Protein AF-0000000085119027 (afdb_homodimer)

Organism: Aliarcobacter butzleri (strain RM4018) (NCBI:txid367737)

Structure (mmCIF, N/CA/C/O backbone):
data_AF-0000000085119027-model_v1
#
loop_
_entity.id
_entity.type
_entity.pdbx_description
1 polymer 'Baseplate assembly protein V, putative'
#
loop_
_atom_site.group_PDB
_atom_site.id
_atom_site.type_symbol
_atom_site.label_atom_id
_atom_site.label_alt_id
_atom_site.label_comp_id
_atom_site.label_asym_id
_atom_site.label_entity_id
_atom_site.label_seq_id
_atom_site.pdbx_PDB_ins_code
_atom_site.Cartn_x
_atom_site.Cartn_y
_atom_site.Cartn_z
_atom_site.occupancy
_atom_site.B_iso_or_equiv
_atom_site.auth_seq_id
_atom_site.auth_comp_id
_atom_site.auth_asym_id
_atom_site.auth_atom_id
_atom_site.pdbx_PDB_model_num
ATOM 1 N N . MET A 1 1 ? -15.641 56.906 30.844 1 54.69 1 MET A N 1
ATOM 2 C CA . MET A 1 1 ? -14.633 57.219 29.828 1 54.69 1 MET A CA 1
ATOM 3 C C . MET A 1 1 ? -13.375 56.375 30.031 1 54.69 1 MET A C 1
ATOM 5 O O . MET A 1 1 ? -12.82 56.375 31.141 1 54.69 1 MET A O 1
ATOM 9 N N . ILE A 1 2 ? -13.133 55.5 29.172 1 71.81 2 ILE A N 1
ATOM 10 C CA . ILE A 1 2 ? -11.969 54.656 29.344 1 71.81 2 ILE A CA 1
ATOM 11 C C . ILE A 1 2 ? -10.695 55.5 29.344 1 71.81 2 ILE A C 1
ATOM 13 O O . ILE A 1 2 ? -10.539 56.375 28.5 1 71.81 2 ILE A O 1
ATOM 17 N N . SER A 1 3 ? -10 55.562 30.484 1 78.81 3 SER A N 1
ATOM 18 C CA . SER A 1 3 ? -8.734 56.281 30.594 1 78.81 3 SER A CA 1
ATOM 19 C C . SER A 1 3 ? -7.73 55.781 29.562 1 78.81 3 SER A C 1
ATOM 21 O O . SER A 1 3 ? -7.871 54.688 29.031 1 78.81 3 SER A O 1
ATOM 23 N N . LEU A 1 4 ? -6.969 56.75 29.125 1 79.31 4 LEU A N 1
ATOM 24 C CA . LEU A 1 4 ? -5.918 56.406 28.172 1 79.31 4 LEU A CA 1
ATOM 25 C C . LEU A 1 4 ? -5.059 55.25 28.672 1 79.31 4 LEU A C 1
ATOM 27 O O . LEU A 1 4 ? -4.609 54.438 27.875 1 79.31 4 LEU A O 1
ATOM 31 N N . SER A 1 5 ? -4.879 55.25 30 1 77.88 5 SER A N 1
ATOM 32 C CA . SER A 1 5 ? -4.086 54.188 30.578 1 77.88 5 SER A CA 1
ATOM 33 C C . SER A 1 5 ? -4.781 52.844 30.406 1 77.88 5 SER A C 1
ATOM 35 O O . SER A 1 5 ? -4.129 51.812 30.125 1 77.88 5 SER A O 1
ATOM 37 N N . GLU A 1 6 ? -6.062 52.938 30.562 1 77.31 6 GLU A N 1
ATOM 38 C CA . GLU A 1 6 ? -6.832 51.688 30.406 1 77.31 6 GLU A CA 1
ATOM 39 C C . GLU A 1 6 ? -6.852 51.25 28.953 1 77.31 6 GLU A C 1
ATOM 41 O O . GLU A 1 6 ? -6.785 50.031 28.672 1 77.31 6 GLU A O 1
ATOM 46 N N . LEU A 1 7 ? -6.898 52.125 28.047 1 76.25 7 LEU A N 1
ATOM 47 C CA . LEU A 1 7 ? -6.879 51.812 26.625 1 76.25 7 LEU A CA 1
ATOM 48 C C . LEU A 1 7 ? -5.551 51.188 26.219 1 76.25 7 LEU A C 1
ATOM 50 O O . LEU A 1 7 ? -5.516 50.25 25.406 1 76.25 7 LEU A O 1
ATOM 54 N N . LYS A 1 8 ? -4.527 51.688 26.812 1 77.44 8 LYS A N 1
ATOM 55 C CA . LYS A 1 8 ? -3.203 51.125 26.531 1 77.44 8 LYS A CA 1
ATOM 56 C C . LYS A 1 8 ? -3.104 49.688 27.016 1 77.44 8 LYS A C 1
ATOM 58 O O . LYS A 1 8 ? -2.578 48.844 26.312 1 77.44 8 LYS A O 1
ATOM 63 N N . ARG A 1 9 ? -3.639 49.5 28.141 1 74.81 9 ARG A N 1
ATOM 64 C CA . ARG A 1 9 ? -3.592 48.156 28.719 1 74.81 9 ARG A CA 1
ATOM 65 C C . ARG A 1 9 ? -4.391 47.188 27.859 1 74.81 9 ARG A C 1
ATOM 67 O O . ARG A 1 9 ? -3.936 46.062 27.609 1 74.81 9 ARG A O 1
ATOM 74 N N . ARG A 1 10 ? -5.488 47.594 27.438 1 74.19 10 ARG A N 1
ATOM 75 C CA . ARG A 1 10 ? -6.344 46.719 26.625 1 74.19 10 ARG A CA 1
ATOM 76 C C . ARG A 1 10 ? -5.684 46.406 25.297 1 74.19 10 ARG A C 1
ATOM 78 O O . ARG A 1 10 ? -5.777 45.281 24.797 1 74.19 10 ARG A O 1
ATOM 85 N N . LEU A 1 11 ? -5.105 47.375 24.781 1 74.81 11 LEU A N 1
ATOM 86 C CA . LEU A 1 11 ? -4.445 47.188 23.5 1 74.81 11 LEU A CA 1
ATOM 87 C C . LEU A 1 11 ? -3.303 46.188 23.625 1 74.81 11 LEU A C 1
ATOM 89 O O . LEU A 1 11 ? -3.109 45.344 22.734 1 74.81 11 LEU A O 1
ATOM 93 N N . GLU A 1 12 ? -2.635 46.219 24.734 1 75.75 12 GLU A N 1
ATOM 94 C CA . GLU A 1 12 ? -1.489 45.344 24.938 1 75.75 12 GLU A CA 1
ATOM 95 C C . GLU A 1 12 ? -1.939 43.906 25.203 1 75.75 12 GLU A C 1
ATOM 97 O O . GLU A 1 12 ? -1.181 42.969 24.984 1 75.75 12 GLU A O 1
ATOM 102 N N . ASN A 1 13 ? -3.203 43.812 25.578 1 76.62 13 ASN A N 1
ATOM 103 C CA . ASN A 1 13 ? -3.693 42.5 25.953 1 76.62 13 ASN A CA 1
ATOM 104 C C . ASN A 1 13 ? -4.414 41.812 24.797 1 76.62 13 ASN A C 1
ATOM 106 O O . ASN A 1 13 ? -4.812 40.656 24.906 1 76.62 13 ASN A O 1
ATOM 110 N N . ILE A 1 14 ? -4.531 42.562 23.734 1 78.56 14 ILE A N 1
ATOM 111 C CA . ILE A 1 14 ? -5.273 41.969 22.609 1 78.56 14 ILE A CA 1
ATOM 112 C C . ILE A 1 14 ? -4.539 40.75 22.078 1 78.56 14 ILE A C 1
ATOM 114 O O . ILE A 1 14 ? -5.164 39.75 21.734 1 78.56 14 ILE A O 1
ATOM 118 N N . ILE A 1 15 ? -3.305 40.844 22.016 1 83.06 15 ILE A N 1
ATOM 119 C CA . ILE A 1 15 ? -2.496 39.719 21.516 1 83.06 15 ILE A CA 1
ATOM 120 C C . ILE A 1 15 ? -1.306 39.5 22.453 1 83.06 15 ILE A C 1
ATOM 122 O O . ILE A 1 15 ? -0.537 40.438 22.719 1 83.06 15 ILE A O 1
ATOM 126 N N . GLN A 1 16 ? -1.119 38.344 22.938 1 83.44 16 GLN A N 1
ATOM 127 C CA . GLN A 1 16 ? 0.003 38 23.812 1 83.44 16 GLN A CA 1
ATOM 128 C C . GLN A 1 16 ? 0.619 36.656 23.422 1 83.44 16 GLN A C 1
ATOM 130 O O . GLN A 1 16 ? -0.082 35.75 22.938 1 83.44 16 GLN A O 1
ATOM 135 N N . ILE A 1 17 ? 1.922 36.625 23.578 1 82.75 17 ILE A N 1
ATOM 136 C CA . ILE A 1 17 ? 2.631 35.375 23.391 1 82.75 17 ILE A CA 1
ATOM 137 C C . ILE A 1 17 ? 2.762 34.656 24.734 1 82.75 17 ILE A C 1
ATOM 139 O O . ILE A 1 17 ? 3.018 35.281 25.75 1 82.75 17 ILE A O 1
ATOM 143 N N . GLY A 1 18 ? 2.621 33.344 24.703 1 85.94 18 GLY A N 1
ATOM 144 C CA . GLY A 1 18 ? 2.744 32.594 25.938 1 85.94 18 GLY A CA 1
ATOM 145 C C . GLY A 1 18 ? 3.113 31.141 25.688 1 85.94 18 GLY A C 1
ATOM 146 O O . GLY A 1 18 ? 3.457 30.75 24.562 1 85.94 18 GLY A O 1
ATOM 147 N N . THR A 1 19 ? 3.184 30.422 26.812 1 87.69 19 THR A N 1
ATOM 148 C CA . THR A 1 19 ? 3.492 29 26.797 1 87.69 19 THR A CA 1
ATOM 149 C C . THR A 1 19 ? 2.422 28.203 27.547 1 87.69 19 THR A C 1
ATOM 151 O O . THR A 1 19 ? 1.966 28.625 28.609 1 87.69 19 THR A O 1
ATOM 154 N N . ILE A 1 20 ? 2.055 27.094 26.938 1 87.38 20 ILE A N 1
ATOM 155 C CA . ILE A 1 20 ? 1.041 26.266 27.578 1 87.38 20 ILE A CA 1
ATOM 156 C C . ILE A 1 20 ? 1.564 25.75 28.906 1 87.38 20 ILE A C 1
ATOM 158 O O . ILE A 1 20 ? 2.666 25.188 28.984 1 87.38 20 ILE A O 1
ATOM 162 N N . SER A 1 21 ? 0.789 25.859 29.953 1 90.44 21 SER A N 1
ATOM 163 C CA . SER A 1 21 ? 1.196 25.406 31.281 1 90.44 21 SER A CA 1
ATOM 164 C C . SER A 1 21 ? 0.405 24.188 31.719 1 90.44 21 SER A C 1
ATOM 166 O O . SER A 1 21 ? 0.88 23.391 32.531 1 90.44 21 SER A O 1
ATOM 168 N N . ALA A 1 22 ? -0.812 24.062 31.281 1 88.31 22 ALA A N 1
ATOM 169 C CA . ALA A 1 22 ? -1.646 22.922 31.641 1 88.31 22 ALA A CA 1
ATOM 170 C C . ALA A 1 22 ? -2.639 22.578 30.531 1 88.31 22 ALA A C 1
ATOM 172 O O . ALA A 1 22 ? -3.09 23.469 29.812 1 88.31 22 ALA A O 1
ATOM 173 N N . THR A 1 23 ? -2.867 21.297 30.359 1 86.25 23 THR A N 1
ATOM 174 C CA . THR A 1 23 ? -3.865 20.828 29.406 1 86.25 23 THR A CA 1
ATOM 175 C C . THR A 1 23 ? -4.988 20.078 30.109 1 86.25 23 THR A C 1
ATOM 177 O O . THR A 1 23 ? -4.777 19.5 31.188 1 86.25 23 THR A O 1
ATOM 180 N N . LYS A 1 24 ? -6.168 20.219 29.641 1 75.25 24 LYS A N 1
ATOM 181 C CA . LYS A 1 24 ? -7.285 19.531 30.281 1 75.25 24 LYS A CA 1
ATOM 182 C C . LYS A 1 24 ? -7.457 18.125 29.719 1 75.25 24 LYS A C 1
ATOM 184 O O . LYS A 1 24 ? -7.598 17.953 28.5 1 75.25 24 LYS A O 1
ATOM 189 N N . ASN A 1 25 ? -6.879 17.016 30.328 1 61.78 25 ASN A N 1
ATOM 190 C CA . ASN A 1 25 ? -6.855 15.641 29.859 1 61.78 25 ASN A CA 1
ATOM 191 C C . ASN A 1 25 ? -8.25 15.023 29.859 1 61.78 25 ASN A C 1
ATOM 193 O O . ASN A 1 25 ? -8.539 14.133 29.047 1 61.78 25 ASN A O 1
ATOM 197 N N . GLN A 1 26 ? -8.977 15.25 30.875 1 56.78 26 GLN A N 1
ATOM 198 C CA . GLN A 1 26 ? -10.25 14.539 30.953 1 56.78 26 GLN A CA 1
ATOM 199 C C . GLN A 1 26 ? -11.32 15.219 30.125 1 56.78 26 GLN A C 1
ATOM 201 O O . GLN A 1 26 ? -11.281 15.172 28.891 1 56.78 26 GLN A O 1
ATOM 206 N N . GLU A 1 27 ? -12.18 16.078 30.703 1 54.97 27 GLU A N 1
ATOM 207 C CA . GLU A 1 27 ? -13.336 16.766 30.141 1 54.97 27 GLU A CA 1
ATOM 208 C C . GLU A 1 27 ? -12.914 18.047 29.422 1 54.97 27 GLU A C 1
ATOM 210 O O . GLU A 1 27 ? -12.195 18.875 29.984 1 54.97 27 GLU A O 1
ATOM 215 N N . GLY A 1 28 ? -12.906 18.094 28.016 1 63.12 28 GLY A N 1
ATOM 216 C CA . GLY A 1 28 ? -12.656 19.281 27.234 1 63.12 28 GLY A CA 1
ATOM 217 C C . GLY A 1 28 ? -11.25 19.344 26.672 1 63.12 28 GLY A C 1
ATOM 218 O O . GLY A 1 28 ? -10.508 20.297 26.938 1 63.12 28 GLY A O 1
ATOM 219 N N . LYS A 1 29 ? -10.844 18.344 25.891 1 65.56 29 LYS A N 1
ATOM 220 C CA . LYS A 1 29 ? -9.484 18.094 25.422 1 65.56 29 LYS A CA 1
ATOM 221 C C . LYS A 1 29 ? -8.977 19.234 24.547 1 65.56 29 LYS A C 1
ATOM 223 O O . LYS A 1 29 ? -7.777 19.328 24.297 1 65.56 29 LYS A O 1
ATOM 228 N N . ALA A 1 30 ? -9.859 20.156 24.328 1 75.12 30 ALA A N 1
ATOM 229 C CA . ALA A 1 30 ? -9.406 21.25 23.469 1 75.12 30 ALA A CA 1
ATOM 230 C C . ALA A 1 30 ? -9.25 22.547 24.266 1 75.12 30 ALA A C 1
ATOM 232 O O . ALA A 1 30 ? -9.375 23.641 23.703 1 75.12 30 ALA A O 1
ATOM 233 N N . LEU A 1 31 ? -9.023 22.422 25.625 1 81 31 LEU A N 1
ATOM 234 C CA . LEU A 1 31 ? -8.789 23.594 26.453 1 81 31 LEU A CA 1
ATOM 235 C C . LEU A 1 31 ? -7.402 23.547 27.078 1 81 31 LEU A C 1
ATOM 237 O O . LEU A 1 31 ? -6.895 22.469 27.406 1 81 31 LEU A O 1
ATOM 241 N N . ALA A 1 32 ? -6.789 24.656 27.234 1 86.81 32 ALA A N 1
ATOM 242 C CA . ALA A 1 32 ? -5.465 24.734 27.844 1 86.81 32 ALA A CA 1
ATOM 243 C C . ALA A 1 32 ? -5.293 26.062 28.609 1 86.81 32 ALA A C 1
ATOM 245 O O . ALA A 1 32 ? -6.023 27.016 28.359 1 86.81 32 ALA A O 1
ATOM 246 N N . ARG A 1 33 ? -4.414 26.047 29.547 1 89.25 33 ARG A N 1
ATOM 247 C CA . ARG A 1 33 ? -3.982 27.25 30.234 1 89.25 33 ARG A CA 1
ATOM 248 C C . ARG A 1 33 ? -2.652 27.75 29.688 1 89.25 33 ARG A C 1
ATOM 250 O O . ARG A 1 33 ? -1.775 26.953 29.359 1 89.25 33 ARG A O 1
ATOM 257 N N . VAL A 1 34 ? -2.561 29.078 29.625 1 88.75 34 VAL A N 1
ATOM 258 C CA . VAL A 1 34 ? -1.363 29.672 29.031 1 88.75 34 VAL A CA 1
ATOM 259 C C . VAL A 1 34 ? -0.724 30.641 30.031 1 88.75 34 VAL A C 1
ATOM 261 O O . VAL A 1 34 ? -1.421 31.422 30.688 1 88.75 34 VAL A O 1
ATOM 264 N N . VAL A 1 35 ? 0.612 30.531 30.203 1 90.5 35 VAL A N 1
ATOM 265 C CA . VAL A 1 35 ? 1.395 31.531 30.922 1 90.5 35 VAL A CA 1
ATOM 266 C C . VAL A 1 35 ? 1.816 32.656 29.969 1 90.5 35 VAL A C 1
ATOM 268 O O . VAL A 1 35 ? 2.549 32.406 29.016 1 90.5 35 VAL A O 1
ATOM 271 N N . VAL A 1 36 ? 1.253 33.812 30.141 1 85.81 36 VAL A N 1
ATOM 272 C CA . VAL A 1 36 ? 1.562 34.938 29.266 1 85.81 36 VAL A CA 1
ATOM 273 C C . VAL A 1 36 ? 2.541 35.875 29.969 1 85.81 36 VAL A C 1
ATOM 275 O O . VAL A 1 36 ? 2.514 36.031 31.188 1 85.81 36 VAL A O 1
ATOM 278 N N . HIS A 1 37 ? 3.604 36.281 29.156 1 69.88 37 HIS A N 1
ATOM 279 C CA . HIS A 1 37 ? 4.547 37.281 29.672 1 69.88 37 HIS A CA 1
ATOM 280 C C . HIS A 1 37 ? 3.977 38.688 29.594 1 69.88 37 HIS A C 1
ATOM 282 O O . HIS A 1 37 ? 3.594 39.156 28.516 1 69.88 37 HIS A O 1
ATOM 288 N N . ASP A 1 38 ? 3.33 39.188 30.562 1 56.91 38 ASP A N 1
ATOM 289 C CA . ASP A 1 38 ? 2.822 40.562 30.641 1 56.91 38 ASP A CA 1
ATOM 290 C C . ASP A 1 38 ? 3.961 41.562 30.547 1 56.91 38 ASP A C 1
ATOM 292 O O . ASP A 1 38 ? 5.125 41.219 30.781 1 56.91 38 ASP A O 1
ATOM 296 N N . VAL A 1 39 ? 3.877 42.75 29.688 1 53.94 39 VAL A N 1
ATOM 297 C CA . VAL A 1 39 ? 4.836 43.844 29.594 1 53.94 39 VAL A CA 1
ATOM 298 C C . VAL A 1 39 ? 5.574 44.031 30.922 1 53.94 39 VAL A C 1
ATOM 300 O O . VAL A 1 39 ? 6.641 44.656 30.969 1 53.94 39 VAL A O 1
ATOM 303 N N . GLY A 1 40 ? 5.039 43.531 32.062 1 50.06 40 GLY A N 1
ATOM 304 C CA . GLY A 1 40 ? 5.789 43.562 33.312 1 50.06 40 GLY A CA 1
ATOM 305 C C . GLY A 1 40 ? 6.266 42.219 33.781 1 50.06 40 GLY A C 1
ATOM 306 O O . GLY A 1 40 ? 6.191 41.219 33.031 1 50.06 40 GLY A O 1
ATOM 307 N N . GLU A 1 41 ? 7.156 42.219 34.906 1 53.53 41 GLU A N 1
ATOM 308 C CA . GLU A 1 41 ? 7.867 41.125 35.562 1 53.53 41 GLU A CA 1
ATOM 309 C C . GLU A 1 41 ? 6.906 40.031 36 1 53.53 41 GLU A C 1
ATOM 311 O O . GLU A 1 41 ? 7.336 38.969 36.438 1 53.53 41 GLU A O 1
ATOM 316 N N . ASP A 1 42 ? 5.551 40.312 35.688 1 57.84 42 ASP A N 1
ATOM 317 C CA . ASP A 1 42 ? 4.672 39.344 36.344 1 57.84 42 ASP A CA 1
ATOM 318 C C . ASP A 1 42 ? 4.109 38.312 35.375 1 57.84 42 ASP A C 1
ATOM 320 O O . ASP A 1 42 ? 3.65 38.688 34.281 1 57.84 42 ASP A O 1
ATOM 324 N N . LYS A 1 43 ? 4.414 37.094 35.469 1 73.19 43 LYS A N 1
ATOM 325 C CA . LYS A 1 43 ? 3.846 35.969 34.75 1 73.19 43 LYS A CA 1
ATOM 326 C C . LYS A 1 43 ? 2.406 35.688 35.188 1 73.19 43 LYS A C 1
ATOM 328 O O . LYS A 1 43 ? 2.127 35.594 36.375 1 73.19 43 LYS A O 1
ATOM 333 N N . ARG A 1 44 ? 1.41 35.969 34.281 1 84.94 44 ARG A N 1
ATOM 334 C CA . ARG A 1 44 ? 0.01 35.656 34.562 1 84.94 44 ARG A CA 1
ATOM 335 C C . ARG A 1 44 ? -0.427 34.375 33.844 1 84.94 44 ARG A C 1
ATOM 337 O O . ARG A 1 44 ? -0.064 34.188 32.688 1 84.94 44 ARG A O 1
ATOM 344 N N . VAL A 1 45 ? -1.009 33.5 34.656 1 88.25 45 VAL A N 1
ATOM 345 C CA . VAL A 1 45 ? -1.575 32.281 34.062 1 88.25 45 VAL A CA 1
ATOM 346 C C . VAL A 1 45 ? -3.045 32.5 33.719 1 88.25 45 VAL A C 1
ATOM 348 O O . VAL A 1 45 ? -3.809 33.031 34.562 1 88.25 45 VAL A O 1
ATOM 351 N N . THR A 1 46 ? -3.482 32.219 32.594 1 86.94 46 THR A N 1
ATOM 352 C CA . THR A 1 46 ? -4.863 32.406 32.156 1 86.94 46 THR A CA 1
ATOM 353 C C . THR A 1 46 ? -5.75 31.281 32.688 1 86.94 46 THR A C 1
ATOM 355 O O . THR A 1 46 ? -5.25 30.312 33.25 1 86.94 46 THR A O 1
ATOM 358 N N . ASP A 1 47 ? -7.105 31.469 32.531 1 86.12 47 ASP A N 1
ATOM 359 C CA . ASP A 1 47 ? -8.031 30.344 32.656 1 86.12 47 ASP A CA 1
ATOM 360 C C . ASP A 1 47 ? -7.895 29.375 31.484 1 86.12 47 ASP A C 1
ATOM 362 O O . ASP A 1 47 ? -7.117 29.609 30.562 1 86.12 47 ASP A O 1
ATOM 366 N N . PHE A 1 48 ? -8.648 28.234 31.656 1 86.81 48 PHE A N 1
ATOM 367 C CA . PHE A 1 48 ? -8.695 27.328 30.516 1 86.81 48 PHE A CA 1
ATOM 368 C C . PHE A 1 48 ? -9.352 28.016 29.328 1 86.81 48 PHE A C 1
ATOM 370 O O . PHE A 1 48 ? -10.5 28.453 29.406 1 86.81 48 PHE A O 1
ATOM 377 N N . LEU A 1 49 ? -8.617 28.188 28.312 1 86.69 49 LEU A N 1
ATOM 378 C CA . LEU A 1 49 ? -9.062 28.844 27.094 1 86.69 49 LEU A CA 1
ATOM 379 C C . LEU A 1 49 ? -9.25 27.828 25.953 1 86.69 49 LEU A C 1
ATOM 381 O O . LEU A 1 49 ? -8.531 26.828 25.891 1 86.69 49 LEU A O 1
ATOM 385 N N . PRO A 1 50 ? -10.242 28.047 25.109 1 84.38 50 PRO A N 1
ATOM 386 C CA . PRO A 1 50 ? -10.414 27.172 23.953 1 84.38 50 PRO A CA 1
ATOM 387 C C . PRO A 1 50 ? -9.273 27.297 22.938 1 84.38 50 PRO A C 1
ATOM 389 O O . PRO A 1 50 ? -8.766 28.391 22.703 1 84.38 50 PRO A O 1
ATOM 392 N N . VAL A 1 51 ? -8.922 26.188 22.406 1 82.31 51 VAL A N 1
ATOM 393 C CA . VAL A 1 51 ? -7.855 26.141 21.406 1 82.31 51 VAL A CA 1
ATOM 394 C C . VAL A 1 51 ? -8.469 26.094 20 1 82.31 51 VAL A C 1
ATOM 396 O O . VAL A 1 51 ? -9.391 25.328 19.75 1 82.31 51 VAL A O 1
ATOM 399 N N . LEU A 1 52 ? -7.922 26.969 19.203 1 76.62 52 LEU A N 1
ATOM 400 C CA . LEU A 1 52 ? -8.398 26.984 17.812 1 76.62 52 LEU A CA 1
ATOM 401 C C . LEU A 1 52 ? -8.102 25.656 17.125 1 76.62 52 LEU A C 1
ATOM 403 O O . LEU A 1 52 ? -6.984 25.141 17.203 1 76.62 52 LEU A O 1
ATOM 407 N N . SER A 1 53 ? -9.172 25.047 16.562 1 72.25 53 SER A N 1
ATOM 408 C CA . SER A 1 53 ? -9.07 23.781 15.852 1 72.25 53 SER A CA 1
ATOM 409 C C . SER A 1 53 ? -9.898 23.797 14.57 1 72.25 53 SER A C 1
ATOM 411 O O . SER A 1 53 ? -10.734 24.688 14.375 1 72.25 53 SER A O 1
ATOM 413 N N . LEU A 1 54 ? -9.477 23.016 13.656 1 69.69 54 LEU A N 1
ATOM 414 C CA . LEU A 1 54 ? -10.305 22.781 12.477 1 69.69 54 LEU A CA 1
ATOM 415 C C . LEU A 1 54 ? -11.414 21.781 12.773 1 69.69 54 LEU A C 1
ATOM 417 O O . LEU A 1 54 ? -11.164 20.578 12.867 1 69.69 54 LEU A O 1
ATOM 421 N N . ALA A 1 55 ? -12.633 22.297 13.125 1 71.81 55 ALA A N 1
ATOM 422 C CA . ALA A 1 55 ? -13.711 21.406 13.547 1 71.81 55 ALA A CA 1
ATOM 423 C C . ALA A 1 55 ? -15.062 21.922 13.062 1 71.81 55 ALA A C 1
ATOM 425 O O . ALA A 1 55 ? -15.461 23.047 13.383 1 71.81 55 ALA A O 1
ATOM 426 N N . ASN A 1 56 ? -15.703 21.219 12.125 1 76.06 56 ASN A N 1
ATOM 427 C CA . ASN A 1 56 ? -17.094 21.422 11.734 1 76.06 56 ASN A CA 1
ATOM 428 C C . ASN A 1 56 ? -17.797 20.109 11.422 1 76.06 56 ASN A C 1
ATOM 430 O O . ASN A 1 56 ? -17.281 19.031 11.734 1 76.06 56 ASN A O 1
ATOM 434 N N . SER A 1 57 ? -19 20.109 10.992 1 81.88 57 SER A N 1
ATOM 435 C CA . SER A 1 57 ? -19.781 18.906 10.734 1 81.88 57 SER A CA 1
ATOM 436 C C . SER A 1 57 ? -19.188 18.094 9.594 1 81.88 57 SER A C 1
ATOM 438 O O . SER A 1 57 ? -19.359 16.875 9.531 1 81.88 57 SER A O 1
ATOM 440 N N . PHE A 1 58 ? -18.469 18.656 8.648 1 74.56 58 PHE A N 1
ATOM 441 C CA . PHE A 1 58 ? -17.859 18 7.5 1 74.56 58 PHE A CA 1
ATOM 442 C C . PHE A 1 58 ? -16.531 17.359 7.887 1 74.56 58 PHE A C 1
ATOM 444 O O . PHE A 1 58 ? -16.25 16.219 7.516 1 74.56 58 PHE A O 1
ATOM 451 N N . PHE A 1 59 ? -15.773 18.062 8.703 1 78.94 59 PHE A N 1
ATOM 452 C CA . PHE A 1 59 ? -14.406 17.641 8.961 1 78.94 59 PHE A CA 1
ATOM 453 C C . PHE A 1 59 ? -13.945 18.125 10.336 1 78.94 59 PHE A C 1
ATOM 455 O O . PHE A 1 59 ? -14.164 19.281 10.695 1 78.94 59 PHE A O 1
ATOM 462 N N . ARG A 1 60 ? -13.352 17.203 11.211 1 78.31 60 ARG A N 1
ATOM 463 C CA . ARG A 1 60 ? -12.789 17.531 12.523 1 78.31 60 ARG A CA 1
ATOM 464 C C . ARG A 1 60 ? -11.383 16.969 12.664 1 78.31 60 ARG A C 1
ATOM 466 O O . ARG A 1 60 ? -11.125 15.82 12.297 1 78.31 60 ARG A O 1
ATOM 473 N N . VAL A 1 61 ? -10.477 17.844 13.07 1 76.44 61 VAL A N 1
ATOM 474 C CA . VAL A 1 61 ? -9.102 17.453 13.336 1 76.44 61 VAL A CA 1
ATOM 475 C C . VAL A 1 61 ? -8.75 17.75 14.789 1 76.44 61 VAL A C 1
ATOM 477 O O . VAL A 1 61 ? -8.953 18.875 15.266 1 76.44 61 VAL A O 1
ATOM 480 N N . PHE A 1 62 ? -8.367 16.75 15.469 1 79.81 62 PHE A N 1
ATOM 481 C CA . PHE A 1 62 ? -7.91 16.938 16.844 1 79.81 62 PHE A CA 1
ATOM 482 C C . PHE A 1 62 ? -6.434 16.578 16.969 1 79.81 62 PHE A C 1
ATOM 484 O O . PHE A 1 62 ? -6.016 15.492 16.578 1 79.81 62 PHE A O 1
ATOM 491 N N . VAL A 1 63 ? -5.652 17.547 17.469 1 79 63 VAL A N 1
ATOM 492 C CA . VAL A 1 63 ? -4.246 17.359 17.797 1 79 63 VAL A CA 1
ATOM 493 C C . VAL A 1 63 ? -4 17.672 19.266 1 79 63 VAL A C 1
ATOM 495 O O . VAL A 1 63 ? -4.305 18.781 19.719 1 79 63 VAL A O 1
ATOM 498 N N . PRO A 1 64 ? -3.551 16.641 19.922 1 82.94 64 PRO A N 1
ATOM 499 C CA . PRO A 1 64 ? -3.334 16.906 21.344 1 82.94 64 PRO A CA 1
ATOM 500 C C . PRO A 1 64 ? -2.406 18.094 21.594 1 82.94 64 PRO A C 1
ATOM 502 O O . PRO A 1 64 ? -1.441 18.297 20.859 1 82.94 64 PRO A O 1
ATOM 505 N N . ILE A 1 65 ? -2.74 18.859 22.656 1 82.81 65 ILE A N 1
ATOM 506 C CA . ILE A 1 65 ? -1.919 19.984 23.094 1 82.81 65 ILE A CA 1
ATOM 507 C C . ILE A 1 65 ? -0.915 19.5 24.141 1 82.81 65 ILE A C 1
ATOM 509 O O . ILE A 1 65 ? -1.197 18.578 24.906 1 82.81 65 ILE A O 1
ATOM 513 N N . ARG A 1 66 ? 0.231 20.109 24.078 1 84.06 66 ARG A N 1
ATOM 514 C CA . ARG A 1 66 ? 1.271 19.688 25.016 1 84.06 66 ARG A CA 1
ATOM 515 C C . ARG A 1 66 ? 1.754 20.859 25.859 1 84.06 66 ARG A C 1
ATOM 517 O O . ARG A 1 66 ? 1.866 21.984 25.359 1 84.06 66 ARG A O 1
ATOM 524 N N . VAL A 1 67 ? 2.027 20.484 27.031 1 86.12 67 VAL A N 1
ATOM 525 C CA . VAL A 1 67 ? 2.633 21.469 27.922 1 86.12 67 VAL A CA 1
ATOM 526 C C . VAL A 1 67 ? 3.99 21.906 27.375 1 86.12 67 VAL A C 1
ATOM 528 O O . VAL A 1 67 ? 4.77 21.062 26.906 1 86.12 67 VAL A O 1
ATOM 531 N N . GLY A 1 68 ? 4.258 23.234 27.391 1 84 68 GLY A N 1
ATOM 532 C CA . GLY A 1 68 ? 5.516 23.766 26.891 1 84 68 GLY A CA 1
ATOM 533 C C . GLY A 1 68 ? 5.418 24.312 25.484 1 84 68 GLY A C 1
ATOM 534 O O . GLY A 1 68 ? 6.359 24.922 24.984 1 84 68 GLY A O 1
ATOM 535 N N . GLU A 1 69 ? 4.34 24.062 24.953 1 84.44 69 GLU A N 1
ATOM 536 C CA . GLU A 1 69 ? 4.121 24.562 23.609 1 84.44 69 GLU A CA 1
ATOM 537 C C . GLU A 1 69 ? 3.971 26.094 23.609 1 84.44 69 GLU A C 1
ATOM 539 O O . GLU A 1 69 ? 3.246 26.641 24.438 1 84.44 69 GLU A O 1
ATOM 544 N N . GLN A 1 70 ? 4.703 26.828 22.703 1 83.5 70 GLN A N 1
ATOM 545 C CA . GLN A 1 70 ? 4.547 28.266 22.531 1 83.5 70 GLN A CA 1
ATOM 546 C C . GLN A 1 70 ? 3.33 28.594 21.672 1 83.5 70 GLN A C 1
ATOM 548 O O . GLN A 1 70 ? 3.141 28.016 20.609 1 83.5 70 GLN A O 1
ATOM 553 N N . VAL A 1 71 ? 2.496 29.516 22.203 1 85.12 71 VAL A N 1
ATOM 554 C CA . VAL A 1 71 ? 1.241 29.812 21.516 1 85.12 71 VAL A CA 1
ATOM 555 C C . VAL A 1 71 ? 0.967 31.312 21.547 1 85.12 71 VAL A C 1
ATOM 557 O O . VAL A 1 71 ? 1.678 32.062 22.219 1 85.12 71 VAL A O 1
ATOM 560 N N . LEU A 1 72 ? -0.012 31.734 20.688 1 84.5 72 LEU A N 1
ATOM 561 C CA . LEU A 1 72 ? -0.54 33.094 20.703 1 84.5 72 LEU A CA 1
ATOM 562 C C . LEU A 1 72 ? -1.931 33.125 21.328 1 84.5 72 LEU A C 1
ATOM 564 O O . LEU A 1 72 ? -2.777 32.281 21.016 1 84.5 72 LEU A O 1
ATOM 568 N N . VAL A 1 73 ? -2.051 34.062 22.234 1 85.25 73 VAL A N 1
ATOM 569 C CA . VAL A 1 73 ? -3.361 34.281 22.844 1 85.25 73 VAL A CA 1
ATOM 570 C C . VAL A 1 73 ? -3.965 35.594 22.328 1 85.25 73 VAL A C 1
ATOM 572 O O . VAL A 1 73 ? -3.355 36.656 22.453 1 85.25 73 VAL A O 1
ATOM 575 N N . ILE A 1 74 ? -5.07 35.438 21.688 1 83.44 74 ILE A N 1
ATOM 576 C CA . ILE A 1 74 ? -5.793 36.594 21.188 1 83.44 74 ILE A CA 1
ATOM 577 C C . ILE A 1 74 ? -7.02 36.875 22.062 1 83.44 74 ILE A C 1
ATOM 579 O O . ILE A 1 74 ? -7.879 36 22.203 1 83.44 74 ILE A O 1
ATOM 583 N N . SER A 1 75 ? -7.016 38.125 22.562 1 84.75 75 SER A N 1
ATOM 584 C CA . SER A 1 75 ? -8.109 38.531 23.438 1 84.75 75 SER A CA 1
ATOM 585 C C . SER A 1 75 ? -8.883 39.719 22.859 1 84.75 75 SER A C 1
ATOM 587 O O . SER A 1 75 ? -8.445 40.844 22.953 1 84.75 75 SER A O 1
ATOM 589 N N . PRO A 1 76 ? -10.094 39.531 22.203 1 73 76 PRO A N 1
ATOM 590 C CA . PRO A 1 76 ? -10.82 40.594 21.5 1 73 76 PRO A CA 1
ATOM 591 C C . PRO A 1 76 ? -11.07 41.812 22.391 1 73 76 PRO A C 1
ATOM 593 O O . PRO A 1 76 ? -10.977 42.938 21.922 1 73 76 PRO A O 1
ATOM 596 N N . PHE A 1 77 ? -11.32 41.719 23.672 1 70.62 77 PHE A N 1
ATOM 597 C CA . PHE A 1 77 ? -11.656 42.844 24.516 1 70.62 77 PHE A CA 1
ATOM 598 C C . PHE A 1 77 ? -10.57 43.094 25.547 1 70.62 77 PHE A C 1
ATOM 600 O O . PHE A 1 77 ? -10.773 43.844 26.516 1 70.62 77 PHE A O 1
ATOM 607 N N . GLY A 1 78 ? -9.414 42.562 25.266 1 74.31 78 GLY A N 1
ATOM 608 C CA . GLY A 1 78 ? -8.281 42.781 26.156 1 74.31 78 GLY A CA 1
ATOM 609 C C . GLY A 1 78 ? -8.336 41.906 27.406 1 74.31 78 GLY A C 1
ATOM 610 O O . GLY A 1 78 ? -7.484 42.062 28.281 1 74.31 78 GLY A O 1
ATOM 611 N N . ASP A 1 79 ? -9.461 41.188 27.516 1 73.25 79 ASP A N 1
ATOM 612 C CA . ASP A 1 79 ? -9.516 40.25 28.641 1 73.25 79 ASP A CA 1
ATOM 613 C C . ASP A 1 79 ? -8.883 38.906 28.266 1 73.25 79 ASP A C 1
ATOM 615 O O . ASP A 1 79 ? -9.477 38.125 27.516 1 73.25 79 ASP A O 1
ATOM 619 N N . THR A 1 80 ? -7.734 38.688 28.922 1 76.38 80 THR A N 1
ATOM 620 C CA . THR A 1 80 ? -6.945 37.5 28.562 1 76.38 80 THR A CA 1
ATOM 621 C C . THR A 1 80 ? -7.637 36.219 29.016 1 76.38 80 THR A C 1
ATOM 623 O O . THR A 1 80 ? -7.332 35.125 28.516 1 76.38 80 THR A O 1
ATOM 626 N N . ASN A 1 81 ? -8.539 36.312 29.969 1 77.44 81 ASN A N 1
ATOM 627 C CA . ASN A 1 81 ? -9.227 35.125 30.453 1 77.44 81 ASN A CA 1
ATOM 628 C C . ASN A 1 81 ? -10.367 34.688 29.531 1 77.44 81 ASN A C 1
ATOM 630 O O . ASN A 1 81 ? -11 33.656 29.75 1 77.44 81 ASN A O 1
ATOM 634 N N . LYS A 1 82 ? -10.656 35.5 28.578 1 77.69 82 LYS A N 1
ATOM 635 C CA . LYS A 1 82 ? -11.688 35.156 27.609 1 77.69 82 LYS A CA 1
ATOM 636 C C . LYS A 1 82 ? -11.109 35.094 26.188 1 77.69 82 LYS A C 1
ATOM 638 O O . LYS A 1 82 ? -11.797 35.406 25.219 1 77.69 82 LYS A O 1
ATOM 643 N N . GLY A 1 83 ? -9.898 34.75 26.156 1 82.5 83 GLY A N 1
ATOM 644 C CA . GLY A 1 83 ? -9.234 34.719 24.859 1 82.5 83 GLY A CA 1
ATOM 645 C C . GLY A 1 83 ? -9.258 33.375 24.203 1 82.5 83 GLY A C 1
ATOM 646 O O . GLY A 1 83 ? -9.93 32.438 24.672 1 82.5 83 GLY A O 1
ATOM 647 N N . PHE A 1 84 ? -8.719 33.281 23 1 84.88 84 PHE A N 1
ATOM 648 C CA . PHE A 1 84 ? -8.547 32.094 22.203 1 84.88 84 PHE A CA 1
ATOM 649 C C . PHE A 1 84 ? -7.066 31.812 21.953 1 84.88 84 PHE A C 1
ATOM 651 O O . PHE A 1 84 ? -6.277 32.75 21.781 1 84.88 84 PHE A O 1
ATOM 658 N N . ILE A 1 85 ? -6.773 30.531 21.969 1 84.44 85 ILE A N 1
ATOM 659 C CA . ILE A 1 85 ? -5.383 30.141 21.766 1 84.44 85 ILE A CA 1
ATOM 660 C C . ILE A 1 85 ? -5.16 29.781 20.297 1 84.44 85 ILE A C 1
ATOM 662 O O . ILE A 1 85 ? -5.879 28.938 19.75 1 84.44 85 ILE A O 1
ATOM 666 N N . PHE A 1 86 ? -4.258 30.5 19.641 1 79.25 86 PHE A N 1
ATOM 667 C CA . PHE A 1 86 ? -3.76 30.125 18.312 1 79.25 86 PHE A CA 1
ATOM 668 C C . PHE A 1 86 ? -2.479 29.312 18.438 1 79.25 86 PHE A C 1
ATOM 670 O O . PHE A 1 86 ? -1.478 29.781 18.969 1 79.25 86 PHE A O 1
ATOM 677 N N . ARG A 1 87 ? -2.662 28.078 17.891 1 75.62 87 ARG A N 1
ATOM 678 C CA . ARG A 1 87 ? -1.597 27.125 18.156 1 75.62 87 ARG A CA 1
ATOM 679 C C . ARG A 1 87 ? -0.416 27.344 17.203 1 75.62 87 ARG A C 1
ATOM 681 O O . ARG A 1 87 ? -0.594 27.812 16.078 1 75.62 87 ARG A O 1
ATOM 688 N N . SER A 1 88 ? 0.725 26.938 17.781 1 64.56 88 SER A N 1
ATOM 689 C CA . SER A 1 88 ? 2.01 26.297 17.531 1 64.56 88 SER A CA 1
ATOM 690 C C . SER A 1 88 ? 2.898 27.156 16.641 1 64.56 88 SER A C 1
ATOM 692 O O . SER A 1 88 ? 2.441 27.688 15.625 1 64.56 88 SER A O 1
ATOM 694 N N . ILE A 1 89 ? 3.887 27.672 16.969 1 68.44 89 ILE A N 1
ATOM 695 C CA . ILE A 1 89 ? 5.012 28.359 16.344 1 68.44 89 ILE A CA 1
ATOM 696 C C . ILE A 1 89 ? 6.273 27.516 16.484 1 68.44 89 ILE A C 1
ATOM 698 O O . ILE A 1 89 ? 6.535 26.938 17.531 1 68.44 89 ILE A O 1
ATOM 702 N N . PHE A 1 90 ? 6.793 27.312 15.25 1 65.5 90 PHE A N 1
ATOM 703 C CA . PHE A 1 90 ? 8.102 26.688 15.383 1 65.5 90 PHE A CA 1
ATOM 704 C C . PHE A 1 90 ? 9.039 27.578 16.203 1 65.5 90 PHE A C 1
ATOM 706 O O . PHE A 1 90 ? 9.07 28.797 16.016 1 65.5 90 PHE A O 1
ATOM 713 N N . ASN A 1 91 ? 9.602 26.969 17.203 1 66 91 ASN A N 1
ATOM 714 C CA . ASN A 1 91 ? 10.531 27.688 18.047 1 66 91 ASN A CA 1
ATOM 715 C C . ASN A 1 91 ? 11.781 26.859 18.344 1 66 91 ASN A C 1
ATOM 717 O O . ASN A 1 91 ? 11.977 25.797 17.75 1 66 91 ASN A O 1
ATOM 721 N N . LYS A 1 92 ? 12.734 27.5 19.094 1 65.38 92 LYS A N 1
ATOM 722 C CA . LYS A 1 92 ? 13.992 26.828 19.422 1 65.38 92 LYS A CA 1
ATOM 723 C C . LYS A 1 92 ? 13.742 25.484 20.094 1 65.38 92 LYS A C 1
ATOM 725 O O . LYS A 1 92 ? 14.492 24.531 19.891 1 65.38 92 LYS A O 1
ATOM 730 N N . GLY A 1 93 ? 12.664 25.391 20.859 1 66.81 93 GLY A N 1
ATOM 731 C CA . GLY A 1 93 ? 12.352 24.156 21.547 1 66.81 93 GLY A CA 1
ATOM 732 C C . GLY A 1 93 ? 11.641 23.141 20.672 1 66.81 93 GLY A C 1
ATOM 733 O O . GLY A 1 93 ? 11.594 21.953 20.984 1 66.81 93 GLY A O 1
ATOM 734 N N . CYS A 1 94 ? 11.023 23.516 19.719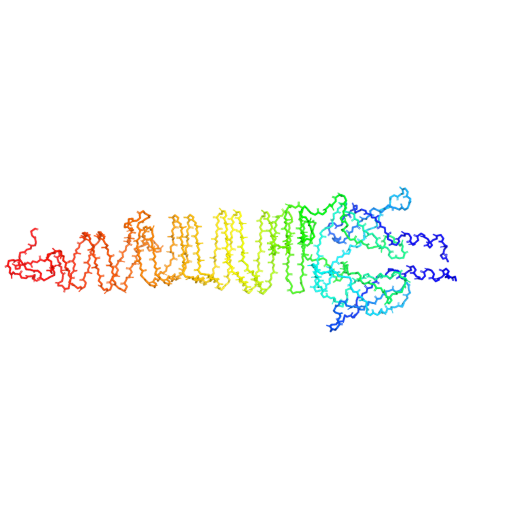 1 73.06 94 CYS A N 1
ATOM 735 C CA . CYS A 1 94 ? 10.312 22.672 18.766 1 73.06 94 CYS A CA 1
ATOM 736 C C . CYS A 1 94 ? 10.609 23.109 17.328 1 73.06 94 CYS A C 1
ATOM 738 O O . CYS A 1 94 ? 9.852 23.891 16.75 1 73.06 94 CYS A O 1
ATOM 740 N N . LYS A 1 95 ? 11.688 22.562 16.844 1 76.94 95 LYS A N 1
ATOM 741 C CA . LYS A 1 95 ? 12.188 22.953 15.516 1 76.94 95 LYS A CA 1
ATOM 742 C C . LYS A 1 95 ? 11.484 22.172 14.414 1 76.94 95 LYS A C 1
ATOM 744 O O . LYS A 1 95 ? 10.789 21.188 14.688 1 76.94 95 LYS A O 1
ATOM 749 N N . GLU A 1 96 ? 11.617 22.703 13.258 1 79.19 96 GLU A N 1
ATOM 750 C CA . GLU A 1 96 ? 11.094 22 12.094 1 79.19 96 GLU A CA 1
ATOM 751 C C . GLU A 1 96 ? 11.641 20.578 12.031 1 79.19 96 GLU A C 1
ATOM 753 O O . GLU A 1 96 ? 12.742 20.312 12.508 1 79.19 96 GLU A O 1
ATOM 758 N N . PRO A 1 97 ? 10.82 19.656 11.547 1 81.81 97 PRO A N 1
ATOM 759 C CA . PRO A 1 97 ? 11.305 18.281 11.422 1 81.81 97 PRO A CA 1
ATOM 760 C C . PRO A 1 97 ? 12.586 18.172 10.594 1 81.81 97 PRO A C 1
ATOM 762 O O . PRO A 1 97 ? 12.844 19.031 9.75 1 81.81 97 PRO A O 1
ATOM 765 N N . SER A 1 98 ? 13.281 17.078 10.922 1 82.44 98 SER A N 1
ATOM 766 C CA . SER A 1 98 ? 14.508 16.844 10.164 1 82.44 98 SER A CA 1
ATOM 767 C C . SER A 1 98 ? 14.211 16.578 8.695 1 82.44 98 SER A C 1
ATOM 769 O O . SER A 1 98 ? 13.258 15.859 8.367 1 82.44 98 SER A O 1
ATOM 771 N N . GLY A 1 99 ? 14.93 17.266 7.742 1 81.62 99 GLY A N 1
ATOM 772 C CA . GLY A 1 99 ? 14.758 17.062 6.312 1 81.62 99 GLY A CA 1
ATOM 773 C C . GLY A 1 99 ? 13.844 18.078 5.664 1 81.62 99 GLY A C 1
ATOM 774 O O . GLY A 1 99 ? 13.688 18.094 4.441 1 81.62 99 GLY A O 1
ATOM 775 N N . ALA A 1 100 ? 13.195 18.844 6.52 1 82.19 100 ALA A N 1
ATOM 776 C CA . ALA A 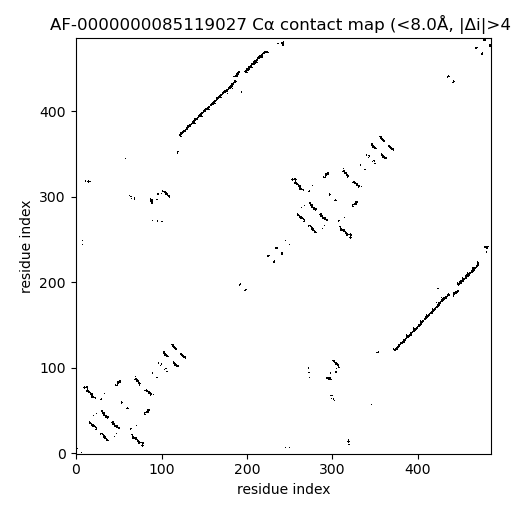1 100 ? 12.328 19.891 5.98 1 82.19 100 ALA A CA 1
ATOM 777 C C . ALA A 1 100 ? 13.109 20.828 5.07 1 82.19 100 ALA A C 1
ATOM 779 O O . ALA A 1 100 ? 14.242 21.203 5.383 1 82.19 100 ALA A O 1
ATOM 780 N N . ASN A 1 101 ? 12.578 21.078 3.918 1 84 101 ASN A N 1
ATOM 781 C CA . ASN A 1 101 ? 13.156 22 2.955 1 84 101 ASN A CA 1
ATOM 782 C C . ASN A 1 101 ? 12.086 22.688 2.113 1 84 101 ASN A C 1
ATOM 784 O O . ASN A 1 101 ? 10.891 22.562 2.402 1 84 101 ASN A O 1
ATOM 788 N N . GLU A 1 102 ? 12.508 23.516 1.144 1 85.56 102 GLU A N 1
ATOM 789 C CA . GLU A 1 102 ? 11.594 24.359 0.383 1 85.56 102 GLU A CA 1
ATOM 790 C C . GLU A 1 102 ? 10.688 23.516 -0.512 1 85.56 102 GLU A C 1
ATOM 792 O O . GLU A 1 102 ? 9.68 24.016 -1.021 1 85.56 102 GLU A O 1
ATOM 797 N N . ASN A 1 103 ? 10.93 22.234 -0.756 1 86.88 103 ASN A N 1
ATOM 798 C CA . ASN A 1 103 ? 10.156 21.406 -1.679 1 86.88 103 ASN A CA 1
ATOM 799 C C . ASN A 1 103 ? 9.5 20.234 -0.964 1 86.88 103 ASN A C 1
ATOM 801 O O . ASN A 1 103 ? 8.938 19.344 -1.608 1 86.88 103 ASN A O 1
ATOM 805 N N . LYS A 1 104 ? 9.641 20.188 0.259 1 89 104 LYS A N 1
ATOM 806 C CA . LYS A 1 104 ? 9.172 19 0.97 1 89 104 LYS A CA 1
ATOM 807 C C . LYS A 1 104 ? 8.266 19.391 2.137 1 89 104 LYS A C 1
ATOM 809 O O . LYS A 1 104 ? 8.633 20.234 2.961 1 89 104 LYS A O 1
ATOM 814 N N . THR A 1 105 ? 7.062 18.812 2.182 1 89.56 105 THR A N 1
ATOM 815 C CA . THR A 1 105 ? 6.176 18.891 3.34 1 89.56 105 THR A CA 1
ATOM 816 C C . THR A 1 105 ? 6.34 17.641 4.219 1 89.56 105 THR A C 1
ATOM 818 O O . THR A 1 105 ? 6.414 16.531 3.711 1 89.56 105 THR A O 1
ATOM 821 N N . ILE A 1 106 ? 6.441 17.875 5.508 1 90.62 106 ILE A N 1
ATOM 822 C CA . ILE A 1 106 ? 6.688 16.766 6.43 1 90.62 106 ILE A CA 1
ATOM 823 C C . ILE A 1 106 ? 5.723 16.859 7.609 1 90.62 106 ILE A C 1
ATOM 825 O O . ILE A 1 106 ? 5.547 17.938 8.195 1 90.62 106 ILE A O 1
ATOM 829 N N . ILE A 1 107 ? 5.086 15.805 7.914 1 90.69 107 ILE A N 1
ATOM 830 C CA . ILE A 1 107 ? 4.328 15.578 9.141 1 90.69 107 ILE A CA 1
ATOM 831 C C . ILE A 1 107 ? 5.039 14.539 10 1 90.69 107 ILE A C 1
ATOM 833 O O . ILE A 1 107 ? 5.258 13.406 9.562 1 90.69 107 ILE A O 1
ATOM 837 N N . GLU A 1 108 ? 5.395 14.891 11.172 1 91.69 108 GLU A N 1
ATOM 838 C CA . GLU A 1 108 ? 6.141 14 12.062 1 91.69 108 GLU A CA 1
ATOM 839 C C . GLU A 1 108 ? 5.434 13.844 13.406 1 91.69 108 GLU A C 1
ATOM 841 O O . GLU A 1 108 ? 4.945 14.82 13.977 1 91.69 108 GLU A O 1
ATOM 846 N N . PHE A 1 109 ? 5.398 12.602 13.922 1 90.88 109 PHE A N 1
ATOM 847 C CA . PHE A 1 109 ? 4.797 12.297 15.219 1 90.88 109 PHE A CA 1
ATOM 848 C C . PHE A 1 109 ? 5.875 12.008 16.25 1 90.88 109 PHE A C 1
ATOM 850 O O . PHE A 1 109 ? 7.039 11.789 15.914 1 90.88 109 PHE A O 1
ATOM 857 N N . GLU A 1 110 ? 5.426 12.023 17.531 1 90.25 110 GLU A N 1
ATOM 858 C CA . GLU A 1 110 ? 6.367 11.914 18.641 1 90.25 110 GLU A CA 1
ATOM 859 C C . GLU A 1 110 ? 7.051 10.547 18.656 1 90.25 110 GLU A C 1
ATOM 861 O O . GLU A 1 110 ? 8.164 10.406 19.172 1 90.25 110 GLU A O 1
ATOM 866 N N . ASP A 1 111 ? 6.438 9.516 18.094 1 92.12 111 ASP A N 1
ATOM 867 C CA . ASP A 1 111 ? 6.992 8.164 18.109 1 92.12 111 ASP A CA 1
ATOM 868 C C . ASP A 1 111 ? 7.883 7.918 16.891 1 92.12 111 ASP A C 1
ATOM 870 O O . ASP A 1 111 ? 8.383 6.809 16.703 1 92.12 111 ASP A O 1
ATOM 874 N N . GLY A 1 112 ? 7.961 8.906 16 1 90.5 112 GLY A N 1
ATOM 875 C CA . GLY A 1 112 ? 8.867 8.797 14.875 1 90.5 112 GLY A CA 1
ATOM 876 C C . GLY A 1 112 ? 8.156 8.547 13.562 1 90.5 112 GLY A C 1
ATOM 877 O O . GLY A 1 112 ? 8.789 8.484 12.508 1 90.5 112 GLY A O 1
ATOM 878 N N . ALA A 1 113 ? 6.93 8.281 13.625 1 92.56 113 ALA A N 1
ATOM 879 C CA . ALA A 1 113 ? 6.168 8.141 12.383 1 92.56 113 ALA A CA 1
ATOM 880 C C . ALA A 1 113 ? 6.262 9.398 11.531 1 92.56 113 ALA A C 1
ATOM 882 O O . ALA A 1 113 ? 6.215 10.516 12.062 1 92.56 113 ALA A O 1
ATOM 883 N N . ILE A 1 114 ? 6.355 9.242 10.195 1 93.94 114 ILE A N 1
ATOM 884 C CA . ILE A 1 114 ? 6.527 10.375 9.289 1 93.94 114 ILE A CA 1
ATOM 885 C C . ILE A 1 114 ? 5.652 10.18 8.055 1 93.94 114 ILE A C 1
ATOM 887 O O . ILE A 1 114 ? 5.582 9.078 7.504 1 93.94 114 ILE A O 1
ATOM 891 N N . ILE A 1 115 ? 4.906 11.117 7.629 1 93.19 115 ILE A N 1
ATOM 892 C CA . ILE A 1 115 ? 4.293 11.258 6.312 1 93.19 115 ILE A CA 1
ATOM 893 C C . ILE A 1 115 ? 4.879 12.477 5.598 1 93.19 115 ILE A C 1
ATOM 895 O O . ILE A 1 115 ? 4.805 13.602 6.102 1 93.19 115 ILE A O 1
ATOM 899 N N . SER A 1 116 ? 5.445 12.289 4.473 1 94.88 116 SER A N 1
ATOM 900 C CA . SER A 1 116 ? 6.09 13.398 3.785 1 94.88 116 SER A CA 1
ATOM 901 C C . SER A 1 116 ? 5.867 13.32 2.279 1 94.88 116 SER A C 1
ATOM 903 O O . SER A 1 116 ? 5.652 12.242 1.733 1 94.88 116 SER A O 1
ATOM 905 N N . TYR A 1 117 ? 5.855 14.445 1.604 1 93.62 117 TYR A N 1
ATOM 906 C CA . TYR A 1 117 ? 5.754 14.562 0.153 1 93.62 117 TYR A CA 1
ATOM 907 C C . TYR A 1 117 ? 6.797 15.523 -0.393 1 93.62 117 TYR A C 1
ATOM 909 O O . TYR A 1 117 ? 6.875 16.672 0.042 1 93.62 117 TYR A O 1
ATOM 917 N N . ASP A 1 118 ? 7.59 15.023 -1.283 1 94.06 118 ASP A N 1
ATOM 918 C CA . ASP A 1 118 ? 8.625 15.797 -1.956 1 94.06 118 ASP A CA 1
ATOM 919 C C . ASP A 1 118 ? 8.227 16.109 -3.396 1 94.06 118 ASP A C 1
ATOM 921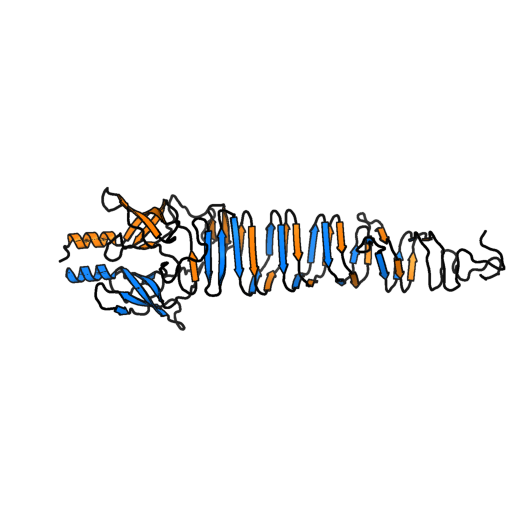 O O . ASP A 1 118 ? 8.156 15.219 -4.238 1 94.06 118 ASP A O 1
ATOM 925 N N . THR A 1 119 ? 8.047 17.391 -3.639 1 92.38 119 THR A N 1
ATOM 926 C CA . THR A 1 119 ? 7.551 17.797 -4.953 1 92.38 119 THR A CA 1
ATOM 927 C C . THR A 1 119 ? 8.664 17.719 -5.996 1 92.38 119 THR A C 1
ATOM 929 O O . THR A 1 119 ? 8.391 17.703 -7.199 1 92.38 119 THR A O 1
ATOM 932 N N . LYS A 1 120 ? 9.922 17.734 -5.605 1 91.75 120 LYS A N 1
ATOM 933 C CA . LYS A 1 120 ? 11.023 17.609 -6.551 1 91.75 120 LYS A CA 1
ATOM 934 C C . LYS A 1 120 ? 11.094 16.219 -7.145 1 91.75 120 LYS A C 1
ATOM 936 O O . LYS A 1 120 ? 11.258 16.047 -8.359 1 91.75 120 LYS A O 1
ATOM 941 N N . SER A 1 121 ? 10.992 15.156 -6.344 1 92.81 121 SER A N 1
ATOM 942 C CA . SER A 1 121 ? 11.031 13.773 -6.801 1 92.81 121 SER A CA 1
ATOM 943 C C . SER A 1 121 ? 9.625 13.211 -6.992 1 92.81 121 SER A C 1
ATOM 945 O O . SER A 1 121 ? 9.461 12.094 -7.48 1 92.81 121 SER A O 1
ATOM 947 N N . SER A 1 122 ? 8.547 14.031 -6.652 1 94.56 122 SER A N 1
ATOM 948 C CA . SER A 1 122 ? 7.16 13.586 -6.66 1 94.56 122 SER A CA 1
ATOM 949 C C . SER A 1 122 ? 6.996 12.258 -5.922 1 94.56 122 SER A C 1
ATOM 951 O O . SER A 1 122 ? 6.449 11.297 -6.465 1 94.56 122 SER A O 1
ATOM 953 N N . THR A 1 123 ? 7.543 12.25 -4.688 1 95 123 THR A N 1
ATOM 954 C CA . THR A 1 123 ? 7.57 11.031 -3.891 1 95 123 THR A CA 1
ATOM 955 C C . THR A 1 123 ? 6.773 11.211 -2.6 1 95 123 THR A C 1
ATOM 957 O O . THR A 1 123 ? 7.035 12.133 -1.825 1 95 123 THR A O 1
ATOM 960 N N . LEU A 1 124 ? 5.785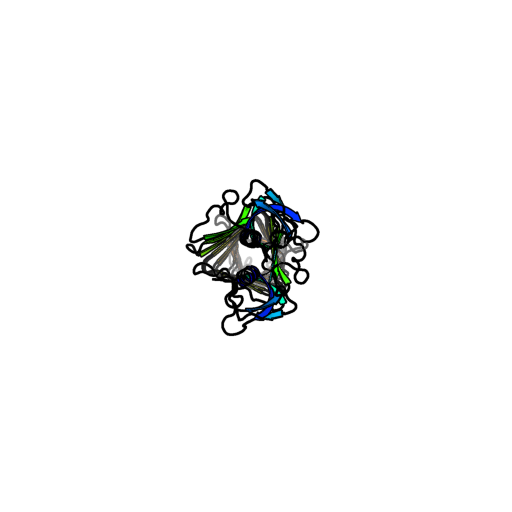 10.375 -2.434 1 95.31 124 LEU A N 1
ATOM 961 C CA . LEU A 1 124 ? 5.062 10.273 -1.169 1 95.31 124 LEU A CA 1
ATOM 962 C C . LEU A 1 124 ? 5.676 9.195 -0.279 1 95.31 124 LEU A C 1
ATOM 964 O O . LEU A 1 124 ? 5.852 8.055 -0.71 1 95.31 124 LEU A O 1
ATOM 968 N N . GLU A 1 125 ? 6.02 9.539 0.925 1 94.75 125 GLU A N 1
ATOM 969 C CA . GLU A 1 125 ? 6.625 8.594 1.862 1 94.75 125 GLU A CA 1
ATOM 970 C C . GLU A 1 125 ? 5.789 8.469 3.135 1 94.75 125 GLU A C 1
ATOM 972 O O . GLU A 1 125 ? 5.422 9.477 3.742 1 94.75 125 GLU A O 1
ATOM 977 N N . VAL A 1 126 ? 5.473 7.277 3.525 1 95.56 126 VAL A N 1
ATOM 978 C CA . VAL A 1 126 ? 4.777 6.961 4.77 1 95.56 126 VAL A CA 1
ATOM 979 C C . VAL A 1 126 ? 5.617 5.996 5.602 1 95.56 126 VAL A C 1
ATOM 981 O O . VAL A 1 126 ? 5.84 4.852 5.203 1 95.56 126 VAL A O 1
ATOM 984 N N . LEU A 1 127 ? 6.121 6.383 6.691 1 95.31 127 LEU A N 1
ATOM 985 C CA . LEU A 1 127 ? 6.887 5.574 7.629 1 95.31 127 LEU A CA 1
ATOM 986 C C . LEU A 1 127 ? 6.105 5.348 8.922 1 95.31 127 LEU A C 1
ATOM 988 O O . LEU A 1 127 ? 5.805 6.301 9.641 1 95.31 127 LEU A O 1
ATOM 992 N N . ASN A 1 128 ? 5.762 4.176 9.156 1 95.44 128 ASN A N 1
ATOM 993 C CA . ASN A 1 128 ? 5.023 3.777 10.352 1 95.44 128 ASN A CA 1
ATOM 994 C C . ASN A 1 128 ? 5.754 2.68 11.117 1 95.44 128 ASN A C 1
ATOM 996 O O . ASN A 1 128 ? 6.039 1.614 10.57 1 95.44 128 ASN A O 1
ATOM 1000 N N . PRO A 1 129 ? 5.965 2.883 12.336 1 91.62 129 PRO A N 1
ATOM 1001 C CA . PRO A 1 129 ? 6.809 1.947 13.086 1 91.62 129 PRO A CA 1
ATOM 1002 C C . PRO A 1 129 ? 6.109 0.62 13.367 1 91.62 129 PRO A C 1
ATOM 1004 O O . PRO A 1 129 ? 6.773 -0.388 13.625 1 91.62 129 PRO A O 1
ATOM 1007 N N . ASN A 1 130 ? 4.742 0.524 13.312 1 95.44 130 ASN A N 1
ATOM 1008 C CA . ASN A 1 130 ? 4.133 -0.712 13.789 1 95.44 130 ASN A CA 1
ATOM 1009 C C . ASN A 1 130 ? 3.068 -1.221 12.82 1 95.44 130 ASN A C 1
ATOM 1011 O O . ASN A 1 130 ? 3.357 -2.045 11.953 1 95.44 130 ASN A O 1
ATOM 1015 N N . ILE A 1 131 ? 1.76 -0.745 12.984 1 95.5 131 ILE A N 1
ATOM 1016 C CA . ILE A 1 131 ? 0.666 -1.379 12.258 1 95.5 131 ILE A CA 1
ATOM 1017 C C . ILE A 1 131 ? -0.09 -0.329 11.445 1 95.5 131 ILE A C 1
ATOM 1019 O O . ILE A 1 131 ? -0.348 0.774 11.93 1 95.5 131 ILE A O 1
ATOM 1023 N N . ILE A 1 132 ? -0.383 -0.582 10.203 1 94.94 132 ILE A N 1
ATOM 1024 C CA . ILE A 1 132 ? -1.326 0.184 9.398 1 94.94 132 ILE A CA 1
ATOM 1025 C C . ILE A 1 132 ? -2.58 -0.649 9.141 1 94.94 132 ILE A C 1
ATOM 1027 O O . ILE A 1 132 ? -2.494 -1.772 8.633 1 94.94 132 ILE A O 1
ATOM 1031 N N . ASN A 1 133 ? -3.725 -0.201 9.492 1 94.81 133 ASN A N 1
ATOM 1032 C CA . ASN A 1 133 ? -5.012 -0.824 9.203 1 94.81 133 ASN A CA 1
ATOM 1033 C C . ASN A 1 133 ? -5.805 -0.018 8.18 1 94.81 133 ASN A C 1
ATOM 1035 O O . ASN A 1 133 ? -5.996 1.188 8.344 1 94.81 133 ASN A O 1
ATOM 1039 N N . VAL A 1 134 ? -6.203 -0.631 7.137 1 94.5 134 VAL A N 1
ATOM 1040 C CA . VAL A 1 134 ? -7.047 -0.021 6.113 1 94.5 134 VAL A CA 1
ATOM 1041 C C . VAL A 1 134 ? -8.328 -0.833 5.945 1 94.5 134 VAL A C 1
ATOM 1043 O O . VAL A 1 134 ? -8.281 -2.018 5.605 1 94.5 134 VAL A O 1
ATOM 1046 N N . LYS A 1 135 ? -9.461 -0.307 6.168 1 94.81 135 LYS A N 1
ATOM 1047 C CA . LYS A 1 135 ? -10.766 -0.922 5.961 1 94.81 135 LYS A CA 1
ATOM 1048 C C . LYS A 1 135 ? -11.594 -0.13 4.953 1 94.81 135 LYS A C 1
ATOM 1050 O O . LYS A 1 135 ? -11.828 1.066 5.141 1 94.81 135 LYS A O 1
ATOM 1055 N N . VAL A 1 136 ? -11.867 -0.788 3.941 1 95.31 136 VAL A N 1
ATOM 1056 C CA . VAL A 1 136 ? -12.602 -0.154 2.852 1 95.31 136 VAL A CA 1
ATOM 1057 C C . VAL A 1 136 ? -13.922 -0.885 2.623 1 95.31 136 VAL A C 1
ATOM 1059 O O . VAL A 1 136 ? -13.953 -2.117 2.559 1 95.31 136 VAL A O 1
ATOM 1062 N N . GLY A 1 137 ? -14.938 -0.197 2.467 1 94.25 137 GLY A N 1
ATOM 1063 C CA . GLY A 1 137 ? -16.266 -0.778 2.348 1 94.25 137 GLY A CA 1
ATOM 1064 C C . GLY A 1 137 ? -16.5 -1.479 1.022 1 94.25 137 GLY A C 1
ATOM 1065 O O . GLY A 1 137 ? -17.156 -2.52 0.97 1 94.25 137 GLY A O 1
ATOM 1066 N N . GLU A 1 138 ? -15.938 -0.912 -0.052 1 95.56 138 GLU A N 1
ATOM 1067 C CA . GLU A 1 138 ? -16.312 -1.441 -1.358 1 95.56 138 GLU A CA 1
ATOM 1068 C C . GLU A 1 138 ? -15.094 -1.896 -2.145 1 95.56 138 GLU A C 1
ATOM 1070 O O . GLU A 1 138 ? -14.75 -3.08 -2.139 1 95.56 138 GLU A O 1
ATOM 1075 N N . SER A 1 139 ? -14.289 -0.866 -2.725 1 96.56 139 SER A N 1
ATOM 1076 C CA . SER A 1 139 ? -13.234 -1.31 -3.631 1 96.56 139 SER A CA 1
ATOM 1077 C C . SER A 1 139 ? -11.969 -0.474 -3.461 1 96.56 139 SER A C 1
ATOM 1079 O O . SER A 1 139 ? -12.031 0.676 -3.023 1 96.56 139 SER A O 1
ATOM 1081 N N . VAL A 1 140 ? -10.867 -1.056 -3.701 1 95.5 140 VAL A N 1
ATOM 1082 C CA . VAL A 1 140 ? -9.57 -0.391 -3.818 1 95.5 140 VAL A CA 1
ATOM 1083 C C . VAL A 1 140 ? -9.031 -0.555 -5.238 1 95.5 140 VAL A C 1
ATOM 1085 O O . VAL A 1 140 ? -8.828 -1.678 -5.703 1 95.5 140 VAL A O 1
ATOM 1088 N N . ASN A 1 141 ? -8.875 0.479 -5.953 1 95.81 141 ASN A N 1
ATOM 1089 C CA . ASN A 1 141 ? -8.312 0.49 -7.301 1 95.81 141 ASN A CA 1
ATOM 1090 C C . ASN A 1 141 ? -6.93 1.134 -7.324 1 95.81 141 ASN A C 1
ATOM 1092 O O . ASN A 1 141 ? -6.773 2.287 -6.922 1 95.81 141 ASN A O 1
ATOM 1096 N N . VAL A 1 142 ? -6.012 0.408 -7.676 1 95.44 142 VAL A N 1
ATOM 1097 C CA . VAL A 1 142 ? -4.637 0.893 -7.738 1 95.44 142 VAL A CA 1
ATOM 1098 C C . VAL A 1 142 ? -4.141 0.857 -9.18 1 95.44 142 VAL A C 1
ATOM 1100 O O . VAL A 1 142 ? -4.152 -0.196 -9.82 1 95.44 142 VAL A O 1
ATOM 1103 N N . GLU A 1 143 ? -3.783 1.895 -9.758 1 96.19 143 GLU A N 1
ATOM 1104 C CA . GLU A 1 143 ? -3.135 2.012 -11.055 1 96.19 143 GLU A CA 1
ATOM 1105 C C . GLU A 1 143 ? -1.706 2.529 -10.914 1 96.19 143 GLU A C 1
ATOM 1107 O O . GLU A 1 143 ? -1.485 3.627 -10.398 1 96.19 143 GLU A O 1
ATOM 1112 N N . VAL A 1 144 ? -0.79 1.733 -11.289 1 95.12 144 VAL A N 1
ATOM 1113 C CA . VAL A 1 144 ? 0.62 2.088 -11.164 1 95.12 144 VAL A CA 1
ATOM 1114 C C . VAL A 1 144 ? 1.292 2.035 -12.531 1 95.12 144 VAL A C 1
ATOM 1116 O O . VAL A 1 144 ? 1.169 1.042 -13.258 1 95.12 144 VAL A O 1
ATOM 1119 N N . GLY A 1 145 ? 2.021 2.986 -12.836 1 94 145 GLY A N 1
ATOM 1120 C CA . GLY A 1 145 ? 2.627 3.092 -14.156 1 94 145 GLY A CA 1
ATOM 1121 C C . GLY A 1 145 ? 3.719 2.066 -14.398 1 94 145 GLY A C 1
ATOM 1122 O O . GLY A 1 145 ? 3.824 1.51 -15.492 1 94 145 GLY A O 1
ATOM 1123 N N . GLN A 1 146 ? 4.527 1.761 -13.391 1 95.25 146 GLN A N 1
ATOM 1124 C CA . GLN A 1 146 ? 5.695 0.939 -13.68 1 95.25 146 GLN A CA 1
ATOM 1125 C C . GLN A 1 146 ? 5.727 -0.307 -12.805 1 95.25 146 GLN A C 1
ATOM 1127 O O . GLN A 1 146 ? 5.422 -1.408 -13.266 1 95.25 146 GLN A O 1
ATOM 1132 N N . THR A 1 147 ? 6.074 -0.093 -11.445 1 96.12 147 THR A N 1
ATOM 1133 C CA . THR A 1 147 ? 6.309 -1.296 -10.656 1 96.12 147 THR A CA 1
ATOM 1134 C C . THR A 1 147 ? 5.613 -1.197 -9.305 1 96.12 147 THR A C 1
ATOM 1136 O O . THR A 1 147 ? 5.441 -0.101 -8.766 1 96.12 147 THR A O 1
ATOM 1139 N N . ILE A 1 148 ? 5.137 -2.305 -8.758 1 95.81 148 ILE A N 1
ATOM 1140 C CA . ILE A 1 148 ? 4.777 -2.492 -7.359 1 95.81 148 ILE A CA 1
ATOM 1141 C C . ILE A 1 148 ? 5.684 -3.551 -6.73 1 95.81 148 ILE A C 1
ATOM 1143 O O . ILE A 1 148 ? 5.805 -4.66 -7.254 1 95.81 148 ILE A O 1
ATOM 1147 N N . VAL A 1 149 ? 6.398 -3.203 -5.734 1 96.12 149 VAL A N 1
ATOM 1148 C CA . VAL A 1 149 ? 7.25 -4.129 -4.996 1 96.12 149 VAL A CA 1
ATOM 1149 C C . VAL A 1 149 ? 6.812 -4.176 -3.533 1 96.12 149 VAL A C 1
ATOM 1151 O O . VAL A 1 149 ? 6.762 -3.143 -2.859 1 96.12 149 VAL A O 1
ATOM 1154 N N . VAL A 1 150 ? 6.422 -5.309 -3.076 1 95.44 150 VAL A N 1
ATOM 1155 C CA . VAL A 1 150 ? 6.035 -5.531 -1.687 1 95.44 150 VAL A CA 1
ATOM 1156 C C . VAL A 1 150 ? 7.027 -6.484 -1.021 1 95.44 150 VAL A C 1
ATOM 1158 O O . VAL A 1 150 ? 7.098 -7.664 -1.371 1 95.44 150 VAL A O 1
ATOM 1161 N N . ASN A 1 151 ? 7.832 -6.035 -0.147 1 96.69 151 ASN A N 1
ATOM 1162 C CA . ASN A 1 151 ? 8.742 -6.828 0.675 1 96.69 151 ASN A CA 1
ATOM 1163 C C . ASN A 1 151 ? 8.203 -7.008 2.09 1 96.69 151 ASN A C 1
ATOM 1165 O O . ASN A 1 151 ? 7.988 -6.031 2.809 1 96.69 151 ASN A O 1
ATOM 1169 N N . VAL A 1 152 ? 7.996 -8.203 2.443 1 95.81 152 VAL A N 1
ATOM 1170 C CA . VAL A 1 152 ? 7.422 -8.5 3.75 1 95.81 152 VAL A CA 1
ATOM 1171 C C . VAL A 1 152 ? 8.383 -9.375 4.551 1 95.81 152 VAL A C 1
ATOM 1173 O O . VAL A 1 152 ? 8.953 -10.328 4.016 1 95.81 152 VAL A O 1
ATOM 1176 N N . GLY A 1 153 ? 8.484 -9.078 5.758 1 94.06 153 GLY A N 1
ATOM 1177 C CA . GLY A 1 153 ? 9.461 -9.758 6.594 1 94.06 153 GLY A CA 1
ATOM 1178 C C . GLY A 1 153 ? 9.023 -11.156 6.996 1 94.06 153 GLY A C 1
ATOM 1179 O O . GLY A 1 153 ? 9.867 -12.008 7.281 1 94.06 153 GLY A O 1
ATOM 1180 N N . GLN A 1 154 ? 7.703 -11.406 7.031 1 95.25 154 GLN A N 1
ATOM 1181 C CA . GLN A 1 154 ? 7.254 -12.703 7.539 1 95.25 154 GLN A CA 1
ATOM 1182 C C . GLN A 1 154 ? 6.273 -13.359 6.574 1 95.25 154 GLN A C 1
ATOM 1184 O O . GLN A 1 154 ? 6.605 -14.359 5.934 1 95.25 154 GLN A O 1
ATOM 1189 N N . SER A 1 155 ? 5.055 -12.75 6.418 1 96.88 155 SER A N 1
ATOM 1190 C CA . SER A 1 155 ? 4.059 -13.422 5.598 1 96.88 155 SER A CA 1
ATOM 1191 C C . SER A 1 155 ? 3.191 -12.422 4.844 1 96.88 155 SER A C 1
ATOM 1193 O O . SER A 1 155 ? 2.906 -11.336 5.348 1 96.88 155 SER A O 1
ATOM 1195 N N . ALA A 1 156 ? 2.811 -12.766 3.623 1 96.31 156 ALA A N 1
ATOM 1196 C CA . ALA A 1 156 ? 1.813 -12.062 2.82 1 96.31 156 ALA A CA 1
ATOM 1197 C C . ALA A 1 156 ? 0.613 -12.961 2.527 1 96.31 156 ALA A C 1
ATOM 1199 O O . ALA A 1 156 ? 0.765 -14.047 1.964 1 96.31 156 ALA A O 1
ATOM 1200 N N . LYS A 1 157 ? -0.575 -12.586 2.953 1 96.06 157 LYS A N 1
ATOM 1201 C CA . LYS A 1 157 ? -1.784 -13.383 2.771 1 96.06 157 LYS A CA 1
ATOM 1202 C C . LYS A 1 157 ? -2.846 -12.602 2.002 1 96.06 157 LYS A C 1
ATOM 1204 O O . LYS A 1 157 ? -3.117 -11.438 2.311 1 96.06 157 LYS A O 1
ATOM 1209 N N . ILE A 1 158 ? -3.365 -13.203 0.98 1 96.19 158 ILE A N 1
ATOM 1210 C CA . ILE A 1 158 ? -4.5 -12.68 0.234 1 96.19 158 ILE A CA 1
ATOM 1211 C C . ILE A 1 158 ? -5.684 -13.633 0.35 1 96.19 158 ILE A C 1
ATOM 1213 O O . ILE A 1 158 ? -5.574 -14.812 0.006 1 96.19 158 ILE A O 1
ATOM 1217 N N . VAL A 1 159 ? -6.789 -13.203 0.882 1 96.81 159 VAL A N 1
ATOM 1218 C CA . VAL A 1 159 ? -8.008 -13.992 1.01 1 96.81 159 VAL A CA 1
ATOM 1219 C C . VAL A 1 159 ? -9.156 -13.297 0.277 1 96.81 159 VAL A C 1
ATOM 1221 O O . VAL A 1 159 ? -9.508 -12.164 0.596 1 96.81 159 VAL A O 1
ATOM 1224 N N . ALA A 1 160 ? -9.695 -13.891 -0.721 1 96.5 160 ALA A N 1
ATOM 1225 C CA . ALA A 1 160 ? -10.836 -13.414 -1.491 1 96.5 160 ALA A CA 1
ATOM 1226 C C . ALA A 1 160 ? -11.547 -14.562 -2.197 1 96.5 160 ALA A C 1
ATOM 1228 O O . ALA A 1 160 ? -10.93 -15.578 -2.516 1 96.5 160 ALA A O 1
ATOM 1229 N N . PRO A 1 161 ? -12.812 -14.453 -2.469 1 96.19 161 PRO A N 1
ATOM 1230 C CA . PRO A 1 161 ? -13.484 -15.523 -3.205 1 96.19 161 PRO A CA 1
ATOM 1231 C C . PRO A 1 161 ? -12.852 -15.797 -4.566 1 96.19 161 PRO A C 1
ATOM 1233 O O . PRO A 1 161 ? -12.695 -16.953 -4.961 1 96.19 161 PRO A O 1
ATOM 1236 N N . THR A 1 162 ? -12.539 -14.719 -5.297 1 97.06 162 THR A N 1
ATOM 1237 C CA . THR A 1 162 ? -11.906 -14.852 -6.602 1 97.06 162 THR A CA 1
ATOM 1238 C C . THR A 1 162 ? -10.594 -14.078 -6.648 1 97.06 162 THR A C 1
ATOM 1240 O O . THR A 1 162 ? -10.531 -12.922 -6.223 1 97.06 162 THR A O 1
ATOM 1243 N N . VAL A 1 163 ? -9.484 -14.695 -7.102 1 96.38 163 VAL A N 1
ATOM 1244 C CA . VAL A 1 163 ? -8.195 -14.047 -7.32 1 96.38 163 VAL A CA 1
ATOM 1245 C C . VAL A 1 163 ? -7.738 -14.273 -8.758 1 96.38 163 VAL A C 1
ATOM 1247 O O . VAL A 1 163 ? -7.523 -15.414 -9.18 1 96.38 163 VAL A O 1
ATOM 1250 N N . ASP A 1 164 ? -7.637 -13.203 -9.531 1 96.25 164 ASP A N 1
ATOM 1251 C CA . ASP A 1 164 ? -7.207 -13.258 -10.922 1 96.25 164 ASP A CA 1
ATOM 1252 C C . ASP A 1 164 ? -5.859 -12.562 -11.109 1 96.25 164 ASP A C 1
ATOM 1254 O O . ASP A 1 164 ? -5.707 -11.391 -10.766 1 96.25 164 ASP A O 1
ATOM 1258 N N . ILE A 1 165 ? -4.922 -13.305 -11.555 1 96.25 165 ILE A N 1
ATOM 1259 C CA . ILE A 1 165 ? -3.613 -12.758 -11.898 1 96.25 165 ILE A CA 1
ATOM 1260 C C . ILE A 1 165 ? -3.416 -12.82 -13.414 1 96.25 165 ILE A C 1
ATOM 1262 O O . ILE A 1 165 ? -3.361 -13.898 -14 1 96.25 165 ILE A O 1
ATOM 1266 N N . GLU A 1 166 ? -3.352 -11.672 -14.062 1 96.44 166 GLU A N 1
ATOM 1267 C CA . GLU A 1 166 ? -3.123 -11.57 -15.5 1 96.44 166 GLU A CA 1
ATOM 1268 C C . GLU A 1 166 ? -1.782 -10.906 -15.797 1 96.44 166 GLU A C 1
ATOM 1270 O O . GLU A 1 166 ? -1.498 -9.82 -15.297 1 96.44 166 GLU A O 1
ATOM 1275 N N . SER A 1 167 ? -1.002 -11.609 -16.547 1 96.56 167 SER A N 1
ATOM 1276 C CA . SER A 1 167 ? 0.329 -11.102 -16.859 1 96.56 167 SER A CA 1
ATOM 1277 C C . SER A 1 167 ? 0.871 -11.75 -18.141 1 96.56 167 SER A C 1
ATOM 1279 O O . SER A 1 167 ? 0.232 -12.633 -18.719 1 96.56 167 SER A O 1
ATOM 1281 N N . THR A 1 168 ? 1.956 -11.156 -18.656 1 95.5 168 THR A N 1
ATOM 1282 C CA . THR A 1 168 ? 2.686 -11.852 -19.719 1 95.5 168 THR A CA 1
ATOM 1283 C C . THR A 1 168 ? 3.51 -13 -19.141 1 95.5 168 THR A C 1
ATOM 1285 O O . THR A 1 168 ? 3.482 -14.109 -19.672 1 95.5 168 THR A O 1
ATOM 1288 N N . THR A 1 169 ? 4.188 -12.766 -18.062 1 96 169 THR A N 1
ATOM 1289 C CA . THR A 1 169 ? 4.973 -13.805 -17.391 1 96 169 THR A CA 1
ATOM 1290 C C . THR A 1 169 ? 4.703 -13.805 -15.891 1 96 169 THR A C 1
ATOM 1292 O O . THR A 1 169 ? 4.75 -12.758 -15.242 1 96 169 THR A O 1
ATOM 1295 N N . THR A 1 170 ? 4.324 -14.953 -15.32 1 96.06 170 THR A N 1
ATOM 1296 C CA . THR A 1 170 ? 4.195 -15.141 -13.875 1 96.06 170 THR A CA 1
ATOM 1297 C C . THR A 1 170 ? 5.234 -16.125 -13.367 1 96.06 170 THR A C 1
ATOM 1299 O O . THR A 1 170 ? 5.297 -17.266 -13.836 1 96.06 170 THR A O 1
ATOM 1302 N N . THR A 1 171 ? 6.102 -15.664 -12.461 1 95.44 171 THR A N 1
ATOM 1303 C CA . THR A 1 171 ? 7.078 -16.547 -11.836 1 95.44 171 THR A CA 1
ATOM 1304 C C . THR A 1 171 ? 6.801 -16.688 -10.344 1 95.44 171 THR A C 1
ATOM 1306 O O . THR A 1 171 ? 6.699 -15.695 -9.625 1 95.44 171 THR A O 1
ATOM 1309 N N . ILE A 1 172 ? 6.512 -17.891 -9.922 1 95.75 172 ILE A N 1
ATOM 1310 C CA . ILE A 1 172 ? 6.434 -18.219 -8.508 1 95.75 172 ILE A CA 1
ATOM 1311 C C . ILE A 1 172 ? 7.699 -18.969 -8.078 1 95.75 172 ILE A C 1
ATOM 1313 O O . ILE A 1 172 ? 7.914 -20.109 -8.469 1 95.75 172 ILE A O 1
ATOM 1317 N N . LYS A 1 173 ? 8.547 -18.312 -7.363 1 94.69 173 LYS A N 1
ATOM 1318 C CA . LYS A 1 173 ? 9.781 -18.891 -6.836 1 94.69 173 LYS A CA 1
ATOM 1319 C C . LYS A 1 173 ? 9.703 -19.078 -5.324 1 94.69 173 LYS A C 1
ATOM 1321 O O . LYS A 1 173 ? 9.68 -18.094 -4.574 1 94.69 173 LYS A O 1
ATOM 1326 N N . SER A 1 174 ? 9.602 -20.25 -4.887 1 94.56 174 SER A N 1
ATOM 1327 C CA . SER A 1 174 ? 9.5 -20.656 -3.488 1 94.56 174 SER A CA 1
ATOM 1328 C C . SER A 1 174 ? 10.133 -22.031 -3.266 1 94.56 174 SER A C 1
ATOM 1330 O O . SER A 1 174 ? 10.102 -22.875 -4.152 1 94.56 174 SER A O 1
ATOM 1332 N N . THR A 1 175 ? 10.695 -22.172 -2.066 1 92.56 175 THR A N 1
ATOM 1333 C CA . THR A 1 175 ? 11.203 -23.5 -1.754 1 92.56 175 THR A CA 1
ATOM 1334 C C . THR A 1 175 ? 10.102 -24.547 -1.863 1 92.56 175 THR A C 1
ATOM 1336 O O . THR A 1 175 ? 10.312 -25.625 -2.418 1 92.56 175 THR A O 1
ATOM 1339 N N . SER A 1 176 ? 8.891 -24.219 -1.398 1 94.12 176 SER A N 1
ATOM 1340 C CA . SER A 1 176 ? 7.73 -25.094 -1.461 1 94.12 176 SER A CA 1
ATOM 1341 C C . SER A 1 176 ? 6.516 -24.375 -2.033 1 94.12 176 SER A C 1
ATOM 1343 O O . SER A 1 176 ? 6.148 -23.297 -1.567 1 94.12 176 SER A O 1
ATOM 1345 N N . ILE A 1 177 ? 5.898 -24.922 -3.115 1 94.69 177 ILE A N 1
ATOM 1346 C CA . ILE A 1 177 ? 4.668 -24.438 -3.727 1 94.69 177 ILE A CA 1
ATOM 1347 C C . ILE A 1 177 ? 3.543 -25.438 -3.514 1 94.69 177 ILE A C 1
ATOM 1349 O O . ILE A 1 177 ? 3.613 -26.578 -4 1 94.69 177 ILE A O 1
ATOM 1353 N N . ASN A 1 178 ? 2.523 -25.078 -2.768 1 95.06 178 ASN A N 1
ATOM 1354 C CA . ASN A 1 178 ? 1.399 -25.953 -2.475 1 95.06 178 ASN A CA 1
ATOM 1355 C C . ASN A 1 178 ? 0.125 -25.484 -3.176 1 95.06 178 ASN A C 1
ATOM 1357 O O . ASN A 1 178 ? -0.436 -24.453 -2.828 1 95.06 178 ASN A O 1
ATOM 1361 N N . LEU A 1 179 ? -0.284 -26.203 -4.188 1 94.69 179 LEU A N 1
ATOM 1362 C CA . LEU A 1 179 ? -1.567 -25.953 -4.84 1 94.69 179 LEU A CA 1
ATOM 1363 C C . LEU A 1 179 ? -2.658 -26.828 -4.227 1 94.69 179 LEU A C 1
ATOM 1365 O O . LEU A 1 179 ? -2.779 -28.016 -4.562 1 94.69 179 LEU A O 1
ATOM 1369 N N . ILE A 1 180 ? -3.387 -26.219 -3.324 1 94 180 ILE A N 1
ATOM 1370 C CA . ILE A 1 180 ? -4.418 -26.938 -2.576 1 94 180 ILE A CA 1
ATOM 1371 C C . ILE A 1 180 ? -5.781 -26.688 -3.221 1 94 180 ILE A C 1
ATOM 1373 O O . ILE A 1 180 ? -6.422 -25.672 -2.971 1 94 180 ILE A O 1
ATOM 1377 N N . GLY A 1 181 ? -6.266 -27.578 -4.066 1 90.75 181 GLY A N 1
ATOM 1378 C CA . GLY A 1 181 ? -7.5 -27.531 -4.836 1 90.75 181 GLY A CA 1
ATOM 1379 C C . GLY A 1 181 ? -7.383 -28.203 -6.195 1 90.75 181 GLY A C 1
ATOM 1380 O O . GLY A 1 181 ? -6.297 -28.625 -6.59 1 90.75 181 GLY A O 1
ATOM 1381 N N . ASN A 1 182 ? -8.477 -28.375 -6.949 1 91.12 182 ASN A N 1
ATOM 1382 C CA . ASN A 1 182 ? -8.438 -28.875 -8.32 1 91.12 182 ASN A CA 1
ATOM 1383 C C . ASN A 1 182 ? -7.766 -27.891 -9.266 1 91.12 182 ASN A C 1
ATOM 1385 O O . ASN A 1 182 ? -8.062 -26.688 -9.227 1 91.12 182 ASN A O 1
ATOM 1389 N N . THR A 1 183 ? -6.777 -28.438 -10.078 1 91 183 THR A N 1
ATOM 1390 C CA . THR A 1 183 ? -5.98 -27.562 -10.93 1 91 183 THR A CA 1
ATOM 1391 C C . THR A 1 183 ? -6.27 -27.844 -12.406 1 91 183 THR A C 1
ATOM 1393 O O . THR A 1 183 ? -6.129 -28.969 -12.867 1 91 183 THR A O 1
ATOM 1396 N N . LEU A 1 184 ? -6.766 -26.812 -13.062 1 88.38 184 LEU A N 1
ATOM 1397 C CA . LEU A 1 184 ? -6.934 -26.844 -14.516 1 88.38 184 LEU A CA 1
ATOM 1398 C C . LEU A 1 184 ? -5.797 -26.109 -15.211 1 88.38 184 LEU A C 1
ATOM 1400 O O . LEU A 1 184 ? -5.566 -24.922 -14.945 1 88.38 184 LEU A O 1
ATOM 1404 N N . ILE A 1 185 ? -5.051 -26.812 -16.016 1 89.38 185 ILE A N 1
ATOM 1405 C CA . ILE A 1 185 ? -3.967 -26.203 -16.781 1 89.38 185 ILE A CA 1
ATOM 1406 C C . ILE A 1 185 ? -4.336 -26.156 -18.266 1 89.38 185 ILE A C 1
ATOM 1408 O O . ILE A 1 185 ? -4.465 -27.219 -18.906 1 89.38 185 ILE A O 1
ATOM 1412 N N . GLN A 1 186 ? -4.559 -24.938 -18.828 1 85.69 186 GLN A N 1
ATOM 1413 C CA . GLN A 1 186 ? -4.957 -24.75 -20.219 1 85.69 186 GLN A CA 1
ATOM 1414 C C . GLN A 1 186 ? -3.76 -24.375 -21.078 1 85.69 186 GLN A C 1
ATOM 1416 O O . GLN A 1 186 ? -3.822 -23.422 -21.859 1 85.69 186 GLN A O 1
ATOM 1421 N N . GLY A 1 187 ? -2.631 -24.984 -20.922 1 80.12 187 GLY A N 1
ATOM 1422 C CA . GLY A 1 187 ? -1.396 -24.875 -21.672 1 80.12 187 GLY A CA 1
ATOM 1423 C C . GLY A 1 187 ? -0.489 -26.078 -21.531 1 80.12 187 GLY A C 1
ATOM 1424 O O . GLY A 1 187 ? -0.868 -27.078 -20.906 1 80.12 187 GLY A O 1
ATOM 1425 N N . GLY A 1 188 ? 0.612 -26.094 -22.141 1 78.69 188 GLY A N 1
ATOM 1426 C CA . GLY A 1 188 ? 1.562 -27.188 -22.016 1 78.69 188 GLY A CA 1
ATOM 1427 C C . GLY A 1 188 ? 2.301 -27.188 -20.688 1 78.69 188 GLY A C 1
ATOM 1428 O O . GLY A 1 188 ? 2.537 -26.125 -20.109 1 78.69 188 GLY A O 1
ATOM 1429 N N . ILE A 1 189 ? 2.484 -28.328 -20.125 1 84.81 189 ILE A N 1
ATOM 1430 C CA . ILE A 1 189 ? 3.303 -28.5 -18.922 1 84.81 189 ILE A CA 1
ATOM 1431 C C . ILE A 1 189 ? 4.684 -29.031 -19.312 1 84.81 189 ILE A C 1
ATOM 1433 O O . ILE A 1 189 ? 4.789 -30.031 -20.031 1 84.81 189 ILE A O 1
ATOM 1437 N N . THR A 1 190 ? 5.707 -28.25 -19 1 80.94 190 THR A N 1
ATOM 1438 C CA . THR A 1 190 ? 7.078 -28.719 -19.156 1 80.94 190 THR A CA 1
ATOM 1439 C C . THR A 1 190 ? 7.797 -28.766 -17.812 1 80.94 190 THR A C 1
ATOM 1441 O O . THR A 1 190 ? 7.676 -27.844 -17.016 1 80.94 190 THR A O 1
ATOM 1444 N N . THR A 1 191 ? 8.344 -29.875 -17.453 1 83.38 191 THR A N 1
ATOM 1445 C CA . THR A 1 191 ? 9.102 -29.984 -16.219 1 83.38 191 THR A CA 1
ATOM 1446 C C . THR A 1 191 ? 10.602 -29.984 -16.484 1 83.38 191 THR A C 1
ATOM 1448 O O . THR A 1 191 ? 11.055 -30.547 -17.5 1 83.38 191 THR A O 1
ATOM 1451 N N . LYS A 1 192 ? 11.336 -29.047 -15.812 1 77.25 192 LYS A N 1
ATOM 1452 C CA . LYS A 1 192 ? 12.797 -29 -15.82 1 77.25 192 LYS A CA 1
ATOM 1453 C C . LYS A 1 192 ? 13.359 -28.984 -14.406 1 77.25 192 LYS A C 1
ATOM 1455 O O . LYS A 1 192 ? 12.766 -28.359 -13.508 1 77.25 192 LYS A O 1
ATOM 1460 N N . GLY A 1 193 ? 14.344 -29.859 -14.164 1 68.25 193 GLY A N 1
ATOM 1461 C CA . GLY A 1 193 ? 14.977 -29.766 -12.859 1 68.25 193 GLY A CA 1
ATOM 1462 C C . GLY A 1 193 ? 15.641 -28.406 -12.625 1 68.25 193 GLY A C 1
ATOM 1463 O O . GLY A 1 193 ? 15.883 -27.656 -13.57 1 68.25 193 GLY A O 1
ATOM 1464 N N . LEU A 1 194 ? 15.719 -27.844 -11.461 1 62.31 194 LEU A N 1
ATOM 1465 C CA . LEU A 1 194 ? 16.266 -26.547 -11.055 1 62.31 194 LEU A CA 1
ATOM 1466 C C . LEU A 1 194 ? 17.578 -26.266 -11.781 1 62.31 194 LEU A C 1
ATOM 1468 O O . LEU A 1 194 ? 17.812 -25.141 -12.227 1 62.31 194 LEU A O 1
ATOM 1472 N N . SER A 1 195 ? 18.438 -27.109 -11.938 1 59.56 195 SER A N 1
ATOM 1473 C CA . SER A 1 195 ? 19.734 -26.891 -12.578 1 59.56 195 SER A CA 1
ATOM 1474 C C . SER A 1 195 ? 19.75 -27.469 -14 1 59.56 195 SER A C 1
ATOM 1476 O O . SER A 1 195 ? 20.812 -27.766 -14.539 1 59.56 195 SER A O 1
ATOM 1478 N N . GLY A 1 196 ? 18.516 -27.391 -14.672 1 62.38 196 GLY A N 1
ATOM 1479 C CA . GLY A 1 196 ? 18.469 -27.906 -16.031 1 62.38 196 GLY A CA 1
ATOM 1480 C C . GLY A 1 196 ? 18.406 -29.422 -16.094 1 62.38 196 GLY A C 1
ATOM 1481 O O . GLY A 1 196 ? 18.375 -30.016 -17.172 1 62.38 196 GLY A O 1
ATOM 1482 N N . GLY A 1 197 ? 18.375 -30.031 -14.852 1 60.81 197 GLY A N 1
ATOM 1483 C CA . GLY A 1 197 ? 18.344 -31.484 -14.836 1 60.81 197 GLY A CA 1
ATOM 1484 C C . GLY A 1 197 ? 16.984 -32.062 -15.164 1 60.81 197 GLY A C 1
ATOM 1485 O O . GLY A 1 197 ? 16.062 -31.312 -15.492 1 60.81 197 GLY A O 1
ATOM 1486 N N . ALA A 1 198 ? 16.906 -33.344 -15.102 1 65.56 198 ALA A N 1
ATOM 1487 C CA . ALA A 1 198 ? 15.68 -34.094 -15.344 1 65.56 198 ALA A CA 1
ATOM 1488 C C . ALA A 1 198 ? 14.617 -33.75 -14.297 1 65.56 198 ALA A C 1
ATOM 1490 O O . ALA A 1 198 ? 14.922 -33.625 -13.109 1 65.56 198 ALA A O 1
ATOM 1491 N N . GLY A 1 199 ? 13.461 -33.219 -14.68 1 70.31 199 GLY A N 1
ATOM 1492 C CA . GLY A 1 199 ? 12.344 -33 -13.773 1 70.31 199 GLY A CA 1
ATOM 1493 C C . GLY A 1 199 ? 11.656 -34.281 -13.344 1 70.31 199 GLY A C 1
ATOM 1494 O O . GLY A 1 199 ? 11.781 -35.312 -14.016 1 70.31 199 GLY A O 1
ATOM 1495 N N . THR A 1 200 ? 11.266 -34.375 -12.07 1 75.25 200 THR A N 1
ATOM 1496 C CA . THR A 1 200 ? 10.469 -35.5 -11.602 1 75.25 200 THR A CA 1
ATOM 1497 C C . THR A 1 200 ? 9.008 -35.094 -11.43 1 75.25 200 THR A C 1
ATOM 1499 O O . THR A 1 200 ? 8.719 -34 -10.945 1 75.25 200 THR A O 1
ATOM 1502 N N . PHE A 1 201 ? 8.164 -35.969 -11.953 1 81.19 201 PHE A N 1
ATOM 1503 C CA . PHE A 1 201 ? 6.73 -35.844 -11.703 1 81.19 201 PHE A CA 1
ATOM 1504 C C . PHE A 1 201 ? 6.168 -37.125 -11.102 1 81.19 201 PHE A C 1
ATOM 1506 O O . PHE A 1 201 ? 6.219 -38.188 -11.727 1 81.19 201 PHE A O 1
ATOM 1513 N N . SER A 1 202 ? 5.777 -37.031 -9.867 1 81.75 202 SER A N 1
ATOM 1514 C CA . SER A 1 202 ? 5.258 -38.188 -9.156 1 81.75 202 SER A CA 1
ATOM 1515 C C . SER A 1 202 ? 3.768 -38.062 -8.867 1 81.75 202 SER A C 1
ATOM 1517 O O . SER A 1 202 ? 3.324 -37 -8.383 1 81.75 202 SER A O 1
ATOM 1519 N N . ILE A 1 203 ? 3.061 -39 -9.242 1 82.88 203 ILE A N 1
ATOM 1520 C CA . ILE A 1 203 ? 1.627 -39.031 -8.977 1 82.88 203 ILE A CA 1
ATOM 1521 C C . ILE A 1 203 ? 1.311 -40.219 -8.055 1 82.88 203 ILE A C 1
ATOM 1523 O O . ILE A 1 203 ? 1.534 -41.375 -8.422 1 82.88 203 ILE A O 1
ATOM 1527 N N . ASP A 1 204 ? 0.842 -39.844 -6.836 1 80.19 204 ASP A N 1
ATOM 1528 C CA . ASP A 1 204 ? 0.277 -40.906 -5.977 1 80.19 204 ASP A CA 1
ATOM 1529 C C . ASP A 1 204 ? -1.194 -41.125 -6.305 1 80.19 204 ASP A C 1
ATOM 1531 O O . ASP A 1 204 ? -2.08 -40.656 -5.59 1 80.19 204 ASP A O 1
ATOM 1535 N N . GLY A 1 205 ? -1.417 -41.844 -7.406 1 81.56 205 GLY A N 1
ATOM 1536 C CA . GLY A 1 205 ? -2.752 -42.094 -7.93 1 81.56 205 GLY A CA 1
ATOM 1537 C C . GLY A 1 205 ? -2.75 -42.594 -9.359 1 81.56 205 GLY A C 1
ATOM 1538 O O . GLY A 1 205 ? -1.914 -43.406 -9.734 1 81.56 205 GLY A O 1
ATOM 1539 N N . THR A 1 206 ? -3.814 -42.156 -10.133 1 82.25 206 THR A N 1
ATOM 1540 C CA . THR A 1 206 ? -4.031 -42.625 -11.5 1 82.25 206 THR A CA 1
ATOM 1541 C C . THR A 1 206 ? -3.73 -41.5 -12.5 1 82.25 206 THR A C 1
ATOM 1543 O O . THR A 1 206 ? -4.047 -40.344 -12.258 1 82.25 206 THR A O 1
ATOM 1546 N N . LEU A 1 207 ? -2.965 -41.844 -13.477 1 84.44 207 LEU A N 1
ATOM 1547 C CA . LEU A 1 207 ? -2.758 -40.938 -14.609 1 84.44 207 LEU A CA 1
ATOM 1548 C C . LEU A 1 207 ? -3.553 -41.406 -15.82 1 84.44 207 LEU A C 1
ATOM 1550 O O . LEU A 1 207 ? -3.352 -42.531 -16.312 1 84.44 207 LEU A O 1
ATOM 1554 N N . ASP A 1 208 ? -4.508 -40.562 -16.219 1 82.62 208 ASP A N 1
ATOM 1555 C CA . ASP A 1 208 ? -5.34 -40.844 -17.391 1 82.62 208 ASP A CA 1
ATOM 1556 C C . ASP A 1 208 ? -4.953 -39.969 -18.562 1 82.62 208 ASP A C 1
ATOM 1558 O O . ASP A 1 208 ? -5.156 -38.75 -18.531 1 82.62 208 ASP A O 1
ATOM 1562 N N . ILE A 1 209 ? -4.34 -40.531 -19.516 1 83.69 209 ILE A N 1
ATOM 1563 C CA . ILE A 1 209 ? -3.99 -39.844 -20.75 1 83.69 209 ILE A CA 1
ATOM 1564 C C . ILE A 1 209 ? -4.996 -40.188 -21.844 1 83.69 209 ILE A C 1
ATOM 1566 O O . ILE A 1 209 ? -5.039 -41.312 -22.312 1 83.69 209 ILE A O 1
ATOM 1570 N N . THR A 1 210 ? -5.797 -39.219 -22.234 1 80.81 210 THR A N 1
ATOM 1571 C CA . THR A 1 210 ? -6.902 -39.5 -23.141 1 80.81 210 THR A CA 1
ATOM 1572 C C . THR A 1 210 ? -6.395 -39.688 -24.562 1 80.81 210 THR A C 1
ATOM 1574 O O . THR A 1 210 ? -7.062 -40.312 -25.391 1 80.81 210 THR A O 1
ATOM 1577 N N . GLN A 1 211 ? -5.168 -39.25 -24.828 1 81.94 211 GLN A N 1
ATOM 1578 C CA . GLN A 1 211 ? -4.621 -39.406 -26.172 1 81.94 211 GLN A CA 1
ATOM 1579 C C . GLN A 1 211 ? -3.389 -40.281 -26.172 1 81.94 211 GLN A C 1
ATOM 1581 O O . GLN A 1 211 ? -3.457 -41.438 -25.75 1 81.94 211 GLN A O 1
ATOM 1586 N N . LYS A 1 212 ? -2.172 -39.844 -26.609 1 83.19 212 LYS A N 1
ATOM 1587 C CA . LYS A 1 212 ? -1.001 -40.688 -26.828 1 83.19 212 LYS A CA 1
ATOM 1588 C C . LYS A 1 212 ? 0.001 -40.531 -25.688 1 83.19 212 LYS A C 1
ATOM 1590 O O . LYS A 1 212 ? 0.179 -39.438 -25.156 1 83.19 212 LYS A O 1
ATOM 1595 N N . LEU A 1 213 ? 0.492 -41.656 -25.266 1 86.56 213 LEU A N 1
ATOM 1596 C CA . LEU A 1 213 ? 1.655 -41.688 -24.375 1 86.56 213 LEU A CA 1
ATOM 1597 C C . LEU A 1 213 ? 2.926 -41.969 -25.172 1 86.56 213 LEU A C 1
ATOM 1599 O O . LEU A 1 213 ? 2.949 -42.875 -26 1 86.56 213 LEU A O 1
ATOM 1603 N N . SER A 1 214 ? 3.922 -41.062 -25.078 1 85.25 214 SER A N 1
ATOM 1604 C CA . SER A 1 214 ? 5.219 -41.312 -25.703 1 85.25 214 SER A CA 1
ATOM 1605 C C . SER A 1 214 ? 6.355 -41.125 -24.703 1 85.25 214 SER A C 1
ATOM 1607 O O . SER A 1 214 ? 6.379 -40.125 -23.953 1 85.25 214 SER A O 1
ATOM 1609 N N . THR A 1 215 ? 7.234 -42.156 -24.578 1 86.56 215 THR A N 1
ATOM 1610 C CA . THR A 1 215 ? 8.406 -42 -23.719 1 86.56 215 THR A CA 1
ATOM 1611 C C . THR A 1 215 ? 9.695 -42.125 -24.531 1 86.56 215 THR A C 1
ATOM 1613 O O . THR A 1 215 ? 9.727 -42.812 -25.547 1 86.56 215 THR A O 1
ATOM 1616 N N . GLY A 1 216 ? 10.648 -41.312 -24.078 1 80.56 216 GLY A N 1
ATOM 1617 C CA . GLY A 1 216 ? 11.945 -41.438 -24.734 1 80.56 216 GLY A CA 1
ATOM 1618 C C . GLY A 1 216 ? 12.773 -42.594 -24.219 1 80.56 216 GLY A C 1
ATOM 1619 O O . GLY A 1 216 ? 13.641 -43.094 -24.922 1 80.56 216 GLY A O 1
ATOM 1620 N N . GLY A 1 217 ? 12.469 -43.031 -22.953 1 87.31 217 GLY A N 1
ATOM 1621 C CA . GLY A 1 217 ? 13.219 -44.094 -22.328 1 87.31 217 GLY A CA 1
ATOM 1622 C C . GLY A 1 217 ? 12.367 -45.312 -22.016 1 87.31 217 GLY A C 1
ATOM 1623 O O . GLY A 1 217 ? 11.391 -45.594 -22.719 1 87.31 217 GLY A O 1
ATOM 1624 N N . ASP A 1 218 ? 12.773 -46.156 -21.047 1 88.06 218 ASP A N 1
ATOM 1625 C CA . ASP A 1 218 ? 12.125 -47.406 -20.672 1 88.06 218 ASP A CA 1
ATOM 1626 C C . ASP A 1 218 ? 10.852 -47.156 -19.859 1 88.06 218 ASP A C 1
ATOM 1628 O O . ASP A 1 218 ? 10.711 -46.094 -19.25 1 88.06 218 ASP A O 1
ATOM 1632 N N . ALA A 1 219 ? 9.914 -47.969 -19.984 1 90.81 219 ALA A N 1
ATOM 1633 C CA . ALA A 1 219 ? 8.734 -48 -19.125 1 90.81 219 ALA A CA 1
ATOM 1634 C C . ALA A 1 219 ? 8.734 -49.25 -18.234 1 90.81 219 ALA A C 1
ATOM 1636 O O . ALA A 1 219 ? 8.789 -50.375 -18.719 1 90.81 219 ALA A O 1
ATOM 1637 N N . SER A 1 220 ? 8.812 -48.969 -16.984 1 90.88 220 SER A N 1
ATOM 1638 C CA . SER A 1 220 ? 8.727 -50.062 -16.016 1 90.88 220 SER A CA 1
ATOM 1639 C C . SER A 1 220 ? 7.359 -50.094 -15.336 1 90.88 220 SER A C 1
ATOM 1641 O O . SER A 1 220 ? 7.027 -49.188 -14.562 1 90.88 220 SER A O 1
ATOM 1643 N N . ILE A 1 221 ? 6.562 -51.062 -15.648 1 90.56 221 ILE A N 1
ATOM 1644 C CA . ILE A 1 221 ? 5.227 -51.25 -15.086 1 90.56 221 ILE A CA 1
ATOM 1645 C C . ILE A 1 221 ? 5.242 -52.344 -14.039 1 90.56 221 ILE A C 1
ATOM 1647 O O . ILE A 1 221 ? 5.531 -53.5 -14.359 1 90.56 221 ILE A O 1
ATOM 1651 N N . GLY A 1 222 ? 4.98 -51.969 -12.805 1 87 222 GLY A N 1
ATOM 1652 C CA . GLY A 1 222 ? 5.055 -52.938 -11.703 1 87 222 GLY A CA 1
ATOM 1653 C C . GLY A 1 222 ? 3.959 -53.969 -11.75 1 87 222 GLY A C 1
ATOM 1654 O O . GLY A 1 222 ? 4.09 -55.062 -11.148 1 87 222 GLY A O 1
ATOM 1655 N N . GLY A 1 223 ? 2.896 -53.75 -12.531 1 89.12 223 GLY A N 1
ATOM 1656 C CA . GLY A 1 223 ? 1.753 -54.656 -12.602 1 89.12 223 GLY A CA 1
ATOM 1657 C C . GLY A 1 223 ? 1.559 -55.25 -13.984 1 89.12 223 GLY A C 1
ATOM 1658 O O . GLY A 1 223 ? 2.529 -55.594 -14.656 1 89.12 223 GLY A O 1
ATOM 1659 N N . LYS A 1 224 ? 0.3 -55.469 -14.422 1 90 224 LYS A N 1
ATOM 1660 C CA . LYS A 1 224 ? -0.064 -56.062 -15.711 1 90 224 LYS A CA 1
ATOM 1661 C C . LYS A 1 224 ? -0.239 -54.969 -16.766 1 90 224 LYS A C 1
ATOM 1663 O O . LYS A 1 224 ? -0.653 -53.844 -16.453 1 90 224 LYS A O 1
ATOM 1668 N N . ILE A 1 225 ? 0.167 -55.281 -17.953 1 91.38 225 ILE A N 1
ATOM 1669 C CA . ILE A 1 225 ? -0.122 -54.469 -19.125 1 91.38 225 ILE A CA 1
ATOM 1670 C C . ILE A 1 225 ? -1.264 -55.094 -19.922 1 91.38 225 ILE A C 1
ATOM 1672 O O . ILE A 1 225 ? -1.245 -56.281 -20.219 1 91.38 225 ILE A O 1
ATOM 1676 N N . THR A 1 226 ? -2.314 -54.312 -20.094 1 90.81 226 THR A N 1
ATOM 1677 C CA . THR A 1 226 ? -3.412 -54.75 -20.953 1 90.81 226 THR A CA 1
ATOM 1678 C C . THR A 1 226 ? -3.539 -53.844 -22.172 1 90.81 226 THR A C 1
ATOM 1680 O O . THR A 1 226 ? -3.209 -52.656 -22.094 1 90.81 226 THR A O 1
ATOM 1683 N N . ASP A 1 227 ? -3.9 -54.312 -23.359 1 88.5 227 ASP A N 1
ATOM 1684 C CA . ASP A 1 227 ? -4.156 -53.531 -24.562 1 88.5 227 ASP A CA 1
ATOM 1685 C C . ASP A 1 227 ? -5.508 -53.875 -25.172 1 88.5 227 ASP A C 1
ATOM 1687 O O . ASP A 1 227 ? -6.367 -54.469 -24.5 1 88.5 227 ASP A O 1
ATOM 1691 N N . SER A 1 228 ? -5.727 -53.406 -26.375 1 87 228 SER A N 1
ATOM 1692 C CA . SER A 1 228 ? -7.02 -53.594 -27.016 1 87 228 SER A CA 1
ATOM 1693 C C . SER A 1 228 ? -7.332 -55.062 -27.219 1 87 228 SER A C 1
ATOM 1695 O O . SER A 1 228 ? -8.484 -55.438 -27.422 1 87 228 SER A O 1
ATOM 1697 N N . LYS A 1 229 ? -6.25 -56.094 -27.094 1 87.31 229 LYS A N 1
ATOM 1698 C CA . LYS A 1 229 ? -6.434 -57.531 -27.297 1 87.31 229 LYS A CA 1
ATOM 1699 C C . LYS A 1 229 ? -6.465 -58.281 -25.969 1 87.31 229 LYS A C 1
ATOM 1701 O O . LYS A 1 229 ? -6.598 -59.5 -25.938 1 87.31 229 LYS A O 1
ATOM 1706 N N . GLY A 1 230 ? -6.383 -57.5 -24.812 1 88.81 230 GLY A N 1
ATOM 1707 C CA . GLY A 1 230 ? -6.461 -58.125 -23.5 1 88.81 230 GLY A CA 1
ATOM 1708 C C . GLY A 1 230 ? -5.148 -58.062 -22.734 1 88.81 230 GLY A C 1
ATOM 1709 O O . GLY A 1 230 ? -4.445 -57.062 -22.781 1 88.81 230 GLY A O 1
ATOM 1710 N N . ASP A 1 231 ? -4.891 -59.219 -22.016 1 91 231 ASP A N 1
ATOM 1711 C CA . ASP A 1 231 ? -3.744 -59.312 -21.109 1 91 231 ASP A CA 1
ATOM 1712 C C . ASP A 1 231 ? -2.459 -59.594 -21.891 1 91 231 ASP A C 1
ATOM 1714 O O . ASP A 1 231 ? -2.264 -60.688 -22.391 1 91 231 ASP A O 1
ATOM 1718 N N . LEU A 1 232 ? -1.574 -58.469 -21.984 1 88.44 232 LEU A N 1
ATOM 1719 C CA . LEU A 1 232 ? -0.31 -58.625 -22.703 1 88.44 232 LEU A CA 1
ATOM 1720 C C . LEU A 1 232 ? 0.731 -59.312 -21.844 1 88.44 232 LEU A C 1
ATOM 1722 O O . LEU A 1 232 ? 1.581 -60.062 -22.359 1 88.44 232 LEU A O 1
ATOM 1726 N N . THR A 1 233 ? 0.657 -59.156 -20.562 1 87.5 233 THR A N 1
ATOM 1727 C CA . THR A 1 233 ? 1.605 -59.75 -19.609 1 87.5 233 THR A CA 1
ATOM 1728 C C . THR A 1 233 ? 1.503 -61.25 -19.609 1 87.5 233 THR A C 1
ATOM 1730 O O . THR A 1 233 ? 2.52 -61.969 -19.609 1 87.5 233 THR A O 1
ATOM 1733 N N . ASN A 1 234 ? 0.205 -61.75 -19.641 1 85.94 234 ASN A N 1
ATOM 1734 C CA . ASN A 1 234 ? -0.012 -63.188 -19.562 1 85.94 234 ASN A CA 1
ATOM 1735 C C . ASN A 1 234 ? -0.493 -63.781 -20.891 1 85.94 234 ASN A C 1
ATOM 1737 O O . ASN A 1 234 ? -1.221 -64.75 -20.906 1 85.94 234 ASN A O 1
ATOM 1741 N N . HIS A 1 235 ? -0.098 -63.094 -21.969 1 86.69 235 HIS A N 1
ATOM 1742 C CA . HIS A 1 235 ? -0.536 -63.594 -23.281 1 86.69 235 HIS A CA 1
ATOM 1743 C C . HIS A 1 235 ? 0.197 -64.875 -23.656 1 86.69 235 HIS A C 1
ATOM 1745 O O . HIS A 1 235 ? 1.217 -65.188 -23.062 1 86.69 235 HIS A O 1
ATOM 1751 N N . SER A 1 236 ? -0.484 -65.688 -24.547 1 85 236 SER A N 1
ATOM 1752 C CA . SER A 1 236 ? 0.125 -66.875 -25.078 1 85 236 SER A CA 1
ATOM 1753 C C . SER A 1 236 ? 0.219 -66.875 -26.594 1 85 236 SER A C 1
ATOM 1755 O O . SER A 1 236 ? -0.53 -66.125 -27.25 1 85 236 SER A O 1
ATOM 1757 N N . ASN A 1 237 ? 1.327 -67.375 -27.188 1 82.88 237 ASN A N 1
ATOM 1758 C CA . ASN A 1 237 ? 1.426 -67.625 -28.625 1 82.88 237 ASN A CA 1
ATOM 1759 C C . ASN A 1 237 ? 1.322 -69.125 -28.922 1 82.88 237 ASN A C 1
ATOM 1761 O O . ASN A 1 237 ? 2.176 -69.938 -28.516 1 82.88 237 ASN A O 1
ATOM 1765 N N . HIS A 1 238 ? 0.245 -69.438 -29.516 1 83.06 238 HIS A N 1
ATOM 1766 C CA . HIS A 1 238 ? -0.024 -70.812 -29.844 1 83.06 238 HIS A CA 1
ATOM 1767 C C . HIS A 1 238 ? -0.105 -71.688 -28.594 1 83.06 238 HIS A C 1
ATOM 1769 O O . HIS A 1 238 ? 0.475 -72.75 -28.531 1 83.06 238 HIS A O 1
ATOM 1775 N N . GLY A 1 239 ? -0.723 -71.188 -27.578 1 81.25 239 GLY A N 1
ATOM 1776 C CA . GLY A 1 239 ? -0.951 -71.938 -26.359 1 81.25 239 GLY A CA 1
ATOM 1777 C C . GLY A 1 239 ? 0.233 -71.938 -25.406 1 81.25 239 GLY A C 1
ATOM 1778 O O . GLY A 1 239 ? 0.14 -72.375 -24.266 1 81.25 239 GLY A O 1
ATOM 1779 N N . TYR A 1 240 ? 1.443 -71.312 -25.797 1 82.5 240 TYR A N 1
ATOM 1780 C CA . TYR A 1 240 ? 2.619 -71.25 -24.938 1 82.5 240 TYR A CA 1
ATOM 1781 C C . TYR A 1 240 ? 2.711 -69.875 -24.281 1 82.5 240 TYR A C 1
ATOM 1783 O O . TYR A 1 240 ? 2.699 -68.875 -24.953 1 82.5 240 TYR A O 1
ATOM 1791 N N . GLY A 1 241 ? 2.695 -69.875 -22.984 1 82.56 241 GLY A N 1
ATOM 1792 C CA . GLY A 1 241 ? 2.859 -68.625 -22.219 1 82.56 241 GLY A CA 1
ATOM 1793 C C . GLY A 1 241 ? 4.266 -68.062 -22.312 1 82.56 241 GLY A C 1
ATOM 1794 O O . GLY A 1 241 ? 5.184 -68.75 -22.797 1 82.56 241 GLY A O 1
ATOM 1795 N N . ARG A 1 242 ? 4.516 -66.75 -21.797 1 84.5 242 ARG A N 1
ATOM 1796 C CA . ARG A 1 242 ? 5.824 -66.125 -21.75 1 84.5 242 ARG A CA 1
ATOM 1797 C C . ARG A 1 242 ? 6.781 -66.875 -20.828 1 84.5 242 ARG A C 1
ATOM 1799 O O . ARG A 1 242 ? 6.383 -67.375 -19.766 1 84.5 242 ARG A O 1
ATOM 1806 N N . ASP A 1 243 ? 8.023 -67.188 -21.359 1 74 243 ASP A N 1
ATOM 1807 C CA . ASP A 1 243 ? 9.047 -67.812 -20.547 1 74 243 ASP A CA 1
ATOM 1808 C C . ASP A 1 243 ? 9.43 -67 -19.344 1 74 243 ASP A C 1
ATOM 1810 O O . ASP A 1 243 ? 9.344 -65.75 -19.375 1 74 243 ASP A O 1
ATOM 1814 N N . MET B 1 1 ? 4.199 58.719 28.266 1 55.97 1 MET B N 1
ATOM 1815 C CA . MET B 1 1 ? 2.746 58.719 28.109 1 55.97 1 MET B CA 1
ATOM 1816 C C . MET B 1 1 ? 2.35 58.531 26.656 1 55.97 1 MET B C 1
ATOM 1818 O O . MET B 1 1 ? 2.854 59.219 25.766 1 55.97 1 MET B O 1
ATOM 1822 N N . ILE B 1 2 ? 1.746 57.438 26.438 1 69.88 2 ILE B N 1
ATOM 1823 C CA . ILE B 1 2 ? 1.443 57.156 25.031 1 69.88 2 ILE B CA 1
ATOM 1824 C C . ILE B 1 2 ? 0.351 58.094 24.547 1 69.88 2 ILE B C 1
ATOM 1826 O O . ILE B 1 2 ? -0.616 58.375 25.266 1 69.88 2 ILE B O 1
ATOM 1830 N N . SER B 1 3 ? 0.59 58.875 23.516 1 79.25 3 SER B N 1
ATOM 1831 C CA . SER B 1 3 ? -0.364 59.812 22.891 1 79.25 3 SER B CA 1
ATOM 1832 C C . SER B 1 3 ? -1.48 59.031 22.188 1 79.25 3 SER B C 1
ATOM 1834 O O . SER B 1 3 ? -1.347 57.844 21.922 1 79.25 3 SER B O 1
ATOM 1836 N N . LEU B 1 4 ? -2.623 59.719 22.188 1 79.56 4 LEU B N 1
ATOM 1837 C CA . LEU B 1 4 ? -3.768 59.156 21.469 1 79.56 4 LEU B CA 1
ATOM 1838 C C . LEU B 1 4 ? -3.385 58.75 20.047 1 79.56 4 LEU B C 1
ATOM 1840 O O . LEU B 1 4 ? -3.875 57.75 19.516 1 79.56 4 LEU B O 1
ATOM 1844 N N . SER B 1 5 ? -2.535 59.656 19.5 1 77.94 5 SER B N 1
ATOM 1845 C CA . SER B 1 5 ? -2.09 59.375 18.141 1 77.94 5 SER B CA 1
ATOM 1846 C C . SER B 1 5 ? -1.294 58.062 18.078 1 77.94 5 SER B C 1
ATOM 1848 O O . SER B 1 5 ? -1.454 57.281 17.141 1 77.94 5 SER B O 1
ATOM 1850 N N . GLU B 1 6 ? -0.523 57.938 19.094 1 78.69 6 GLU B N 1
ATOM 1851 C CA . GLU B 1 6 ? 0.277 56.719 19.141 1 78.69 6 GLU B CA 1
ATOM 1852 C C . GLU B 1 6 ? -0.598 55.469 19.406 1 78.69 6 GLU B C 1
ATOM 1854 O O . GLU B 1 6 ? -0.359 54.406 18.844 1 78.69 6 GLU B O 1
ATOM 1859 N N . LEU B 1 7 ? -1.573 55.594 20.188 1 78.19 7 LEU B N 1
ATOM 1860 C CA . LEU B 1 7 ? -2.51 54.531 20.469 1 78.19 7 LEU B CA 1
ATOM 1861 C C . LEU B 1 7 ? -3.275 54.125 19.219 1 78.19 7 LEU B C 1
ATOM 1863 O O . LEU B 1 7 ? -3.508 52.938 18.969 1 78.19 7 LEU B O 1
ATOM 1867 N N . LYS B 1 8 ? -3.686 55.062 18.469 1 76.31 8 LYS B N 1
ATOM 1868 C CA . LYS B 1 8 ? -4.383 54.812 17.219 1 76.31 8 LYS B CA 1
ATOM 1869 C C . LYS B 1 8 ? -3.49 54.031 16.25 1 76.31 8 LYS B C 1
ATOM 1871 O O . LYS B 1 8 ? -3.943 53.094 15.594 1 76.31 8 LYS B O 1
ATOM 1876 N N . ARG B 1 9 ? -2.287 54.469 16.203 1 75.31 9 ARG B N 1
ATOM 1877 C CA . ARG B 1 9 ? -1.349 53.812 15.312 1 75.31 9 ARG B CA 1
ATOM 1878 C C . ARG B 1 9 ? -1.149 52.344 15.703 1 75.31 9 ARG B C 1
ATOM 1880 O O . ARG B 1 9 ? -1.156 51.469 14.852 1 75.31 9 ARG B O 1
ATOM 1887 N N . ARG B 1 10 ? -0.938 52.156 16.984 1 75.06 10 ARG B N 1
ATOM 1888 C CA . ARG B 1 10 ? -0.728 50.812 17.484 1 75.06 10 ARG B CA 1
ATOM 1889 C C . ARG B 1 10 ? -1.949 49.938 17.219 1 75.06 10 ARG B C 1
ATOM 1891 O O . ARG B 1 10 ? -1.813 48.75 16.891 1 75.06 10 ARG B O 1
ATOM 1898 N N . LEU B 1 11 ? -3.041 50.469 17.344 1 74.56 11 LEU B N 1
ATOM 1899 C CA . LEU B 1 11 ? -4.277 49.75 17.094 1 74.56 11 LEU B CA 1
ATOM 1900 C C . LEU B 1 11 ? -4.387 49.344 15.633 1 74.56 11 LEU B C 1
ATOM 1902 O O . LEU B 1 11 ? -4.816 48.219 15.336 1 74.56 11 LEU B O 1
ATOM 1906 N N . GLU B 1 12 ? -3.902 50.125 14.766 1 73.75 12 GLU B N 1
ATOM 1907 C CA . GLU B 1 12 ? -4.008 49.875 13.336 1 73.75 12 GLU B CA 1
ATOM 1908 C C . GLU B 1 12 ? -2.988 48.812 12.898 1 73.75 12 GLU B C 1
ATOM 1910 O O . GLU B 1 12 ? -3.17 48.156 11.867 1 73.75 12 GLU B O 1
ATOM 1915 N N . ASN B 1 13 ? -1.986 48.688 13.766 1 75.31 13 ASN B N 1
ATOM 1916 C CA . ASN B 1 13 ? -0.903 47.781 13.359 1 75.31 13 ASN B CA 1
ATOM 1917 C C . ASN B 1 13 ? -1.036 46.406 14.016 1 75.31 13 ASN B C 1
ATOM 1919 O O . ASN B 1 13 ? -0.187 45.562 13.812 1 75.31 13 ASN B O 1
ATOM 1923 N N . ILE B 1 14 ? -2.119 46.281 14.688 1 77.5 14 ILE B N 1
ATOM 1924 C CA . ILE B 1 14 ? -2.287 45 15.391 1 77.5 14 ILE B CA 1
ATOM 1925 C C . ILE B 1 14 ? -2.443 43.875 14.383 1 77.5 14 ILE B C 1
ATOM 1927 O O . ILE B 1 14 ? -1.869 42.812 14.555 1 77.5 14 ILE B O 1
ATOM 1931 N N . ILE B 1 15 ? -3.199 44.156 13.359 1 79.25 15 ILE B N 1
ATOM 1932 C CA . ILE B 1 15 ? -3.398 43.156 12.305 1 79.25 15 ILE B CA 1
ATOM 1933 C C . ILE B 1 15 ? -3.203 43.812 10.938 1 79.25 15 ILE B C 1
ATOM 1935 O O . ILE B 1 15 ? -3.807 44.844 10.648 1 79.25 15 ILE B O 1
ATOM 1939 N N . GLN B 1 16 ? -2.359 43.25 10.109 1 82.62 16 GLN B N 1
ATOM 1940 C CA . GLN B 1 16 ? -2.119 43.781 8.758 1 82.62 16 GLN B CA 1
ATOM 1941 C C . GLN B 1 16 ? -2.098 42.625 7.742 1 82.62 16 GLN B C 1
ATOM 1943 O O . GLN B 1 16 ? -1.71 41.5 8.062 1 82.62 16 GLN B O 1
ATOM 1948 N N . ILE B 1 17 ? -2.621 43 6.57 1 81.06 17 ILE B N 1
ATOM 1949 C CA . ILE B 1 17 ? -2.514 42.062 5.453 1 81.06 17 ILE B CA 1
ATOM 1950 C C . ILE B 1 17 ? -1.246 42.375 4.652 1 81.06 17 ILE B C 1
ATOM 1952 O O . ILE B 1 17 ? -0.902 43.531 4.434 1 81.06 17 ILE B O 1
ATOM 1956 N N . GLY B 1 18 ? -0.535 41.312 4.242 1 85.81 18 GLY B N 1
ATOM 1957 C CA . GLY B 1 18 ? 0.673 41.5 3.449 1 85.81 18 GLY B CA 1
ATOM 1958 C C . GLY B 1 18 ? 0.974 40.312 2.553 1 85.81 18 GLY B C 1
ATOM 1959 O O . GLY B 1 18 ? 0.138 39.406 2.393 1 85.81 18 GLY B O 1
ATOM 1960 N N . THR B 1 19 ? 2.127 40.469 1.862 1 86.5 19 THR B N 1
ATOM 1961 C CA . THR B 1 19 ? 2.617 39.438 0.968 1 86.5 19 THR B CA 1
ATOM 1962 C C . THR B 1 19 ? 4.051 39.031 1.322 1 86.5 19 THR B C 1
ATOM 1964 O O . THR B 1 19 ? 4.883 39.906 1.597 1 86.5 19 THR B O 1
ATOM 1967 N N . ILE B 1 20 ? 4.258 37.75 1.343 1 87 20 ILE B N 1
ATOM 1968 C CA . ILE B 1 20 ? 5.598 37.281 1.66 1 87 20 ILE B CA 1
ATOM 1969 C C . ILE B 1 20 ? 6.586 37.781 0.605 1 87 20 ILE B C 1
ATOM 1971 O O . ILE B 1 20 ? 6.355 37.625 -0.595 1 87 20 ILE B O 1
ATOM 1975 N N . SER B 1 21 ? 7.695 38.312 1.012 1 89.69 21 SER B N 1
ATOM 1976 C CA . SER B 1 21 ? 8.695 38.844 0.09 1 89.69 21 SER B CA 1
ATOM 1977 C C . SER B 1 21 ? 9.961 38 0.101 1 89.69 21 SER B C 1
ATOM 1979 O O . SER B 1 21 ? 10.703 37.969 -0.882 1 89.69 21 SER B O 1
ATOM 1981 N N . ALA B 1 22 ? 10.273 37.406 1.193 1 87.88 22 ALA B N 1
ATOM 1982 C CA . ALA B 1 22 ? 11.469 36.562 1.291 1 87.88 22 ALA B CA 1
ATOM 1983 C C . ALA B 1 22 ? 11.258 35.438 2.297 1 87.88 22 ALA B C 1
ATOM 1985 O O . ALA B 1 22 ? 10.531 35.594 3.277 1 87.88 22 ALA B O 1
ATOM 1986 N N . THR B 1 23 ? 11.797 34.312 1.962 1 84.75 23 THR B N 1
ATOM 1987 C CA . THR B 1 23 ? 11.781 33.156 2.863 1 84.75 23 THR B CA 1
ATOM 1988 C C . THR B 1 23 ? 13.195 32.781 3.27 1 84.75 23 THR B C 1
ATOM 1990 O O . THR B 1 23 ? 14.156 33.062 2.547 1 84.75 23 THR B O 1
ATOM 1993 N N . LYS B 1 24 ? 13.359 32.344 4.5 1 73.94 24 LYS B N 1
ATOM 1994 C CA . LYS B 1 24 ? 14.68 31.938 4.965 1 73.94 24 LYS B CA 1
ATOM 1995 C C . LYS B 1 24 ? 14.922 30.453 4.707 1 73.94 24 LYS B C 1
ATOM 1997 O O . LYS B 1 24 ? 14.125 29.594 5.121 1 73.94 24 LYS B O 1
ATOM 2002 N N . ASN B 1 25 ? 15.547 30.016 3.529 1 60.47 25 ASN B N 1
ATOM 2003 C CA . ASN B 1 25 ? 15.734 28.641 3.061 1 60.47 25 ASN B CA 1
ATOM 2004 C C . ASN B 1 25 ? 16.688 27.859 3.961 1 60.47 25 ASN B C 1
ATOM 2006 O O . ASN B 1 25 ? 16.594 26.641 4.07 1 60.47 25 ASN B O 1
ATOM 2010 N N . GLN B 1 26 ? 17.719 28.531 4.336 1 55.09 26 GLN B N 1
ATOM 2011 C CA . GLN B 1 26 ? 18.734 27.75 5.02 1 55.09 26 GLN B CA 1
ATOM 2012 C C . GLN B 1 26 ? 18.406 27.578 6.5 1 55.09 26 GLN B C 1
ATOM 2014 O O . GLN B 1 26 ? 17.656 26.656 6.871 1 55.09 26 GLN B O 1
ATOM 2019 N N . GLU B 1 27 ? 18.812 28.562 7.418 1 53.44 27 GLU B N 1
ATOM 2020 C CA . GLU B 1 27 ? 18.688 28.562 8.875 1 53.44 27 GLU B CA 1
ATOM 2021 C C . GLU B 1 27 ? 17.391 29.219 9.32 1 53.44 27 GLU B C 1
ATOM 2023 O O . GLU B 1 27 ? 17.109 30.359 8.938 1 53.44 27 GLU B O 1
ATOM 2028 N N . GLY B 1 28 ? 16.281 28.422 9.734 1 59.62 28 GLY B N 1
ATOM 2029 C CA . GLY B 1 28 ? 15.031 28.953 10.234 1 59.62 28 GLY B CA 1
ATOM 2030 C C . GLY B 1 28 ? 13.914 28.906 9.211 1 59.62 28 GLY B C 1
ATOM 2031 O O . GLY B 1 28 ? 13.352 29.938 8.844 1 59.62 28 GLY B O 1
ATOM 2032 N N . LYS B 1 29 ? 13.578 27.766 8.711 1 64.19 29 LYS B N 1
ATOM 2033 C CA . LYS B 1 29 ? 12.719 27.516 7.555 1 64.19 29 LYS B CA 1
ATOM 2034 C C . LYS B 1 29 ? 11.297 27.984 7.824 1 64.19 29 LYS B C 1
ATOM 2036 O O . LYS B 1 29 ? 10.531 28.25 6.891 1 64.19 29 LYS B O 1
ATOM 2041 N N . ALA B 1 30 ? 11.102 28.375 9.055 1 74.69 30 ALA B N 1
ATOM 2042 C CA . ALA B 1 30 ? 9.727 28.781 9.359 1 74.69 30 ALA B CA 1
ATOM 2043 C C . ALA B 1 30 ? 9.648 30.297 9.578 1 74.69 30 ALA B C 1
ATOM 2045 O O . ALA B 1 30 ? 8.789 30.766 10.328 1 74.69 30 ALA B O 1
ATOM 2046 N N . LEU B 1 31 ? 10.648 31.062 8.977 1 79.19 31 LEU B N 1
ATOM 2047 C CA . LEU B 1 31 ? 10.633 32.531 9.055 1 79.19 31 LEU B CA 1
ATOM 2048 C C . LEU B 1 31 ? 10.453 33.125 7.676 1 79.19 31 LEU B C 1
ATOM 2050 O O . LEU B 1 31 ? 10.953 32.594 6.68 1 79.19 31 LEU B O 1
ATOM 2054 N N . ALA B 1 32 ? 9.758 34.188 7.613 1 85.19 32 ALA B N 1
ATOM 2055 C CA . ALA B 1 32 ? 9.539 34.906 6.352 1 85.19 32 ALA B CA 1
ATOM 2056 C C . ALA B 1 32 ? 9.438 36.406 6.57 1 85.19 32 ALA B C 1
ATOM 2058 O O . ALA B 1 32 ? 9.156 36.875 7.68 1 85.19 32 ALA B O 1
ATOM 2059 N N . ARG B 1 33 ? 9.75 37.125 5.562 1 88.69 33 ARG B N 1
ATOM 2060 C CA . ARG B 1 33 ? 9.523 38.562 5.539 1 88.69 33 ARG B CA 1
ATOM 2061 C C . ARG B 1 33 ? 8.25 38.906 4.777 1 88.69 33 ARG B C 1
ATOM 2063 O O . ARG B 1 33 ? 7.938 38.281 3.766 1 88.69 33 ARG B O 1
ATOM 2070 N N . VAL B 1 34 ? 7.531 39.906 5.277 1 87.88 34 VAL B N 1
ATOM 2071 C CA . VAL B 1 34 ? 6.25 40.25 4.68 1 87.88 34 VAL B CA 1
ATOM 2072 C C . VAL B 1 34 ? 6.25 41.75 4.301 1 87.88 34 VAL B C 1
ATOM 2074 O O . VAL B 1 34 ? 6.715 42.594 5.07 1 87.88 34 VAL B O 1
ATOM 2077 N N . VAL B 1 35 ? 5.82 42.031 3.094 1 89.38 35 VAL B N 1
ATOM 2078 C CA . VAL B 1 35 ? 5.543 43.406 2.674 1 89.38 35 VAL B CA 1
ATOM 2079 C C . VAL B 1 35 ? 4.121 43.781 3.064 1 89.38 35 VAL B C 1
ATOM 2081 O O . VAL B 1 35 ? 3.156 43.156 2.607 1 89.38 35 VAL B O 1
ATOM 2084 N N . VAL B 1 36 ? 3.998 44.656 4.02 1 85.69 36 VAL B N 1
ATOM 2085 C CA . VAL B 1 36 ? 2.684 45.094 4.492 1 85.69 36 VAL B CA 1
ATOM 2086 C C . VAL B 1 36 ? 2.33 46.438 3.895 1 85.69 36 VAL B C 1
ATOM 2088 O O . VAL B 1 36 ? 3.213 47.281 3.656 1 85.69 36 VAL B O 1
ATOM 2091 N N . HIS B 1 37 ? 1.008 46.531 3.414 1 70.5 37 HIS B N 1
ATOM 2092 C CA . HIS B 1 37 ? 0.535 47.812 2.906 1 70.5 37 HIS B CA 1
ATOM 2093 C C . HIS B 1 37 ? 0.083 48.719 4.043 1 70.5 37 HIS B C 1
ATOM 2095 O O . HIS B 1 37 ? -0.772 48.344 4.844 1 70.5 37 HIS B O 1
ATOM 2101 N N . ASP B 1 38 ? 0.879 49.531 4.633 1 57.69 38 ASP B N 1
ATOM 2102 C CA . ASP B 1 38 ? 0.532 50.5 5.664 1 57.69 38 ASP B CA 1
ATOM 2103 C C . ASP B 1 38 ? -0.523 51.5 5.164 1 57.69 38 ASP B C 1
ATOM 2105 O O . ASP B 1 38 ? -0.735 51.625 3.957 1 57.69 38 ASP B O 1
ATOM 2109 N N . VAL B 1 39 ? -1.585 51.906 6.043 1 53.84 39 VAL B N 1
ATOM 2110 C CA . VAL B 1 39 ? -2.621 52.875 5.742 1 53.84 39 VAL B CA 1
ATOM 2111 C C . VAL B 1 39 ? -2.062 53.938 4.816 1 53.84 39 VAL B C 1
ATOM 2113 O O . VAL B 1 39 ? -2.82 54.688 4.184 1 53.84 39 VAL B O 1
ATOM 2116 N N . GLY B 1 40 ? -0.744 54.125 4.742 1 50.41 40 GLY B N 1
ATOM 2117 C CA . GLY B 1 40 ? -0.233 55.062 3.746 1 50.41 40 GLY B CA 1
ATOM 2118 C C . GLY B 1 40 ? 0.482 54.375 2.598 1 50.41 40 GLY B C 1
ATOM 2119 O O . GLY B 1 40 ? 0.41 53.156 2.459 1 50.41 40 GLY B O 1
ATOM 2120 N N . GLU B 1 41 ? 0.891 55.25 1.513 1 53.25 41 GLU B N 1
ATOM 2121 C CA . GLU B 1 41 ? 1.496 54.938 0.22 1 53.25 41 GLU B CA 1
ATOM 2122 C C . GLU B 1 41 ? 2.791 54.156 0.391 1 53.25 41 GLU B C 1
ATOM 2124 O O . GLU B 1 41 ? 3.365 53.656 -0.588 1 53.25 41 GLU B O 1
ATOM 2129 N N . ASP B 1 42 ? 3.152 53.906 1.768 1 57.91 42 ASP B N 1
ATOM 2130 C CA . ASP B 1 42 ? 4.516 53.406 1.864 1 57.91 42 ASP B CA 1
ATOM 2131 C C . ASP B 1 42 ? 4.516 51.906 2.18 1 57.91 42 ASP B C 1
ATOM 2133 O O . ASP B 1 42 ? 3.766 51.438 3.047 1 57.91 42 ASP B O 1
ATOM 2137 N N . LYS B 1 43 ? 4.973 51.125 1.363 1 73 43 LYS B N 1
ATOM 2138 C CA . LYS B 1 43 ? 5.227 49.688 1.538 1 73 43 LYS B CA 1
ATOM 2139 C C . LYS B 1 43 ? 6.363 49.438 2.527 1 73 43 LYS B C 1
ATOM 2141 O O . LYS B 1 43 ? 7.43 50.031 2.412 1 73 43 LYS B O 1
ATOM 2146 N N . ARG B 1 44 ? 6.043 48.844 3.699 1 84.88 44 ARG B N 1
ATOM 2147 C CA . ARG B 1 44 ? 7.059 48.5 4.684 1 84.88 44 ARG B CA 1
ATOM 2148 C C . ARG B 1 44 ? 7.297 47 4.703 1 84.88 44 ARG B C 1
ATOM 2150 O O . ARG B 1 44 ? 6.352 46.219 4.625 1 84.88 44 ARG B O 1
ATOM 2157 N N . VAL B 1 45 ? 8.625 46.656 4.605 1 87.94 45 VAL B N 1
ATOM 2158 C CA . VAL B 1 45 ? 9.023 45.25 4.699 1 87.94 45 VAL B CA 1
ATOM 2159 C C . VAL B 1 45 ? 9.375 44.906 6.148 1 87.94 45 VAL B C 1
ATOM 2161 O O . VAL B 1 45 ? 10.125 45.625 6.801 1 87.94 45 VAL B O 1
ATOM 2164 N N . THR B 1 46 ? 8.805 43.938 6.688 1 87 46 THR B N 1
ATOM 2165 C CA . THR B 1 46 ? 9.055 43.5 8.062 1 87 46 THR B CA 1
ATOM 2166 C C . THR B 1 46 ? 10.398 42.781 8.172 1 87 46 THR B C 1
ATOM 2168 O O . THR B 1 46 ? 11.031 42.5 7.156 1 87 46 THR B O 1
ATOM 2171 N N . ASP B 1 47 ? 10.828 42.531 9.422 1 87.5 47 ASP B N 1
ATOM 2172 C CA . ASP B 1 47 ? 11.898 41.562 9.664 1 87.5 47 ASP B CA 1
ATOM 2173 C C . ASP B 1 47 ? 11.406 40.156 9.453 1 87.5 47 ASP B C 1
ATOM 2175 O O . ASP B 1 47 ? 10.227 39.938 9.164 1 87.5 47 ASP B O 1
ATOM 2179 N N . PHE B 1 48 ? 12.32 39.219 9.531 1 86.69 48 PHE B N 1
ATOM 2180 C CA . PHE B 1 48 ? 11.906 37.844 9.484 1 86.69 48 PHE B CA 1
ATOM 2181 C C . PHE B 1 48 ? 11.016 37.5 10.68 1 86.69 48 PHE B C 1
ATOM 2183 O O . PHE B 1 48 ? 11.438 37.625 11.828 1 86.69 48 PHE B O 1
ATOM 2190 N N . LEU B 1 49 ? 9.836 37.188 10.359 1 85.25 49 LEU B N 1
ATOM 2191 C CA . LEU B 1 49 ? 8.844 36.875 11.375 1 85.25 49 LEU B CA 1
ATOM 2192 C C . LEU B 1 49 ? 8.547 35.375 11.406 1 85.25 49 LEU B C 1
ATOM 2194 O O . LEU B 1 49 ? 8.586 34.719 10.367 1 85.25 49 LEU B O 1
ATOM 2198 N N . PRO B 1 50 ? 8.273 34.906 12.625 1 82.94 50 PRO B N 1
ATOM 2199 C CA . PRO B 1 50 ? 7.883 33.5 12.695 1 82.94 50 PRO B CA 1
ATOM 2200 C C . PRO B 1 50 ? 6.516 33.219 12.078 1 82.94 50 PRO B C 1
ATOM 2202 O O . PRO B 1 50 ? 5.605 34.031 12.203 1 82.94 50 PRO B O 1
ATOM 2205 N N . VAL B 1 51 ? 6.461 32.125 11.414 1 81.25 51 VAL B N 1
ATOM 2206 C CA . VAL B 1 51 ? 5.223 31.703 10.766 1 81.25 51 VAL B CA 1
ATOM 2207 C C . VAL B 1 51 ? 4.488 30.703 11.641 1 81.25 51 VAL B C 1
ATOM 2209 O O . VAL B 1 51 ? 5.094 29.75 12.141 1 81.25 51 VAL B O 1
ATOM 2212 N N . LEU B 1 52 ? 3.193 31 11.828 1 77.5 52 LEU B N 1
ATOM 2213 C CA . LEU B 1 52 ? 2.377 30.078 12.602 1 77.5 52 LEU B CA 1
ATOM 2214 C C . LEU B 1 52 ? 2.285 28.719 11.914 1 77.5 52 LEU B C 1
ATOM 2216 O O . LEU B 1 52 ? 2.057 28.656 10.703 1 77.5 52 LEU B O 1
ATOM 2220 N N . SER B 1 53 ? 2.617 27.703 12.656 1 75.31 53 SER B N 1
ATOM 2221 C CA . SER B 1 53 ? 2.574 26.312 12.211 1 75.31 53 SER B CA 1
ATOM 2222 C C . SER B 1 53 ? 1.998 25.406 13.281 1 75.31 53 SER B C 1
ATOM 2224 O O . SER B 1 53 ? 1.629 25.875 14.367 1 75.31 53 SER B O 1
ATOM 2226 N N . LEU B 1 54 ? 1.639 24.266 12.922 1 72.38 54 LEU B N 1
ATOM 2227 C CA . LEU B 1 54 ? 1.304 23.266 13.938 1 72.38 54 LEU B CA 1
ATOM 2228 C C . LEU B 1 54 ? 2.555 22.547 14.414 1 72.38 54 LEU B C 1
ATOM 2230 O O . LEU B 1 54 ? 3.115 21.719 13.695 1 72.38 54 LEU B O 1
ATOM 2234 N N . 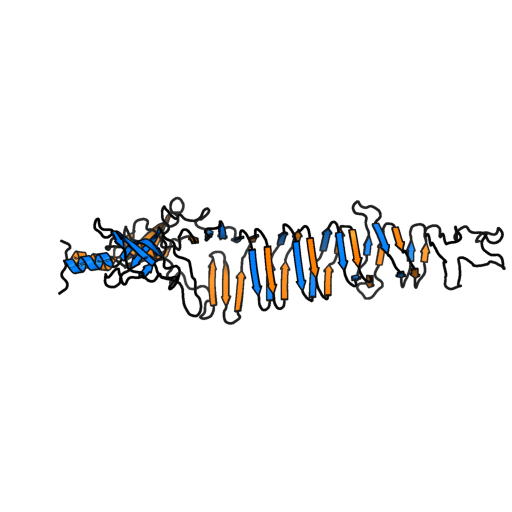ALA B 1 55 ? 3.057 22.969 15.602 1 73.44 55 ALA B N 1
ATOM 2235 C CA . ALA B 1 55 ? 4.32 22.422 16.078 1 73.44 55 ALA B CA 1
ATOM 2236 C C . ALA B 1 55 ? 4.293 22.203 17.594 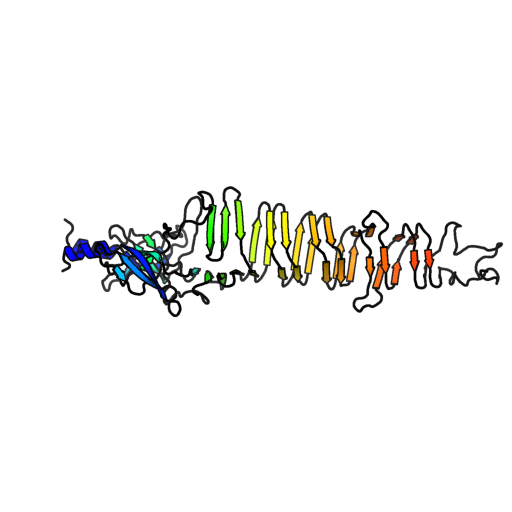1 73.44 55 ALA B C 1
ATOM 2238 O O . ALA B 1 55 ? 4.184 23.172 18.359 1 73.44 55 ALA B O 1
ATOM 2239 N N . ASN B 1 56 ? 4.246 21.047 18.031 1 75 56 ASN B N 1
ATOM 2240 C CA . ASN B 1 56 ? 4.48 20.672 19.422 1 75 56 ASN B CA 1
ATOM 2241 C C . ASN B 1 56 ? 5.211 19.344 19.547 1 75 56 ASN B C 1
ATOM 2243 O O . ASN B 1 56 ? 5.684 18.797 18.547 1 75 56 ASN B O 1
ATOM 2247 N N . SER B 1 57 ? 5.477 18.906 20.781 1 77.06 57 SER B N 1
ATOM 2248 C CA . SER B 1 57 ? 6.273 17.719 21.016 1 77.06 57 SER B CA 1
ATOM 2249 C C . SER B 1 57 ? 5.574 16.469 20.469 1 77.06 57 SER B C 1
ATOM 2251 O O . SER B 1 57 ? 6.23 15.477 20.141 1 77.06 57 SER B O 1
ATOM 2253 N N . PHE B 1 58 ? 4.262 16.531 20.359 1 76.12 58 PHE B N 1
ATOM 2254 C CA . PHE B 1 58 ? 3.492 15.383 19.875 1 76.12 58 PHE B CA 1
ATOM 2255 C C . PHE B 1 58 ? 3.447 15.359 18.359 1 76.12 58 PHE B C 1
ATOM 2257 O O . PHE B 1 58 ? 3.59 14.297 17.734 1 76.12 58 PHE B O 1
ATOM 2264 N N . PHE B 1 59 ? 3.324 16.469 17.75 1 78.25 59 PHE B N 1
ATOM 2265 C CA . PHE B 1 59 ? 2.93 16.578 16.359 1 78.25 59 PHE B CA 1
ATOM 2266 C C . PHE B 1 59 ? 3.549 17.828 15.719 1 78.25 59 PHE B C 1
ATOM 2268 O O . PHE B 1 59 ? 3.361 18.938 16.219 1 78.25 59 PHE B O 1
ATOM 2275 N N . ARG B 1 60 ? 4.371 17.594 14.594 1 82.62 60 ARG B N 1
ATOM 2276 C CA . ARG B 1 60 ? 4.957 18.719 13.875 1 82.62 60 ARG B CA 1
ATOM 2277 C C . ARG B 1 60 ? 4.621 18.656 12.383 1 82.62 60 ARG B C 1
ATOM 2279 O O . ARG B 1 60 ? 4.762 17.609 11.758 1 82.62 60 ARG B O 1
ATOM 2286 N N . VAL B 1 61 ? 4.043 19.75 11.906 1 82.81 61 VAL B N 1
ATOM 2287 C CA . VAL B 1 61 ? 3.723 19.859 10.492 1 82.81 61 VAL B CA 1
ATOM 2288 C C . VAL B 1 61 ? 4.523 21 9.867 1 82.81 61 VAL B C 1
ATOM 2290 O O . VAL B 1 61 ? 4.449 22.141 10.32 1 82.81 61 VAL B O 1
ATOM 2293 N N . PHE B 1 62 ? 5.285 20.656 8.891 1 84.06 62 PHE B N 1
ATOM 2294 C CA . PHE B 1 62 ? 6.035 21.672 8.148 1 84.06 62 PHE B CA 1
ATOM 2295 C C . PHE B 1 62 ? 5.539 21.766 6.715 1 84.06 62 PHE B C 1
ATOM 2297 O O . PHE B 1 62 ? 5.48 20.75 6.004 1 84.06 62 PHE B O 1
ATOM 2304 N N . VAL B 1 63 ? 5.188 22.953 6.297 1 82.56 63 VAL B N 1
ATOM 2305 C CA . VAL B 1 63 ? 4.84 23.281 4.918 1 82.56 63 VAL B CA 1
ATOM 2306 C C . VAL B 1 63 ? 5.688 24.469 4.445 1 82.56 63 VAL B C 1
ATOM 2308 O O . VAL B 1 63 ? 5.676 25.531 5.066 1 82.56 63 VAL B O 1
ATOM 2311 N N . PRO B 1 64 ? 6.398 24.234 3.391 1 84.19 64 PRO B N 1
ATOM 2312 C CA . PRO B 1 64 ? 7.25 25.344 2.932 1 84.19 64 PRO B CA 1
ATOM 2313 C C . PRO B 1 64 ? 6.449 26.594 2.584 1 84.19 64 PRO B C 1
ATOM 2315 O O . PRO B 1 64 ? 5.336 26.5 2.064 1 84.19 64 PRO B O 1
ATOM 2318 N N . ILE B 1 65 ? 7.074 27.734 2.904 1 83.19 65 ILE B N 1
ATOM 2319 C CA . ILE B 1 65 ? 6.48 29.031 2.59 1 83.19 65 ILE B CA 1
ATOM 2320 C C . ILE B 1 65 ? 6.977 29.516 1.226 1 83.19 65 ILE B C 1
ATOM 2322 O O . ILE B 1 65 ? 8.102 29.203 0.825 1 83.19 65 ILE B O 1
ATOM 2326 N N . ARG B 1 66 ? 6.074 30.281 0.569 1 84.06 66 ARG B N 1
ATOM 2327 C CA . ARG B 1 66 ? 6.418 30.75 -0.77 1 84.06 66 ARG B CA 1
ATOM 2328 C C . ARG B 1 66 ? 6.34 32.25 -0.856 1 84.06 66 ARG B C 1
ATOM 2330 O O . ARG B 1 66 ? 5.43 32.875 -0.298 1 84.06 66 ARG B O 1
ATOM 2337 N N . VAL B 1 67 ? 7.344 32.719 -1.588 1 86.62 67 VAL B N 1
ATOM 2338 C CA . VAL B 1 67 ? 7.289 34.125 -1.894 1 86.62 67 VAL B CA 1
ATOM 2339 C C . VAL B 1 67 ? 6.039 34.438 -2.717 1 86.62 67 VAL B C 1
ATOM 2341 O O . VAL B 1 67 ? 5.695 33.688 -3.639 1 86.62 67 VAL B O 1
ATOM 2344 N N . GLY B 1 68 ? 5.352 35.5 -2.379 1 83.94 68 GLY B N 1
ATOM 2345 C CA . GLY B 1 68 ? 4.141 35.875 -3.09 1 83.94 68 GLY B CA 1
ATOM 2346 C C . GLY B 1 68 ? 2.871 35.469 -2.383 1 83.94 68 GLY B C 1
ATOM 2347 O O . GLY B 1 68 ? 1.771 35.844 -2.775 1 83.94 68 GLY B O 1
ATOM 2348 N N . GLU B 1 69 ? 2.971 34.688 -1.453 1 84.12 69 GLU B N 1
ATOM 2349 C CA . GLU B 1 69 ? 1.817 34.25 -0.672 1 84.12 69 GLU B CA 1
ATOM 2350 C C . GLU B 1 69 ? 1.215 35.406 0.116 1 84.12 69 GLU B C 1
ATOM 2352 O O . GLU B 1 69 ? 1.938 36.188 0.764 1 84.12 69 GLU B O 1
ATOM 2357 N N . GLN B 1 70 ? -0.094 35.594 0.063 1 83.25 70 GLN B N 1
ATOM 2358 C CA . GLN B 1 70 ? -0.789 36.562 0.892 1 83.25 70 GLN B CA 1
ATOM 2359 C C . GLN B 1 70 ? -1.015 36.031 2.303 1 83.25 70 GLN B C 1
ATOM 2361 O O . GLN B 1 70 ? -1.468 34.906 2.477 1 83.25 70 GLN B O 1
ATOM 2366 N N . VAL B 1 71 ? -0.68 36.906 3.305 1 84.44 71 VAL B N 1
ATOM 2367 C CA . VAL B 1 71 ? -0.733 36.438 4.688 1 84.44 71 VAL B CA 1
ATOM 2368 C C . VAL B 1 71 ? -1.25 37.562 5.586 1 84.44 71 VAL B C 1
ATOM 2370 O O . VAL B 1 71 ? -1.439 38.688 5.137 1 84.44 71 VAL B O 1
ATOM 2373 N N . LEU B 1 72 ? -1.646 37.156 6.844 1 82.69 72 LEU B N 1
ATOM 2374 C CA . LEU B 1 72 ? -1.974 38.062 7.914 1 82.69 72 LEU B CA 1
ATOM 2375 C C . LEU B 1 72 ? -0.822 38.188 8.906 1 82.69 72 LEU B C 1
ATOM 2377 O O . LEU B 1 72 ? -0.246 37.188 9.32 1 82.69 72 LEU B O 1
ATOM 2381 N N . VAL B 1 73 ? -0.453 39.438 9.117 1 84.5 73 VAL B N 1
ATOM 2382 C CA . VAL B 1 73 ? 0.559 39.688 10.141 1 84.5 73 VAL B CA 1
ATOM 2383 C C . VAL B 1 73 ? -0.104 40.219 11.398 1 84.5 73 VAL B C 1
ATOM 2385 O O . VAL B 1 73 ? -0.784 41.25 11.367 1 84.5 73 VAL B O 1
ATOM 2388 N N . ILE B 1 74 ? 0.033 39.438 12.414 1 83 74 ILE B N 1
ATOM 2389 C CA . ILE B 1 74 ? -0.499 39.844 13.711 1 83 74 ILE B CA 1
ATOM 2390 C C . ILE B 1 74 ? 0.64 40.344 14.609 1 83 74 ILE B C 1
ATOM 2392 O O . ILE B 1 74 ? 1.564 39.562 14.914 1 83 74 ILE B O 1
ATOM 2396 N N . SER B 1 75 ? 0.543 41.594 15.039 1 83.38 75 SER B N 1
ATOM 2397 C CA . SER B 1 75 ? 1.625 42.219 15.797 1 83.38 75 SER B CA 1
ATOM 2398 C C . SER B 1 75 ? 1.183 42.531 17.219 1 83.38 75 SER B C 1
ATOM 2400 O O . SER B 1 75 ? 0.346 43.438 17.422 1 83.38 75 SER B O 1
ATOM 2402 N N . PRO B 1 76 ? 1.905 41.75 18.156 1 75.31 76 PRO B N 1
ATOM 2403 C CA . PRO B 1 76 ? 1.624 42.188 19.531 1 75.31 76 PRO B CA 1
ATOM 2404 C C . PRO B 1 76 ? 2.053 43.625 19.812 1 75.31 76 PRO B C 1
ATOM 2406 O O . PRO B 1 76 ? 3.117 44.062 19.359 1 75.31 76 PRO B O 1
ATOM 2409 N N . PHE B 1 77 ? 1.356 44.438 20.438 1 73.44 77 PHE B N 1
ATOM 2410 C CA . PHE B 1 77 ? 1.634 45.781 20.859 1 73.44 77 PHE B CA 1
ATOM 2411 C C . PHE B 1 77 ? 1.732 46.719 19.656 1 73.44 77 PHE B C 1
ATOM 2413 O O . PHE B 1 77 ? 2.256 47.844 19.75 1 73.44 77 PHE B O 1
ATOM 2420 N N . GLY B 1 78 ? 1.47 46.188 18.469 1 71.75 78 GLY B N 1
ATOM 2421 C CA . GLY B 1 78 ? 1.473 47 17.266 1 71.75 78 GLY B CA 1
ATOM 2422 C C . GLY B 1 78 ? 2.836 47.094 16.609 1 71.75 78 GLY B C 1
ATOM 2423 O O . GLY B 1 78 ? 3.033 47.875 15.672 1 71.75 78 GLY B O 1
ATOM 2424 N N . ASP B 1 79 ? 3.754 46.406 17.172 1 75 79 ASP B N 1
ATOM 2425 C CA . ASP B 1 79 ? 5.062 46.344 16.531 1 75 79 ASP B CA 1
ATOM 2426 C C . ASP B 1 79 ? 5.113 45.219 15.484 1 75 79 ASP B C 1
ATOM 2428 O O . ASP B 1 79 ? 5.223 44.062 15.828 1 75 79 ASP B O 1
ATOM 2432 N N . THR B 1 80 ? 5.168 45.688 14.258 1 75 80 THR B N 1
ATOM 2433 C CA . THR B 1 80 ? 5.074 44.75 13.148 1 75 80 THR B CA 1
ATOM 2434 C C . THR B 1 80 ? 6.348 43.906 13.039 1 75 80 THR B C 1
ATOM 2436 O O . THR B 1 80 ? 6.344 42.844 12.422 1 75 80 THR B O 1
ATOM 2439 N N . ASN B 1 81 ? 7.418 44.375 13.562 1 77.81 81 ASN B N 1
ATOM 2440 C CA . ASN B 1 81 ? 8.672 43.625 13.469 1 77.81 81 ASN B CA 1
ATOM 2441 C C . ASN B 1 81 ? 8.734 42.5 14.5 1 77.81 81 ASN B C 1
ATOM 2443 O O . ASN B 1 81 ? 9.656 41.688 14.477 1 77.81 81 ASN B O 1
ATOM 2447 N N . LYS B 1 82 ? 7.801 42.5 15.352 1 77.69 82 LYS B N 1
ATOM 2448 C CA . LYS B 1 82 ? 7.73 41.438 16.328 1 77.69 82 LYS B CA 1
ATOM 2449 C C . LYS B 1 82 ? 6.43 40.656 16.172 1 77.69 82 LYS B C 1
ATOM 2451 O O . LYS B 1 82 ? 5.902 40.094 17.156 1 77.69 82 LYS B O 1
ATOM 2456 N N . GLY B 1 83 ? 5.977 40.688 14.945 1 82.94 83 GLY B N 1
ATOM 2457 C CA . GLY B 1 83 ? 4.695 40.031 14.703 1 82.94 83 GLY B CA 1
ATOM 2458 C C . GLY B 1 83 ? 4.828 38.594 14.328 1 82.94 83 GLY B C 1
ATOM 2459 O O . GLY B 1 83 ? 5.918 38 14.406 1 82.94 83 GLY B O 1
ATOM 2460 N N . PHE B 1 84 ? 3.68 37.969 14.148 1 84.44 84 PHE B N 1
ATOM 2461 C CA . PHE B 1 84 ? 3.549 36.594 13.703 1 84.44 84 PHE B CA 1
ATOM 2462 C C . PHE B 1 84 ? 2.746 36.5 12.406 1 84.44 84 PHE B C 1
ATOM 2464 O O . PHE B 1 84 ? 1.793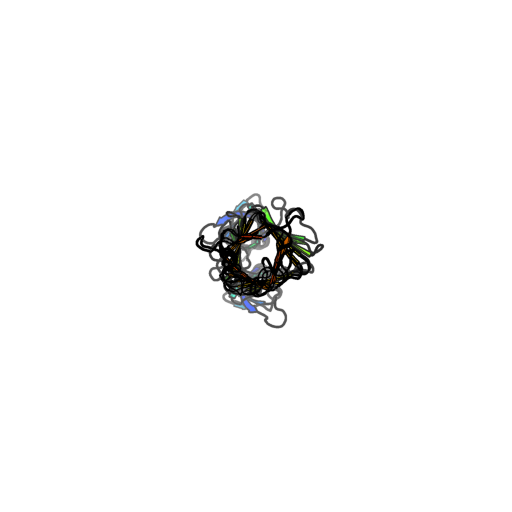 37.281 12.219 1 84.44 84 PHE B O 1
ATOM 2471 N N . ILE B 1 85 ? 3.213 35.594 11.602 1 83.19 85 ILE B N 1
ATOM 2472 C CA . ILE B 1 85 ? 2.555 35.438 10.312 1 83.19 85 ILE B CA 1
ATOM 2473 C C . ILE B 1 85 ? 1.5 34.344 10.383 1 83.19 85 ILE B C 1
ATOM 2475 O O . ILE B 1 85 ? 1.793 33.219 10.812 1 83.19 85 ILE B O 1
ATOM 2479 N N . PHE B 1 86 ? 0.263 34.688 10.117 1 78.81 86 PHE B N 1
ATOM 2480 C CA . PHE B 1 86 ? -0.807 33.719 9.883 1 78.81 86 PHE B CA 1
ATOM 2481 C C . PHE B 1 86 ? -0.954 33.406 8.391 1 78.81 86 PHE B C 1
ATOM 2483 O O . PHE B 1 86 ? -1.239 34.312 7.602 1 78.81 86 PHE B O 1
ATOM 2490 N N . ARG B 1 87 ? -0.725 32.125 8.07 1 75.62 87 ARG B N 1
ATOM 2491 C CA . ARG B 1 87 ? -0.638 31.75 6.664 1 75.62 87 ARG B CA 1
ATOM 2492 C C . ARG B 1 87 ? -2.025 31.609 6.047 1 75.62 87 ARG B C 1
ATOM 2494 O O . ARG B 1 87 ? -3.025 31.531 6.766 1 75.62 87 ARG B O 1
ATOM 2501 N N . SER B 1 88 ? -1.992 31.484 4.672 1 64.31 88 SER B N 1
ATOM 2502 C CA . SER B 1 88 ? -2.771 30.797 3.65 1 64.31 88 SER B CA 1
ATOM 2503 C C . SER B 1 88 ? -4.168 31.391 3.52 1 64.31 88 SER B C 1
ATOM 2505 O O . SER B 1 88 ? -5.16 30.75 3.855 1 64.31 88 SER B O 1
ATOM 2507 N N . ILE B 1 89 ? -4.25 32.531 3.082 1 63.94 89 ILE B N 1
ATOM 2508 C CA . ILE B 1 89 ? -5.535 33.031 2.605 1 63.94 89 ILE B CA 1
ATOM 2509 C C . ILE B 1 89 ? -5.668 32.781 1.106 1 63.94 89 ILE B C 1
ATOM 2511 O O . ILE B 1 89 ? -4.777 33.156 0.33 1 63.94 89 ILE B O 1
ATOM 2515 N N . PHE B 1 90 ? -6.75 31.875 0.826 1 61.66 90 PHE B N 1
ATOM 2516 C CA . PHE B 1 90 ? -7.004 31.75 -0.605 1 61.66 90 PHE B CA 1
ATOM 2517 C C . PHE B 1 90 ? -7.316 33.125 -1.216 1 61.66 90 PHE B C 1
ATOM 2519 O O . PHE B 1 90 ? -8.023 33.906 -0.611 1 61.66 90 PHE B O 1
ATOM 2526 N N . ASN B 1 91 ? -6.633 33.406 -2.199 1 63.03 91 ASN B N 1
ATOM 2527 C CA . ASN B 1 91 ? -6.84 34.656 -2.883 1 63.03 91 ASN B CA 1
ATOM 2528 C C . ASN B 1 91 ? -6.883 34.5 -4.398 1 63.03 91 ASN B C 1
ATOM 2530 O O . ASN B 1 91 ? -6.879 33.344 -4.895 1 63.03 91 ASN B O 1
ATOM 2534 N N . LYS B 1 92 ? -7.129 35.594 -5.102 1 62.56 92 LYS B N 1
ATOM 2535 C CA . LYS B 1 92 ? -7.242 35.562 -6.559 1 62.56 92 LYS B CA 1
ATOM 2536 C C . LYS B 1 92 ? -6.027 34.906 -7.188 1 62.56 92 LYS B C 1
ATOM 2538 O O . LYS B 1 92 ? -6.156 34.188 -8.18 1 62.56 92 LYS B O 1
ATOM 2543 N N . GLY B 1 93 ? -4.852 35 -6.621 1 64.62 93 GLY B N 1
ATOM 2544 C CA . GLY B 1 93 ? -3.637 34.406 -7.148 1 64.62 93 GLY B CA 1
ATOM 2545 C C . GLY B 1 93 ? -3.463 32.969 -6.734 1 64.62 93 GLY B C 1
ATOM 2546 O O . GLY B 1 93 ? -2.668 32.219 -7.332 1 64.62 93 GLY B O 1
ATOM 2547 N N . CYS B 1 94 ? -4.074 32.594 -5.75 1 69.88 94 CYS B N 1
ATOM 2548 C CA . CYS B 1 94 ? -4.059 31.219 -5.23 1 69.88 94 CYS B CA 1
ATOM 2549 C C . CYS B 1 94 ? -5.465 30.75 -4.867 1 69.88 94 CYS B C 1
ATOM 2551 O O . CYS B 1 94 ? -5.859 30.812 -3.701 1 69.88 94 CYS B O 1
ATOM 2553 N N . LYS B 1 95 ? -6.094 30.344 -5.93 1 76.31 95 LYS B N 1
ATOM 2554 C CA . LYS B 1 95 ? -7.492 29.953 -5.773 1 76.31 95 LYS B CA 1
ATOM 2555 C C . LYS B 1 95 ? -7.609 28.531 -5.246 1 76.31 95 LYS B C 1
ATOM 2557 O O . LYS B 1 95 ? -6.621 27.797 -5.199 1 76.31 95 LYS B O 1
ATOM 2562 N N . GLU B 1 96 ? -8.773 28.312 -4.719 1 77.25 96 GLU B N 1
ATOM 2563 C CA . GLU B 1 96 ? -9.062 26.953 -4.297 1 77.25 96 GLU B CA 1
ATOM 2564 C C . GLU B 1 96 ? -8.758 25.953 -5.406 1 77.25 96 GLU B C 1
ATOM 2566 O O . GLU B 1 96 ? -8.836 26.281 -6.59 1 77.25 96 GLU B O 1
ATOM 2571 N N . PRO B 1 97 ? -8.266 24.781 -5.043 1 82.62 97 PRO B N 1
ATOM 2572 C CA . PRO B 1 97 ? -7.977 23.781 -6.07 1 82.62 97 PRO B CA 1
ATOM 2573 C C . PRO B 1 97 ? -9.188 23.5 -6.961 1 82.62 97 PRO B C 1
ATOM 2575 O O . PRO B 1 97 ? -10.328 23.656 -6.531 1 82.62 97 PRO B O 1
ATOM 2578 N N . SER B 1 98 ? -8.82 23.125 -8.164 1 81.56 98 SER B N 1
ATOM 2579 C CA . SER B 1 98 ? -9.883 22.766 -9.094 1 81.56 98 SER B CA 1
ATOM 2580 C C . SER B 1 98 ? -10.688 21.578 -8.586 1 81.56 98 SER B C 1
ATOM 2582 O O . SER B 1 98 ? -10.117 20.609 -8.07 1 81.56 98 SER B O 1
ATOM 2584 N N . GLY B 1 99 ? -12.039 21.672 -8.617 1 81.88 99 GLY B N 1
ATOM 2585 C CA . GLY B 1 99 ? -12.898 20.578 -8.195 1 81.88 99 GLY B CA 1
ATOM 2586 C C . GLY B 1 99 ? -13.383 20.719 -6.766 1 81.88 99 GLY B C 1
ATOM 2587 O O . GLY B 1 99 ? -14.188 19.906 -6.297 1 81.88 99 GLY B O 1
ATOM 2588 N N . ALA B 1 100 ? -12.82 21.656 -6.152 1 83.69 100 ALA B N 1
ATOM 2589 C CA . ALA B 1 100 ? -13.266 21.875 -4.781 1 83.69 100 ALA B CA 1
ATOM 2590 C C . ALA B 1 100 ? -14.75 22.234 -4.738 1 83.69 100 ALA B C 1
ATOM 2592 O O . ALA B 1 100 ? -15.234 23 -5.574 1 83.69 100 ALA B O 1
ATOM 2593 N N . ASN B 1 101 ? -15.484 21.547 -3.879 1 85.06 101 ASN B N 1
ATOM 2594 C CA . ASN B 1 101 ? -16.906 21.828 -3.656 1 85.06 101 ASN B CA 1
ATOM 2595 C C . ASN B 1 101 ? -17.297 21.578 -2.203 1 85.06 101 ASN B C 1
ATOM 2597 O O . ASN B 1 101 ? -16.438 21.375 -1.346 1 85.06 101 ASN B O 1
ATOM 2601 N N . GLU B 1 102 ? -18.656 21.688 -1.895 1 87.88 102 GLU B N 1
ATOM 2602 C CA . GLU B 1 102 ? -19.094 21.641 -0.506 1 87.88 102 GLU B CA 1
ATOM 2603 C C . GLU B 1 102 ? -18.922 20.25 0.085 1 87.88 102 GLU B C 1
ATOM 2605 O O . GLU B 1 102 ? -18.969 20.078 1.304 1 87.88 102 GLU B O 1
ATOM 2610 N N . ASN B 1 103 ? -18.672 19.219 -0.714 1 88 103 ASN B N 1
ATOM 2611 C CA . ASN B 1 103 ? -18.594 17.844 -0.238 1 88 103 ASN B CA 1
ATOM 2612 C C . ASN B 1 103 ? -17.203 17.266 -0.417 1 88 103 ASN B C 1
ATOM 2614 O O . ASN B 1 103 ? -16.984 16.078 -0.191 1 88 103 ASN B O 1
ATOM 2618 N N . LYS B 1 104 ? -16.312 18.062 -0.891 1 89.5 104 LYS B N 1
ATOM 2619 C CA . LYS B 1 104 ? -15 17.516 -1.24 1 89.5 104 LYS B CA 1
ATOM 2620 C C . LYS B 1 104 ? -13.875 18.359 -0.635 1 89.5 104 LYS B C 1
ATOM 2622 O O . LYS B 1 104 ? -13.883 19.578 -0.734 1 89.5 104 LYS B O 1
ATOM 2627 N N . THR B 1 105 ? -12.922 17.656 0.059 1 88.81 105 THR B N 1
ATOM 2628 C CA . THR B 1 105 ? -11.672 18.266 0.487 1 88.81 105 THR B CA 1
ATOM 2629 C C . THR B 1 105 ? -10.531 17.875 -0.45 1 88.81 105 THR B C 1
ATOM 2631 O O . THR B 1 105 ? -10.43 16.719 -0.86 1 88.81 105 THR B O 1
ATOM 2634 N N . ILE B 1 106 ? -9.703 18.875 -0.794 1 89.81 106 ILE B N 1
ATOM 2635 C CA . ILE B 1 106 ? -8.641 18.625 -1.765 1 89.81 106 ILE B CA 1
ATOM 2636 C C . ILE B 1 106 ? -7.328 19.219 -1.256 1 89.81 106 ILE B C 1
ATOM 2638 O O . ILE B 1 106 ? -7.293 20.359 -0.792 1 89.81 106 ILE B O 1
ATOM 2642 N N . ILE B 1 107 ? -6.309 18.438 -1.184 1 89.44 107 ILE B N 1
ATOM 2643 C CA . ILE B 1 107 ? -4.926 18.875 -1.023 1 89.44 107 ILE B CA 1
ATOM 2644 C C . ILE B 1 107 ? -4.184 18.734 -2.35 1 89.44 107 ILE B C 1
ATOM 2646 O O . ILE B 1 107 ? -4.082 17.625 -2.895 1 89.44 107 ILE B O 1
ATOM 2650 N N . GLU B 1 108 ? -3.721 19.812 -2.854 1 90.75 108 GLU B N 1
ATOM 2651 C CA . GLU B 1 108 ? -3.035 19.828 -4.141 1 90.75 108 GLU B CA 1
ATOM 2652 C C . GLU B 1 108 ? -1.614 20.375 -4 1 90.75 108 GLU B C 1
ATOM 2654 O O . GLU B 1 108 ? -1.389 21.359 -3.307 1 90.75 108 GLU B O 1
ATOM 2659 N N . PHE B 1 109 ? -0.681 19.688 -4.613 1 90.88 109 PHE B N 1
ATOM 2660 C CA . PHE B 1 109 ? 0.717 20.094 -4.59 1 90.88 109 PHE B CA 1
ATOM 2661 C C . PHE B 1 109 ? 1.113 20.734 -5.914 1 90.88 109 PHE B C 1
ATOM 2663 O O . PHE B 1 109 ? 0.394 20.609 -6.91 1 90.88 109 PHE B O 1
ATOM 2670 N N . GLU B 1 110 ? 2.256 21.438 -5.93 1 89.56 110 GLU B N 1
ATOM 2671 C CA . GLU B 1 110 ? 2.668 22.25 -7.07 1 89.56 110 GLU B CA 1
ATOM 2672 C C . GLU B 1 110 ? 3 21.375 -8.273 1 89.56 110 GLU B C 1
ATOM 2674 O O . GLU B 1 110 ? 2.938 21.844 -9.422 1 89.56 110 GLU B O 1
ATOM 2679 N N . ASP B 1 111 ? 3.379 20.078 -8.07 1 91.81 111 ASP B N 1
ATOM 2680 C CA . ASP B 1 111 ? 3.742 19.188 -9.172 1 91.81 111 ASP B CA 1
ATOM 2681 C C . ASP B 1 111 ? 2.516 18.453 -9.711 1 91.81 111 ASP B C 1
ATOM 2683 O O . ASP B 1 111 ? 2.637 17.594 -10.578 1 91.81 111 ASP B O 1
ATOM 2687 N N . GLY B 1 112 ? 1.379 18.703 -9.117 1 90.25 112 GLY B N 1
ATOM 2688 C CA . GLY B 1 112 ? 0.142 18.125 -9.625 1 90.25 112 GLY B CA 1
ATOM 2689 C C . GLY B 1 112 ? -0.381 16.984 -8.773 1 90.25 112 GLY B C 1
ATOM 2690 O O . GLY B 1 112 ? -1.461 16.453 -9.031 1 90.25 112 GLY B O 1
ATOM 2691 N N . ALA B 1 113 ? 0.322 16.547 -7.812 1 92.38 113 ALA B N 1
ATOM 2692 C CA . ALA B 1 113 ? -0.168 15.523 -6.898 1 92.38 113 ALA B CA 1
ATOM 2693 C C . ALA B 1 113 ? -1.419 16 -6.16 1 92.38 113 ALA B C 1
ATOM 2695 O O . ALA B 1 113 ? -1.514 17.156 -5.77 1 92.38 113 ALA B O 1
ATOM 2696 N N . ILE B 1 114 ? -2.354 15.07 -5.957 1 93 114 ILE B N 1
ATOM 2697 C CA . ILE B 1 114 ? -3.623 15.422 -5.324 1 93 114 ILE B CA 1
ATOM 2698 C C . ILE B 1 114 ? -4.016 14.344 -4.32 1 93 114 ILE B C 1
ATOM 2700 O O . ILE B 1 114 ? -3.875 13.148 -4.598 1 93 114 ILE B O 1
ATOM 2704 N N . ILE B 1 115 ? -4.355 14.68 -3.135 1 93.06 115 ILE B N 1
ATOM 2705 C CA . ILE B 1 115 ? -5.062 13.852 -2.164 1 93.06 115 ILE B CA 1
ATOM 2706 C C . ILE B 1 115 ? -6.434 14.461 -1.869 1 93.06 115 ILE B C 1
ATOM 2708 O O . ILE B 1 115 ? -6.523 15.609 -1.424 1 93.06 115 ILE B O 1
ATOM 2712 N N . SER B 1 116 ? -7.496 13.734 -2.143 1 93.31 116 SER B N 1
ATOM 2713 C CA . SER B 1 116 ? -8.828 14.297 -1.962 1 93.31 116 SER B CA 1
ATOM 2714 C C . SER B 1 116 ? -9.797 13.258 -1.404 1 93.31 116 SER B C 1
ATOM 2716 O O . SER B 1 116 ? -9.562 12.055 -1.535 1 93.31 116 SER B O 1
ATOM 2718 N N . TYR B 1 117 ? -10.82 13.688 -0.737 1 94.12 117 TYR B N 1
ATOM 2719 C CA . TYR B 1 117 ? -11.891 12.852 -0.219 1 94.12 117 TYR B CA 1
ATOM 2720 C C . TYR B 1 117 ? -13.25 13.461 -0.519 1 94.12 117 TYR B C 1
ATOM 2722 O O . TYR B 1 117 ? -13.5 14.625 -0.205 1 94.12 117 TYR B O 1
ATOM 2730 N N . ASP B 1 118 ? -14.047 12.719 -1.147 1 93.19 118 ASP B N 1
ATOM 2731 C CA . ASP B 1 118 ? -15.414 13.109 -1.493 1 93.19 118 ASP B CA 1
ATOM 2732 C C . ASP B 1 118 ? -16.438 12.383 -0.618 1 93.19 118 ASP B C 1
ATOM 2734 O O . ASP B 1 118 ? -16.578 11.164 -0.714 1 93.19 118 ASP B O 1
ATOM 2738 N N . THR B 1 119 ? -17.172 13.156 0.211 1 92.81 119 THR B N 1
ATOM 2739 C CA . THR B 1 119 ? -18.094 12.547 1.163 1 92.81 119 THR B CA 1
ATOM 2740 C C . THR B 1 119 ? -19.375 12.078 0.459 1 92.81 119 THR B C 1
ATOM 2742 O O . THR B 1 119 ? -20.125 11.273 1.006 1 92.81 119 THR B O 1
ATOM 2745 N N . LYS B 1 120 ? -19.641 12.57 -0.68 1 92.12 120 LYS B N 1
ATOM 2746 C CA . LYS B 1 120 ? -20.812 12.117 -1.423 1 92.12 120 LYS B CA 1
ATOM 2747 C C . LYS B 1 120 ? -20.625 10.703 -1.954 1 92.12 120 LYS B C 1
ATOM 2749 O O . LYS B 1 120 ? -21.5 9.852 -1.821 1 92.12 120 LYS B O 1
ATOM 2754 N N . SER B 1 121 ? -19.516 10.375 -2.541 1 93.5 121 SER B N 1
ATOM 2755 C CA . SER B 1 121 ? -19.203 9.055 -3.074 1 93.5 121 SER B CA 1
ATOM 2756 C C . SER B 1 121 ? -18.391 8.227 -2.076 1 93.5 121 SER B C 1
ATOM 2758 O O . SER B 1 121 ? -18.141 7.043 -2.303 1 93.5 121 SER B O 1
ATOM 2760 N N . SER B 1 122 ? -18 8.812 -0.865 1 95.25 122 SER B N 1
ATOM 2761 C CA . SER B 1 122 ? -17.125 8.203 0.124 1 95.25 122 SER B CA 1
ATOM 2762 C C . SER B 1 122 ? -15.859 7.645 -0.528 1 95.25 122 SER B C 1
ATOM 2764 O O . SER B 1 122 ? -15.492 6.484 -0.303 1 95.25 122 SER B O 1
ATOM 2766 N N . THR B 1 123 ? -15.219 8.469 -1.37 1 94.5 123 THR B N 1
ATOM 2767 C CA . THR B 1 123 ? -14.078 8.023 -2.164 1 94.5 123 THR B CA 1
ATOM 2768 C C . THR B 1 123 ? -12.82 8.789 -1.781 1 94.5 123 THR B C 1
ATOM 2770 O O . THR B 1 123 ? -12.797 10.023 -1.838 1 94.5 123 THR B O 1
ATOM 2773 N N . LEU B 1 124 ? -11.805 8.062 -1.358 1 95.31 124 LEU B N 1
ATOM 2774 C CA . LEU B 1 124 ? -10.461 8.602 -1.184 1 95.31 124 LEU B CA 1
ATOM 2775 C C . LEU B 1 124 ? -9.648 8.461 -2.465 1 95.31 124 LEU B C 1
ATOM 2777 O O . LEU B 1 124 ? -9.555 7.363 -3.027 1 95.31 124 LEU B O 1
ATOM 2781 N N . GLU B 1 125 ? -9.133 9.57 -2.885 1 94.12 125 GLU B N 1
ATOM 2782 C CA . GLU B 1 125 ? -8.32 9.555 -4.098 1 94.12 125 GLU B CA 1
ATOM 2783 C C . GLU B 1 125 ? -6.918 10.094 -3.836 1 94.12 125 GLU B C 1
ATOM 2785 O O . GLU B 1 125 ? -6.762 11.172 -3.26 1 94.12 125 GLU B O 1
ATOM 2790 N N . VAL B 1 126 ? -5.957 9.312 -4.148 1 95.31 126 VAL B N 1
ATOM 2791 C CA . VAL B 1 126 ? -4.559 9.719 -4.082 1 95.31 126 VAL B CA 1
ATOM 2792 C C . VAL B 1 126 ? -3.934 9.648 -5.477 1 95.31 126 VAL B C 1
ATOM 2794 O O . VAL B 1 126 ? -3.82 8.57 -6.059 1 95.31 126 VAL B O 1
ATOM 2797 N N . LEU B 1 127 ? -3.596 10.711 -6.078 1 94.25 127 LEU B N 1
ATOM 2798 C CA . LEU B 1 127 ? -2.932 10.812 -7.371 1 94.25 127 LEU B CA 1
ATOM 2799 C C . LEU B 1 127 ? -1.489 11.281 -7.207 1 94.25 127 LEU B C 1
ATOM 2801 O O . LEU B 1 127 ? -1.242 12.414 -6.789 1 94.25 127 LEU B O 1
ATOM 2805 N N . ASN B 1 128 ? -0.616 10.438 -7.414 1 95.31 128 ASN B N 1
ATOM 2806 C CA . ASN B 1 128 ? 0.814 10.703 -7.312 1 95.31 128 ASN B CA 1
ATOM 2807 C C . ASN B 1 128 ? 1.533 10.422 -8.625 1 95.31 128 ASN B C 1
ATOM 2809 O O . ASN B 1 128 ? 1.456 9.312 -9.156 1 95.31 128 ASN B O 1
ATOM 2813 N N . PRO B 1 129 ? 2.242 11.344 -9.109 1 91.38 129 PRO B N 1
ATOM 2814 C CA . PRO B 1 129 ? 2.809 11.227 -10.453 1 91.38 129 PRO B CA 1
ATOM 2815 C C . PRO B 1 129 ? 3.992 10.266 -10.508 1 91.38 129 PRO B C 1
ATOM 2817 O O . PRO B 1 129 ? 4.359 9.789 -11.594 1 91.38 129 PRO B O 1
ATOM 2820 N N . ASN B 1 130 ? 4.691 9.922 -9.359 1 94.56 130 ASN B N 1
ATOM 2821 C CA . ASN B 1 130 ? 5.926 9.156 -9.508 1 94.56 130 ASN B CA 1
ATOM 2822 C C . ASN B 1 130 ? 5.984 7.988 -8.531 1 94.56 130 ASN B C 1
ATOM 2824 O O . ASN B 1 130 ? 5.609 6.867 -8.875 1 94.56 130 ASN B O 1
ATOM 2828 N N . ILE B 1 131 ? 6.41 8.211 -7.273 1 95.19 131 ILE B N 1
ATOM 2829 C CA . ILE B 1 131 ? 6.707 7.082 -6.398 1 95.19 131 ILE B CA 1
ATOM 2830 C C . ILE B 1 131 ? 5.914 7.211 -5.102 1 95.19 131 ILE B C 1
ATOM 2832 O O . ILE B 1 131 ? 5.793 8.305 -4.547 1 95.19 131 ILE B O 1
ATOM 2836 N N . ILE B 1 132 ? 5.344 6.184 -4.559 1 95.56 132 ILE B N 1
ATOM 2837 C CA . ILE B 1 132 ? 4.82 6.062 -3.201 1 95.56 132 ILE B CA 1
ATOM 2838 C C . ILE B 1 132 ? 5.613 5.004 -2.436 1 95.56 132 ILE B C 1
ATOM 2840 O O . ILE B 1 132 ? 5.707 3.855 -2.871 1 95.56 132 ILE B O 1
ATOM 2844 N N . ASN B 1 133 ? 6.254 5.355 -1.365 1 95.62 133 ASN B N 1
ATOM 2845 C CA . ASN B 1 133 ? 6.977 4.449 -0.48 1 95.62 133 ASN B CA 1
ATOM 2846 C C . ASN B 1 133 ? 6.258 4.277 0.855 1 95.62 133 ASN B C 1
ATOM 2848 O O . ASN B 1 133 ? 5.973 5.262 1.541 1 95.62 133 ASN B O 1
ATOM 2852 N N . VAL B 1 134 ? 5.957 3.117 1.214 1 94.75 134 VAL B N 1
ATOM 2853 C CA . VAL B 1 134 ? 5.344 2.789 2.498 1 94.75 134 VAL B CA 1
ATOM 2854 C C . VAL B 1 134 ? 6.246 1.827 3.268 1 94.75 134 VAL B C 1
ATOM 2856 O O . VAL B 1 134 ? 6.562 0.739 2.781 1 94.75 134 VAL B O 1
ATOM 2859 N N . LYS B 1 135 ? 6.719 2.139 4.363 1 95.38 135 LYS B N 1
ATOM 2860 C CA . LYS B 1 135 ? 7.508 1.289 5.25 1 95.38 135 LYS B CA 1
ATOM 2861 C C . LYS B 1 135 ? 6.812 1.093 6.59 1 95.38 135 LYS B C 1
ATOM 2863 O O . LYS B 1 135 ? 6.535 2.062 7.301 1 95.38 135 LYS B O 1
ATOM 2868 N N . VAL B 1 136 ? 6.543 -0.098 6.883 1 93.81 136 VAL B N 1
ATOM 2869 C CA . VAL B 1 136 ? 5.805 -0.45 8.086 1 93.81 136 VAL B CA 1
ATOM 2870 C C . VAL B 1 136 ? 6.609 -1.451 8.914 1 93.81 136 VAL B C 1
ATOM 2872 O O . VAL B 1 136 ? 7.145 -2.422 8.375 1 93.81 136 VAL B O 1
ATOM 2875 N N . GLY B 1 137 ? 6.621 -1.299 10.172 1 92.81 137 GLY B N 1
ATOM 2876 C CA . GLY B 1 137 ? 7.461 -2.115 11.031 1 92.81 137 GLY B CA 1
ATOM 2877 C C . GLY B 1 137 ? 6.898 -3.502 11.273 1 92.81 137 GLY B C 1
ATOM 2878 O O . GLY B 1 137 ? 7.637 -4.488 11.281 1 92.81 137 GLY B O 1
ATOM 2879 N N . GLU B 1 138 ? 5.605 -3.66 11.406 1 94.38 138 GLU B N 1
ATOM 2880 C CA . GLU B 1 138 ? 5.039 -4.949 11.789 1 94.38 138 GLU B CA 1
ATOM 2881 C C . GLU B 1 138 ? 4.102 -5.484 10.711 1 94.38 138 GLU B C 1
ATOM 2883 O O . GLU B 1 138 ? 4.492 -6.332 9.906 1 94.38 138 GLU B O 1
ATOM 2888 N N . SER B 1 139 ? 2.869 -4.906 10.633 1 94.69 139 SER B N 1
ATOM 2889 C CA . SER B 1 139 ? 1.932 -5.516 9.695 1 94.69 139 SER B CA 1
ATOM 2890 C C . SER B 1 139 ? 1.086 -4.457 8.992 1 94.69 139 SER B C 1
ATOM 2892 O O . SER B 1 139 ? 0.906 -3.354 9.516 1 94.69 139 SER B O 1
ATOM 2894 N N . VAL B 1 140 ? 0.646 -4.738 7.809 1 94.19 140 VAL B N 1
ATOM 2895 C CA . VAL B 1 140 ? -0.377 -4.004 7.07 1 94.19 140 VAL B CA 1
ATOM 2896 C C . VAL B 1 140 ? -1.61 -4.887 6.883 1 94.19 140 VAL B C 1
ATOM 2898 O O . VAL B 1 140 ? -1.521 -5.977 6.312 1 94.19 140 VAL B O 1
ATOM 2901 N N . ASN B 1 141 ? -2.729 -4.539 7.375 1 95.19 141 ASN B N 1
ATOM 2902 C CA . ASN B 1 141 ? -3.996 -5.25 7.234 1 95.19 141 ASN B CA 1
ATOM 2903 C C . ASN B 1 141 ? -4.973 -4.48 6.348 1 95.19 141 ASN B C 1
ATOM 2905 O O . ASN B 1 141 ? -5.305 -3.328 6.637 1 95.19 141 ASN B O 1
ATOM 2909 N N . VAL B 1 142 ? -5.379 -5.074 5.352 1 94.62 142 VAL B N 1
ATOM 2910 C CA . VAL B 1 142 ? -6.312 -4.453 4.422 1 94.62 142 VAL B CA 1
ATOM 2911 C C . VAL B 1 142 ? -7.59 -5.289 4.332 1 94.62 142 VAL B C 1
ATOM 2913 O O . VAL B 1 142 ? -7.535 -6.477 4.012 1 94.62 142 VAL B O 1
ATOM 2916 N N . GLU B 1 143 ? -8.648 -4.832 4.637 1 95.81 143 GLU B N 1
ATOM 2917 C CA . GLU B 1 143 ? -9.969 -5.441 4.488 1 95.81 143 GLU B CA 1
ATOM 2918 C C . GLU B 1 143 ? -10.82 -4.668 3.49 1 95.81 143 GLU B C 1
ATOM 2920 O O . GLU B 1 143 ? -11.109 -3.486 3.695 1 95.81 143 GLU B O 1
ATOM 2925 N N . VAL B 1 144 ? -11.18 -5.293 2.459 1 95 144 VAL B N 1
ATOM 2926 C CA . VAL B 1 144 ? -11.945 -4.664 1.392 1 95 144 VAL B CA 1
ATOM 2927 C C . VAL B 1 144 ? -13.266 -5.41 1.194 1 95 144 VAL B C 1
ATOM 2929 O O . VAL B 1 144 ? -13.273 -6.641 1.067 1 95 144 VAL B O 1
ATOM 2932 N N . GLY B 1 145 ? -14.281 -4.773 1.053 1 94.38 145 GLY B N 1
ATOM 2933 C CA . GLY B 1 145 ? -15.602 -5.375 0.992 1 94.38 145 GLY B CA 1
ATOM 2934 C C . GLY B 1 145 ? -15.875 -6.098 -0.315 1 94.38 145 GLY B C 1
ATOM 2935 O O . GLY B 1 145 ? -16.469 -7.18 -0.322 1 94.38 145 GLY B O 1
ATOM 2936 N N . GLN B 1 146 ? -15.406 -5.535 -1.47 1 95.5 146 GLN B N 1
ATOM 2937 C CA . GLN B 1 146 ? -15.805 -6.133 -2.738 1 95.5 146 GLN B CA 1
ATOM 2938 C C . GLN B 1 146 ? -14.594 -6.52 -3.574 1 95.5 146 GLN B C 1
ATOM 2940 O O . GLN B 1 146 ? -14.281 -7.703 -3.715 1 95.5 146 GLN B O 1
ATOM 2945 N N . THR B 1 147 ? -13.867 -5.438 -4.121 1 95.81 147 THR B N 1
ATOM 2946 C CA . THR B 1 147 ? -12.828 -5.809 -5.074 1 95.81 147 THR B CA 1
ATOM 2947 C C . THR B 1 147 ? -11.547 -5.027 -4.809 1 95.81 147 THR B C 1
ATOM 2949 O O . THR B 1 147 ? -11.586 -3.906 -4.301 1 95.81 147 THR B O 1
ATOM 2952 N N . ILE B 1 148 ? -10.43 -5.684 -5.059 1 95.81 148 ILE B N 1
ATOM 2953 C CA . ILE B 1 148 ? -9.133 -5.035 -5.238 1 95.81 148 ILE B CA 1
ATOM 2954 C C . ILE B 1 148 ? -8.656 -5.219 -6.676 1 95.81 148 ILE B C 1
ATOM 2956 O O . ILE B 1 148 ? -8.617 -6.34 -7.184 1 95.81 148 ILE B O 1
ATOM 2960 N N . VAL B 1 149 ? -8.453 -4.191 -7.391 1 96.56 149 VAL B N 1
ATOM 2961 C CA . VAL B 1 149 ? -7.902 -4.23 -8.742 1 96.56 149 VAL B CA 1
ATOM 2962 C C . VAL B 1 149 ? -6.578 -3.471 -8.781 1 96.56 149 VAL B C 1
ATOM 2964 O O . VAL B 1 149 ? -6.523 -2.291 -8.43 1 96.56 149 VAL B O 1
ATOM 2967 N N . VAL B 1 150 ? -5.566 -4.145 -9.117 1 95.81 150 VAL B N 1
ATOM 2968 C CA . VAL B 1 150 ? -4.238 -3.555 -9.242 1 95.81 150 VAL B CA 1
ATOM 2969 C C . VAL B 1 150 ? -3.756 -3.668 -10.688 1 95.81 150 VAL B C 1
ATOM 2971 O O . VAL B 1 150 ? -3.559 -4.773 -11.195 1 95.81 150 VAL B O 1
ATOM 2974 N N . ASN B 1 151 ? -3.598 -2.635 -11.383 1 97.12 151 ASN B N 1
ATOM 2975 C CA . ASN B 1 151 ? -3.023 -2.561 -12.719 1 97.12 151 ASN B CA 1
ATOM 2976 C C . ASN B 1 151 ? -1.623 -1.956 -12.695 1 97.12 151 ASN B C 1
ATOM 2978 O O . ASN B 1 151 ? -1.439 -0.822 -12.25 1 97.12 151 ASN B O 1
ATOM 2982 N N . VAL B 1 152 ? -0.712 -2.715 -13.203 1 96.25 152 VAL B N 1
ATOM 2983 C CA . VAL B 1 152 ? 0.685 -2.297 -13.156 1 96.25 152 VAL B CA 1
ATOM 2984 C C . VAL B 1 152 ? 1.266 -2.289 -14.57 1 96.25 152 VAL B C 1
ATOM 2986 O O . VAL B 1 152 ? 1.088 -3.246 -15.328 1 96.25 152 VAL B O 1
ATOM 2989 N N . GLY B 1 153 ? 1.981 -1.318 -14.906 1 95.19 153 GLY B N 1
ATOM 2990 C CA . GLY B 1 153 ? 2.471 -1.145 -16.266 1 95.19 153 GLY B CA 1
ATOM 2991 C C . GLY B 1 153 ? 3.645 -2.047 -16.594 1 95.19 153 GLY B C 1
ATOM 2992 O O . GLY B 1 153 ? 3.818 -2.449 -17.75 1 95.19 153 GLY B O 1
ATOM 2993 N N . GLN B 1 154 ? 4.469 -2.389 -15.602 1 95.81 154 GLN B N 1
ATOM 2994 C CA . GLN B 1 154 ? 5.68 -3.145 -15.906 1 95.81 154 GLN B CA 1
ATOM 2995 C C . GLN B 1 154 ? 5.734 -4.445 -15.102 1 95.81 154 GLN B C 1
ATOM 2997 O O . GLN B 1 154 ? 5.629 -5.531 -15.672 1 95.81 154 GLN B O 1
ATOM 3002 N N . SER B 1 155 ? 5.895 -4.336 -13.727 1 96.75 155 SER B N 1
ATOM 3003 C CA . SER B 1 155 ? 6.016 -5.574 -12.969 1 96.75 155 SER B CA 1
ATOM 3004 C C . SER B 1 155 ? 5.434 -5.426 -11.562 1 96.75 155 SER B C 1
ATOM 3006 O O . SER B 1 155 ? 5.402 -4.324 -11.016 1 96.75 155 SER B O 1
ATOM 3008 N N . ALA B 1 156 ? 4.926 -6.52 -11.039 1 95.94 156 ALA B N 1
ATOM 3009 C CA . ALA B 1 156 ? 4.496 -6.664 -9.648 1 95.94 156 ALA B CA 1
ATOM 3010 C C . ALA B 1 156 ? 5.258 -7.789 -8.953 1 95.94 156 ALA B C 1
ATOM 3012 O O . ALA B 1 156 ? 5.309 -8.914 -9.453 1 95.94 156 ALA B O 1
ATOM 3013 N N . LYS B 1 157 ? 5.926 -7.496 -7.902 1 96.31 157 LYS B N 1
ATOM 3014 C CA . LYS B 1 157 ? 6.73 -8.469 -7.172 1 96.31 157 LYS B CA 1
ATOM 3015 C C . LYS B 1 157 ? 6.34 -8.508 -5.695 1 96.31 157 LYS B C 1
ATOM 3017 O O . LYS B 1 157 ? 6.219 -7.461 -5.051 1 96.31 157 LYS B O 1
ATOM 3022 N N . ILE B 1 158 ? 6.066 -9.672 -5.199 1 96 158 ILE B N 1
ATOM 3023 C CA . ILE B 1 158 ? 5.848 -9.914 -3.775 1 96 158 ILE B CA 1
ATOM 3024 C C . ILE B 1 158 ? 6.941 -10.828 -3.232 1 96 158 ILE B C 1
ATOM 3026 O O . ILE B 1 158 ? 7.145 -11.938 -3.742 1 96 158 ILE B O 1
ATOM 3030 N N . VAL B 1 159 ? 7.703 -10.445 -2.283 1 96.62 159 VAL B N 1
ATOM 3031 C CA . VAL B 1 159 ? 8.75 -11.227 -1.636 1 96.62 159 VAL B CA 1
ATOM 3032 C C . VAL B 1 159 ? 8.43 -11.391 -0.15 1 96.62 159 VAL B C 1
ATOM 3034 O O . VAL B 1 159 ? 8.336 -10.398 0.58 1 96.62 159 VAL B O 1
ATOM 3037 N N . ALA B 1 160 ? 8.25 -12.586 0.296 1 96.12 160 ALA B N 1
ATOM 3038 C CA . ALA B 1 160 ? 7.996 -12.93 1.692 1 96.12 160 ALA B CA 1
ATOM 3039 C C . ALA B 1 160 ? 8.367 -14.383 1.976 1 96.12 160 ALA B C 1
ATOM 3041 O O . ALA B 1 160 ? 8.32 -15.227 1.076 1 96.12 160 ALA B O 1
ATOM 3042 N N . PRO B 1 161 ? 8.766 -14.734 3.201 1 95.31 161 PRO B N 1
ATOM 3043 C CA . PRO B 1 161 ? 9.016 -16.141 3.525 1 95.31 161 PRO B CA 1
ATOM 3044 C C . PRO B 1 161 ? 7.801 -17.031 3.27 1 95.31 161 PRO B C 1
ATOM 3046 O O . PRO B 1 161 ? 7.945 -18.156 2.805 1 95.31 161 PRO B O 1
ATOM 3049 N N . THR B 1 162 ? 6.613 -16.516 3.619 1 96.81 162 THR B N 1
ATOM 3050 C CA . THR B 1 162 ? 5.383 -17.25 3.352 1 96.81 162 THR B CA 1
ATOM 3051 C C . THR B 1 162 ? 4.391 -16.391 2.578 1 96.81 162 THR B C 1
ATOM 3053 O O . THR B 1 162 ? 4.156 -15.234 2.936 1 96.81 162 THR B O 1
ATOM 3056 N N . VAL B 1 163 ? 3.846 -16.938 1.48 1 96.19 163 VAL B N 1
ATOM 3057 C CA . VAL B 1 163 ? 2.793 -16.281 0.707 1 96.19 163 VAL B CA 1
ATOM 3058 C C . VAL B 1 163 ? 1.583 -17.219 0.603 1 96.19 163 VAL B C 1
ATOM 3060 O O . VAL B 1 163 ? 1.697 -18.344 0.113 1 96.19 163 VAL B O 1
ATOM 3063 N N . ASP B 1 164 ? 0.444 -16.797 1.073 1 96.19 164 ASP B N 1
ATOM 3064 C CA . ASP B 1 164 ? -0.784 -17.578 1.046 1 96.19 164 ASP B CA 1
ATOM 3065 C C . ASP B 1 164 ? -1.867 -16.891 0.228 1 96.19 164 ASP B C 1
ATOM 3067 O O . ASP B 1 164 ? -2.158 -15.703 0.451 1 96.19 164 ASP B O 1
ATOM 3071 N N . ILE B 1 165 ? -2.395 -17.578 -0.696 1 96.25 165 ILE B N 1
ATOM 3072 C CA . ILE B 1 165 ? -3.566 -17.141 -1.442 1 96.25 165 ILE B CA 1
ATOM 3073 C C . ILE B 1 165 ? -4.734 -18.094 -1.173 1 96.25 165 ILE B C 1
ATOM 3075 O O . ILE B 1 165 ? -4.672 -19.281 -1.501 1 96.25 165 ILE B O 1
ATOM 3079 N N . GLU B 1 166 ? -5.77 -17.672 -0.555 1 96.44 166 GLU B N 1
ATOM 3080 C CA . GLU B 1 166 ? -6.969 -18.438 -0.249 1 96.44 166 GLU B CA 1
ATOM 3081 C C . GLU B 1 166 ? -8.188 -17.891 -0.988 1 96.44 166 GLU B C 1
ATOM 3083 O O . GLU B 1 166 ? -8.57 -16.734 -0.792 1 96.44 166 GLU B O 1
ATOM 3088 N N . SER B 1 167 ? -8.766 -18.703 -1.841 1 97 167 SER B N 1
ATOM 3089 C CA . SER B 1 167 ? -9.891 -18.297 -2.674 1 97 167 SER B CA 1
ATOM 3090 C C . SER B 1 167 ? -10.766 -19.484 -3.059 1 97 167 SER B C 1
ATOM 3092 O O . SER B 1 167 ? -10.367 -20.641 -2.885 1 97 167 SER B O 1
ATOM 3094 N N . THR B 1 168 ? -11.984 -19.188 -3.475 1 95.88 168 THR B N 1
ATOM 3095 C CA . THR B 1 168 ? -12.812 -20.219 -4.102 1 95.88 168 THR B CA 1
ATOM 3096 C C . THR B 1 168 ? -12.297 -20.547 -5.5 1 95.88 168 THR B C 1
ATOM 3098 O O . THR B 1 168 ? -12.211 -21.719 -5.883 1 95.88 168 THR B O 1
ATOM 3101 N N . THR B 1 169 ? -11.906 -19.562 -6.242 1 96.12 169 THR B N 1
ATOM 3102 C CA . THR B 1 169 ? -11.336 -19.75 -7.57 1 96.12 169 THR B CA 1
ATOM 3103 C C . THR B 1 169 ? -10.125 -18.828 -7.773 1 96.12 169 THR B C 1
ATOM 3105 O O . THR B 1 169 ? -10.195 -17.641 -7.5 1 96.12 169 THR B O 1
ATOM 3108 N N . THR B 1 170 ? -9.008 -19.406 -8.164 1 95.62 170 THR B N 1
ATOM 3109 C CA . THR B 1 170 ? -7.809 -18.656 -8.547 1 95.62 170 THR B CA 1
ATOM 3110 C C . THR B 1 170 ? -7.48 -18.906 -10.023 1 95.62 170 THR B C 1
ATOM 3112 O O . THR B 1 170 ? -7.391 -20.047 -10.461 1 95.62 170 THR B O 1
ATOM 3115 N N . THR B 1 171 ? -7.422 -17.828 -10.789 1 95.38 171 THR B N 1
ATOM 3116 C CA . THR B 1 171 ? -7.016 -17.938 -12.18 1 95.38 171 THR B CA 1
ATOM 3117 C C . THR B 1 171 ? -5.703 -17.203 -12.422 1 95.38 171 THR B C 1
ATOM 3119 O O . THR B 1 171 ? -5.578 -16.016 -12.086 1 95.38 171 THR B O 1
ATOM 3122 N N . ILE B 1 172 ? -4.738 -17.938 -12.898 1 95.81 172 ILE B N 1
ATOM 3123 C CA . ILE B 1 172 ? -3.492 -17.328 -13.359 1 95.81 172 ILE B CA 1
ATOM 3124 C C . ILE B 1 172 ? -3.428 -17.391 -14.883 1 95.81 172 ILE B C 1
ATOM 3126 O O . ILE B 1 172 ? -3.254 -18.469 -15.461 1 95.81 172 ILE B O 1
ATOM 3130 N N . LYS B 1 173 ? -3.639 -16.297 -15.508 1 94.56 173 LYS B N 1
ATOM 3131 C CA . LYS B 1 173 ? -3.592 -16.188 -16.969 1 94.56 173 LYS B CA 1
ATOM 3132 C C . LYS B 1 173 ? -2.332 -15.453 -17.422 1 94.56 173 LYS B C 1
ATOM 3134 O O . LYS B 1 173 ? -2.227 -14.234 -17.281 1 94.56 173 LYS B O 1
ATOM 3139 N N . SER B 1 174 ? -1.373 -16.156 -17.984 1 94.56 174 SER B N 1
ATOM 3140 C CA . SER B 1 174 ? -0.102 -15.633 -18.469 1 94.56 174 SER B CA 1
ATOM 3141 C C . SER B 1 174 ? 0.356 -16.359 -19.719 1 94.56 174 SER B C 1
ATOM 3143 O O . SER B 1 174 ? 0.016 -17.531 -19.922 1 94.56 174 SER B O 1
ATOM 3145 N N . THR B 1 175 ? 1.117 -15.633 -20.562 1 91.38 175 THR B N 1
ATOM 3146 C CA . THR B 1 175 ? 1.745 -16.328 -21.672 1 91.38 175 THR B CA 1
ATOM 3147 C C . THR B 1 175 ? 2.688 -17.422 -21.172 1 91.38 175 THR B C 1
ATOM 3149 O O . THR B 1 175 ? 2.744 -18.5 -21.75 1 91.38 175 THR B O 1
ATOM 3152 N N . SER B 1 176 ? 3.4 -17.156 -20.062 1 92.94 176 SER B N 1
ATOM 3153 C CA . SER B 1 176 ? 4.297 -18.125 -19.438 1 92.94 176 SER B CA 1
ATOM 3154 C C . SER B 1 176 ? 4.148 -18.125 -17.922 1 92.94 176 SER B C 1
ATOM 3156 O O . SER B 1 176 ? 4.102 -17.062 -17.297 1 92.94 176 SER B O 1
ATOM 3158 N N . ILE B 1 177 ? 3.975 -19.359 -17.297 1 93 177 ILE B N 1
ATOM 3159 C CA . ILE B 1 177 ? 3.928 -19.547 -15.844 1 93 177 ILE B CA 1
ATOM 3160 C C . ILE B 1 177 ? 5.102 -20.422 -15.398 1 93 177 ILE B C 1
ATOM 3162 O O . ILE B 1 177 ? 5.242 -21.562 -15.844 1 93 177 ILE B O 1
ATOM 3166 N N . ASN B 1 178 ? 5.973 -19.906 -14.586 1 92.31 178 ASN B N 1
ATOM 3167 C CA . ASN B 1 178 ? 7.141 -20.609 -14.078 1 92.31 178 ASN B CA 1
ATOM 3168 C C . ASN B 1 178 ? 7.004 -20.906 -12.586 1 92.31 178 ASN B C 1
ATOM 3170 O O . ASN B 1 178 ? 6.941 -20 -11.766 1 92.31 178 ASN B O 1
ATOM 3174 N N . LEU B 1 179 ? 6.914 -22.172 -12.266 1 92.25 179 LEU B N 1
ATOM 3175 C CA . LEU B 1 179 ? 6.973 -22.609 -10.875 1 92.25 179 LEU B CA 1
ATOM 3176 C C . LEU B 1 179 ? 8.375 -23.078 -10.516 1 92.25 179 LEU B C 1
ATOM 3178 O O . LEU B 1 179 ? 8.812 -24.141 -10.992 1 92.25 179 LEU B O 1
ATOM 3182 N N . ILE B 1 180 ? 9.07 -22.328 -9.789 1 90.69 180 ILE B N 1
ATOM 3183 C CA . ILE B 1 180 ? 10.445 -22.641 -9.398 1 90.69 180 ILE B CA 1
ATOM 3184 C C . ILE B 1 180 ? 10.484 -23.062 -7.934 1 90.69 180 ILE B C 1
ATOM 3186 O O . ILE B 1 180 ? 10.453 -22.203 -7.039 1 90.69 180 ILE B O 1
ATOM 3190 N N . GLY B 1 181 ? 10.578 -24.312 -7.648 1 87.94 181 GLY B N 1
ATOM 3191 C CA . GLY B 1 181 ? 10.562 -24.938 -6.332 1 87.94 181 GLY B CA 1
ATOM 3192 C C . GLY B 1 181 ? 9.773 -26.234 -6.293 1 87.94 181 GLY B C 1
ATOM 3193 O O . GLY B 1 181 ? 9.117 -26.594 -7.273 1 87.94 181 GLY B O 1
ATOM 3194 N N . ASN B 1 182 ? 9.844 -27 -5.176 1 88.62 182 ASN B N 1
ATOM 3195 C CA . ASN B 1 182 ? 9.055 -28.219 -5.027 1 88.62 182 ASN B CA 1
ATOM 3196 C C . ASN B 1 182 ? 7.559 -27.906 -5 1 88.62 182 ASN B C 1
ATOM 3198 O O . ASN B 1 182 ? 7.105 -27.094 -4.191 1 88.62 182 ASN B O 1
ATOM 3202 N N . THR B 1 183 ? 6.82 -28.547 -5.973 1 90.5 183 THR B N 1
ATOM 3203 C CA . THR B 1 183 ? 5.402 -28.234 -6.105 1 90.5 183 THR B CA 1
ATOM 3204 C C . THR B 1 183 ? 4.547 -29.422 -5.684 1 90.5 183 THR B C 1
ATOM 3206 O O . THR B 1 183 ? 4.711 -30.531 -6.203 1 90.5 183 THR B O 1
ATOM 3209 N N . LEU B 1 184 ? 3.771 -29.188 -4.664 1 89.88 184 LEU B N 1
ATOM 3210 C CA . LEU B 1 184 ? 2.754 -30.156 -4.25 1 89.88 184 LEU B CA 1
ATOM 3211 C C . LEU B 1 184 ? 1.373 -29.719 -4.734 1 89.88 184 LEU B C 1
ATOM 3213 O O . LEU B 1 184 ? 0.954 -28.594 -4.5 1 89.88 184 LEU B O 1
ATOM 3217 N N . ILE B 1 185 ? 0.738 -30.516 -5.492 1 90.06 185 ILE B N 1
ATOM 3218 C CA . ILE B 1 185 ? -0.64 -30.281 -5.902 1 90.06 185 ILE B CA 1
ATOM 3219 C C . ILE B 1 185 ? -1.573 -31.25 -5.18 1 90.06 185 ILE B C 1
ATOM 3221 O O . ILE B 1 185 ? -1.474 -32.469 -5.355 1 90.06 185 ILE B O 1
ATOM 3225 N N . GLN B 1 186 ? -2.375 -30.594 -4.332 1 89.5 186 GLN B N 1
ATOM 3226 C CA . GLN B 1 186 ? -3.395 -31.375 -3.635 1 89.5 186 GLN B CA 1
ATOM 3227 C C . GLN B 1 186 ? -4.754 -31.234 -4.316 1 89.5 186 GLN B C 1
ATOM 3229 O O . GLN B 1 186 ? -5.379 -30.172 -4.254 1 89.5 186 GLN B O 1
ATOM 3234 N N . GLY B 1 187 ? -5.18 -32.219 -5.102 1 85.69 187 GLY B N 1
ATOM 3235 C CA . GLY B 1 187 ? -6.398 -32.25 -5.895 1 85.69 187 GLY B CA 1
ATOM 3236 C C . GLY B 1 187 ? -6.18 -32.812 -7.293 1 85.69 187 GLY B C 1
ATOM 3237 O O . GLY B 1 187 ? -5.055 -33.156 -7.66 1 85.69 187 GLY B O 1
ATOM 3238 N N . GLY B 1 188 ? -7.184 -32.906 -8.102 1 84.31 188 GLY B N 1
ATOM 3239 C CA . GLY B 1 188 ? -7.055 -33.375 -9.469 1 84.31 188 GLY B CA 1
ATOM 3240 C C . GLY B 1 188 ? -6.367 -32.375 -10.391 1 84.31 188 GLY B C 1
ATOM 3241 O O . GLY B 1 188 ? -6.484 -31.172 -10.195 1 84.31 188 GLY B O 1
ATOM 3242 N N . ILE B 1 189 ? -5.5 -32.875 -11.328 1 87.5 189 ILE B N 1
ATOM 3243 C CA . ILE B 1 189 ? -4.891 -32.062 -12.383 1 87.5 189 ILE B CA 1
ATOM 3244 C C . ILE B 1 189 ? -5.559 -32.375 -13.719 1 87.5 189 ILE B C 1
ATOM 3246 O O . ILE B 1 189 ? -5.625 -33.531 -14.141 1 87.5 189 ILE B O 1
ATOM 3250 N N . THR B 1 190 ? -6.211 -31.406 -14.266 1 83.75 190 THR B N 1
ATOM 3251 C CA . THR B 1 190 ? -6.777 -31.547 -15.609 1 83.75 190 THR B CA 1
ATOM 3252 C C . THR B 1 190 ? -6.09 -30.609 -16.594 1 83.75 190 THR B C 1
ATOM 3254 O O . THR B 1 190 ? -5.754 -29.484 -16.25 1 83.75 190 THR B O 1
ATOM 3257 N N . THR B 1 191 ? -5.777 -31.156 -17.781 1 84.94 191 THR B N 1
ATOM 3258 C CA . THR B 1 191 ? -5.156 -30.328 -18.812 1 84.94 191 THR B CA 1
ATOM 3259 C C . THR B 1 191 ? -6.121 -30.109 -19.969 1 84.94 191 THR B C 1
ATOM 3261 O O . THR B 1 191 ? -6.922 -31 -20.297 1 84.94 191 THR B O 1
ATOM 3264 N N . LYS B 1 192 ? -6.168 -28.938 -20.438 1 79.38 192 LYS B N 1
ATOM 3265 C CA . LYS B 1 192 ? -6.949 -28.594 -21.609 1 79.38 192 LYS B CA 1
ATOM 3266 C C . LYS B 1 192 ? -6.152 -27.703 -22.562 1 79.38 192 LYS B C 1
ATOM 3268 O O . LYS B 1 192 ? -5.449 -26.797 -22.125 1 79.38 192 LYS B O 1
ATOM 3273 N N . GLY B 1 193 ? -6.082 -28.188 -23.844 1 71 193 GLY B N 1
ATOM 3274 C CA . GLY B 1 193 ? -5.453 -27.281 -24.797 1 71 193 GLY B CA 1
ATOM 3275 C C . GLY B 1 193 ? -6.141 -25.922 -24.875 1 71 193 GLY B C 1
ATOM 3276 O O . GLY B 1 193 ? -7.309 -25.797 -24.5 1 71 193 GLY B O 1
ATOM 3277 N N . LEU B 1 194 ? -5.434 -24.828 -25.094 1 64.19 194 LEU B N 1
ATOM 3278 C CA . LEU B 1 194 ? -5.957 -23.469 -25.172 1 64.19 194 LEU B CA 1
ATOM 3279 C C . LEU B 1 194 ? -7.219 -23.422 -26.031 1 64.19 194 LEU B C 1
ATOM 3281 O O . LEU B 1 194 ? -8.172 -22.703 -25.703 1 64.19 194 LEU B O 1
ATOM 3285 N N . SER B 1 195 ? -7.367 -24.172 -27.062 1 60.28 195 SER B N 1
ATOM 3286 C CA . SER B 1 195 ? -8.516 -24.203 -27.969 1 60.28 195 SER B CA 1
ATOM 3287 C C . SER B 1 195 ? -9.344 -25.469 -27.766 1 60.28 195 SER B C 1
ATOM 3289 O O . SER B 1 195 ? -10.047 -25.906 -28.688 1 60.28 195 SER B O 1
ATOM 3291 N N . GLY B 1 196 ? -9.367 -25.953 -26.438 1 61.91 196 GLY B N 1
ATOM 3292 C CA . GLY B 1 196 ? -10.164 -27.141 -26.156 1 61.91 196 GLY B CA 1
ATOM 3293 C C . GLY B 1 196 ? -9.453 -28.438 -26.5 1 61.91 196 GLY B C 1
ATOM 3294 O O . GLY B 1 196 ? -9.992 -29.516 -26.297 1 61.91 196 GLY B O 1
ATOM 3295 N N . GLY B 1 197 ? -8.266 -28.266 -27.047 1 61.12 197 GLY B N 1
ATOM 3296 C CA . GLY B 1 197 ? -7.52 -29.469 -27.391 1 61.12 197 GLY B CA 1
ATOM 3297 C C . GLY B 1 197 ? -6.871 -30.125 -26.172 1 61.12 197 GLY B C 1
ATOM 3298 O O . GLY B 1 197 ? -7.023 -29.641 -25.047 1 61.12 197 GLY B O 1
ATOM 3299 N N . ALA B 1 198 ? -6.293 -31.281 -26.375 1 62.88 198 ALA B N 1
ATOM 3300 C CA . ALA B 1 198 ? -5.512 -31.953 -25.344 1 62.88 198 ALA B CA 1
ATOM 3301 C C . ALA B 1 198 ? -4.309 -31.109 -24.922 1 62.88 198 ALA B C 1
ATOM 3303 O O . ALA B 1 198 ? -3.654 -30.484 -25.766 1 62.88 198 ALA B O 1
ATOM 3304 N N . GLY B 1 199 ? -4.188 -30.703 -23.672 1 67.5 199 GLY B N 1
ATOM 3305 C CA . GLY B 1 199 ? -2.961 -30.078 -23.203 1 67.5 199 GLY B CA 1
ATOM 3306 C C . GLY B 1 199 ? -1.75 -30.984 -23.328 1 67.5 199 GLY B C 1
ATOM 3307 O O . GLY B 1 199 ? -1.891 -32.188 -23.484 1 67.5 199 GLY B O 1
ATOM 3308 N N . THR B 1 200 ? -0.567 -30.406 -23.609 1 70.81 200 THR B N 1
ATOM 3309 C CA . THR B 1 200 ? 0.676 -31.156 -23.656 1 70.81 200 THR B CA 1
ATOM 3310 C C . THR B 1 200 ? 1.345 -31.188 -22.281 1 70.81 200 THR B C 1
ATOM 3312 O O . THR B 1 200 ? 1.366 -30.172 -21.578 1 70.81 200 THR B O 1
ATOM 3315 N N . PHE B 1 201 ? 1.662 -32.406 -21.812 1 78.62 201 PHE B N 1
ATOM 3316 C CA . PHE B 1 201 ? 2.439 -32.594 -20.594 1 78.62 201 PHE B CA 1
ATOM 3317 C C . PHE B 1 201 ? 3.777 -33.25 -20.906 1 78.62 201 PHE B C 1
ATOM 3319 O O . PHE B 1 201 ? 3.824 -34.406 -21.312 1 78.62 201 PHE B O 1
ATOM 3326 N N . SER B 1 202 ? 4.836 -32.438 -20.969 1 76.38 202 SER B N 1
ATOM 3327 C CA . SER B 1 202 ? 6.176 -32.938 -21.281 1 76.38 202 SER B CA 1
ATOM 3328 C C . SER B 1 202 ? 7.062 -32.938 -20.047 1 76.38 202 SER B C 1
ATOM 3330 O O . SER B 1 202 ? 7.223 -31.922 -19.375 1 76.38 202 SER B O 1
ATOM 3332 N N . ILE B 1 203 ? 7.539 -34.094 -19.766 1 77.88 203 ILE B N 1
ATOM 3333 C CA . ILE B 1 203 ? 8.43 -34.25 -18.609 1 77.88 203 ILE B CA 1
ATOM 3334 C C . ILE B 1 203 ? 9.836 -34.594 -19.094 1 77.88 203 ILE B C 1
ATOM 3336 O O . ILE B 1 203 ? 10.031 -35.625 -19.766 1 77.88 203 ILE B O 1
ATOM 3340 N N . ASP B 1 204 ? 10.773 -33.719 -18.828 1 76.31 204 ASP B N 1
ATOM 3341 C CA . ASP B 1 204 ? 12.18 -34.062 -19.062 1 76.31 204 ASP B CA 1
ATOM 3342 C C . ASP B 1 204 ? 12.789 -34.719 -17.828 1 76.31 204 ASP B C 1
ATOM 3344 O O . ASP B 1 204 ? 13.602 -34.125 -17.125 1 76.31 204 ASP B O 1
ATOM 3348 N N . GLY B 1 205 ? 12.375 -35.875 -17.594 1 79 205 GLY B N 1
ATOM 3349 C CA . GLY B 1 205 ? 12.789 -36.625 -16.406 1 79 205 GLY B CA 1
ATOM 3350 C C . GLY B 1 205 ? 11.961 -37.875 -16.188 1 79 205 GLY B C 1
ATOM 3351 O O . GLY B 1 205 ? 11.664 -38.594 -17.141 1 79 205 GLY B O 1
ATOM 3352 N N . THR B 1 206 ? 11.695 -38.188 -14.922 1 79.69 206 THR B N 1
ATOM 3353 C CA . THR B 1 206 ? 11.016 -39.406 -14.547 1 79.69 206 THR B CA 1
ATOM 3354 C C . THR B 1 206 ? 9.57 -39.125 -14.156 1 79.69 206 THR B C 1
ATOM 3356 O O . THR B 1 206 ? 9.289 -38.156 -13.453 1 79.69 206 THR B O 1
ATOM 3359 N N . LEU B 1 207 ? 8.656 -39.875 -14.758 1 83.25 207 LEU B N 1
ATOM 3360 C CA . LEU B 1 207 ? 7.258 -39.906 -14.328 1 83.25 207 LEU B CA 1
ATOM 3361 C C . LEU B 1 207 ? 6.98 -41.156 -13.477 1 83.25 207 LEU B C 1
ATOM 3363 O O . LEU B 1 207 ? 7.145 -42.281 -13.938 1 83.25 207 LEU B O 1
ATOM 3367 N N . ASP B 1 208 ? 6.668 -40.906 -12.219 1 82.88 208 ASP B N 1
ATOM 3368 C CA . ASP B 1 208 ? 6.383 -42 -11.297 1 82.88 208 ASP B CA 1
ATOM 3369 C C . ASP B 1 208 ? 4.898 -42.031 -10.938 1 82.88 208 ASP B C 1
ATOM 3371 O O . ASP B 1 208 ? 4.367 -41.062 -10.359 1 82.88 208 ASP B O 1
ATOM 3375 N N . ILE B 1 209 ? 4.254 -43.031 -11.305 1 84.5 209 ILE B N 1
ATOM 3376 C CA . ILE B 1 209 ? 2.84 -43.25 -11.016 1 84.5 209 ILE B CA 1
ATOM 3377 C C . ILE B 1 209 ? 2.67 -44.438 -10.07 1 84.5 209 ILE B C 1
ATOM 3379 O O . ILE B 1 209 ? 3.084 -45.562 -10.391 1 84.5 209 ILE B O 1
ATOM 3383 N N . THR B 1 210 ? 2.004 -44.281 -8.977 1 80.88 210 THR B N 1
ATOM 3384 C CA . THR B 1 210 ? 1.992 -45.312 -7.957 1 80.88 210 THR B CA 1
ATOM 3385 C C . THR B 1 210 ? 0.805 -46.25 -8.164 1 80.88 210 THR B C 1
ATOM 3387 O O . THR B 1 210 ? 0.808 -47.375 -7.668 1 80.88 210 THR B O 1
ATOM 3390 N N . GLN B 1 211 ? -0.199 -45.875 -8.898 1 84.94 211 GLN B N 1
ATOM 3391 C CA . GLN B 1 211 ? -1.375 -46.719 -9.062 1 84.94 211 GLN B CA 1
ATOM 3392 C C . GLN B 1 211 ? -1.565 -47.125 -10.523 1 84.94 211 GLN B C 1
ATOM 3394 O O . GLN B 1 211 ? -0.736 -47.844 -11.094 1 84.94 211 GLN B O 1
ATOM 3399 N N . LYS B 1 212 ? -2.533 -46.438 -11.336 1 85.56 212 LYS B N 1
ATOM 3400 C CA . LYS B 1 212 ? -2.873 -46.875 -12.68 1 85.56 212 LYS B CA 1
ATOM 3401 C C . LYS B 1 212 ? -2.49 -45.844 -13.734 1 85.56 212 LYS B C 1
ATOM 3403 O O . LYS B 1 212 ? -2.637 -44.656 -13.508 1 85.56 212 LYS B O 1
ATOM 3408 N N . LEU B 1 213 ? -1.881 -46.312 -14.766 1 87.69 213 LEU B N 1
ATOM 3409 C CA . LEU B 1 213 ? -1.689 -45.531 -15.977 1 87.69 213 LEU B CA 1
ATOM 3410 C C . LEU B 1 213 ? -2.619 -46.031 -17.094 1 87.69 213 LEU B C 1
ATOM 3412 O O . LEU B 1 213 ? -2.658 -47.219 -17.391 1 87.69 213 LEU B O 1
ATOM 3416 N N . SER B 1 214 ? -3.48 -45.156 -17.5 1 87.06 214 SER B N 1
ATOM 3417 C CA . SER B 1 214 ? -4.363 -45.5 -18.625 1 87.06 214 SER B CA 1
ATOM 3418 C C . SER B 1 214 ? -4.219 -44.469 -19.75 1 87.06 214 SER B C 1
ATOM 3420 O O . SER B 1 214 ? -4.102 -43.281 -19.5 1 87.06 214 SER B O 1
ATOM 3422 N N . THR B 1 215 ? -4.141 -44.969 -21 1 87.19 215 THR B N 1
ATOM 3423 C CA . THR B 1 215 ? -4.098 -44.094 -22.172 1 87.19 215 THR B CA 1
ATOM 3424 C C . THR B 1 215 ? -5.223 -44.438 -23.141 1 87.19 215 THR B C 1
ATOM 3426 O O . THR B 1 215 ? -5.523 -45.594 -23.375 1 87.19 215 THR B O 1
ATOM 3429 N N . GLY B 1 216 ? -5.879 -43.344 -23.672 1 79.44 216 GLY B N 1
ATOM 3430 C CA . GLY B 1 216 ? -6.949 -43.531 -24.641 1 79.44 216 GLY B CA 1
ATOM 3431 C C . GLY B 1 216 ? -6.449 -43.781 -26.047 1 79.44 216 GLY B C 1
ATOM 3432 O O . GLY B 1 216 ? -7.168 -44.312 -26.891 1 79.44 216 GLY B O 1
ATOM 3433 N N . GLY B 1 217 ? -5.18 -43.406 -26.312 1 81.94 217 GLY B N 1
ATOM 3434 C CA . GLY B 1 217 ? -4.539 -43.625 -27.594 1 81.94 217 GLY B CA 1
ATOM 3435 C C . GLY B 1 217 ? -3.34 -44.562 -27.5 1 81.94 217 GLY B C 1
ATOM 3436 O O . GLY B 1 217 ? -3.219 -45.344 -26.562 1 81.94 217 GLY B O 1
ATOM 3437 N N . ASP B 1 218 ? -2.434 -44.5 -28.5 1 86.69 218 ASP B N 1
ATOM 3438 C CA . ASP B 1 218 ? -1.27 -45.406 -28.562 1 86.69 218 ASP B CA 1
ATOM 3439 C C . ASP B 1 218 ? -0.221 -45 -27.531 1 86.69 218 ASP B C 1
ATOM 3441 O O . ASP B 1 218 ? -0.107 -43.812 -27.188 1 86.69 218 ASP B O 1
ATOM 3445 N N . ALA B 1 219 ? 0.347 -46 -26.906 1 90.12 219 ALA B N 1
ATOM 3446 C CA . ALA B 1 219 ? 1.556 -45.781 -26.109 1 90.12 219 ALA B CA 1
ATOM 3447 C C . ALA B 1 219 ? 2.803 -46.188 -26.891 1 90.12 219 ALA B C 1
ATOM 3449 O O . ALA B 1 219 ? 2.926 -47.344 -27.312 1 90.12 219 ALA B O 1
ATOM 3450 N N . SER B 1 220 ? 3.604 -45.188 -27.234 1 89.81 220 SER B N 1
ATOM 3451 C CA . SER B 1 220 ? 4.879 -45.438 -27.891 1 89.81 220 SER B CA 1
ATOM 3452 C C . SER B 1 220 ? 6.039 -45.344 -26.906 1 89.81 220 SER B C 1
ATOM 3454 O O . SER B 1 220 ? 6.332 -44.281 -26.391 1 89.81 220 SER B O 1
ATOM 3456 N N . ILE B 1 221 ? 6.672 -46.438 -26.547 1 90.19 221 ILE B N 1
ATOM 3457 C CA . ILE B 1 221 ? 7.777 -46.5 -25.609 1 90.19 221 ILE B CA 1
ATOM 3458 C C . ILE B 1 221 ? 9.102 -46.625 -26.359 1 90.19 221 ILE B C 1
ATOM 3460 O O . ILE B 1 221 ? 9.312 -47.562 -27.125 1 90.19 221 ILE B O 1
ATOM 3464 N N . GLY B 1 222 ? 9.953 -45.625 -26.203 1 87.56 222 GLY B N 1
ATOM 3465 C CA . GLY B 1 222 ? 11.203 -45.562 -26.938 1 87.56 222 GLY B CA 1
ATOM 3466 C C . GLY B 1 222 ? 12.219 -46.594 -26.484 1 87.56 222 GLY B C 1
ATOM 3467 O O . GLY B 1 222 ? 13.109 -46.969 -27.234 1 87.56 222 GLY B O 1
ATOM 3468 N N . GLY B 1 223 ? 12.094 -47.125 -25.297 1 90.5 223 GLY B N 1
ATOM 3469 C CA . GLY B 1 223 ? 12.992 -48.125 -24.734 1 90.5 223 GLY B CA 1
ATOM 3470 C C . GLY B 1 223 ? 12.328 -49.469 -24.516 1 90.5 223 GLY B C 1
ATOM 3471 O O . GLY B 1 223 ? 11.516 -49.906 -25.328 1 90.5 223 GLY B O 1
ATOM 3472 N N . LYS B 1 224 ? 12.734 -50.219 -23.469 1 92.31 224 LYS B N 1
ATOM 3473 C CA . LYS B 1 224 ? 12.164 -51.5 -23.125 1 92.31 224 LYS B CA 1
ATOM 3474 C C . LYS B 1 224 ? 10.938 -51.344 -22.234 1 92.31 224 LYS B C 1
ATOM 3476 O O . LYS B 1 224 ? 10.812 -50.344 -21.5 1 92.31 224 LYS B O 1
ATOM 3481 N N . ILE B 1 225 ? 10.039 -52.25 -22.391 1 92.31 225 ILE B N 1
ATOM 3482 C CA . ILE B 1 225 ? 8.906 -52.344 -21.484 1 92.31 225 ILE B CA 1
ATOM 3483 C C . ILE B 1 225 ? 9.117 -53.5 -20.516 1 92.31 225 ILE B C 1
ATOM 3485 O O . ILE B 1 225 ? 9.414 -54.625 -20.953 1 92.31 225 ILE B O 1
ATOM 3489 N N . THR B 1 226 ? 9.141 -53.219 -19.312 1 91.88 226 THR B N 1
ATOM 3490 C CA . THR B 1 226 ? 9.148 -54.281 -18.312 1 91.88 226 THR B CA 1
ATOM 3491 C C . THR B 1 226 ? 7.828 -54.344 -17.547 1 91.88 226 THR B C 1
ATOM 3493 O O . THR B 1 226 ? 7.195 -53.281 -17.344 1 91.88 226 THR B O 1
ATOM 3496 N N . ASP B 1 227 ? 7.289 -55.5 -17.172 1 91.12 227 ASP B N 1
ATOM 3497 C CA . ASP B 1 227 ? 6.078 -55.688 -16.375 1 91.12 227 ASP B CA 1
ATOM 3498 C C . ASP B 1 227 ? 6.336 -56.594 -15.188 1 91.12 227 ASP B C 1
ATOM 3500 O O . ASP B 1 227 ? 7.488 -56.812 -14.789 1 91.12 227 ASP B O 1
ATOM 3504 N N . SER B 1 228 ? 5.285 -57.094 -14.508 1 89.06 228 SER B N 1
ATOM 3505 C CA . SER B 1 228 ? 5.422 -57.906 -13.305 1 89.06 228 SER B CA 1
ATOM 3506 C C . SER 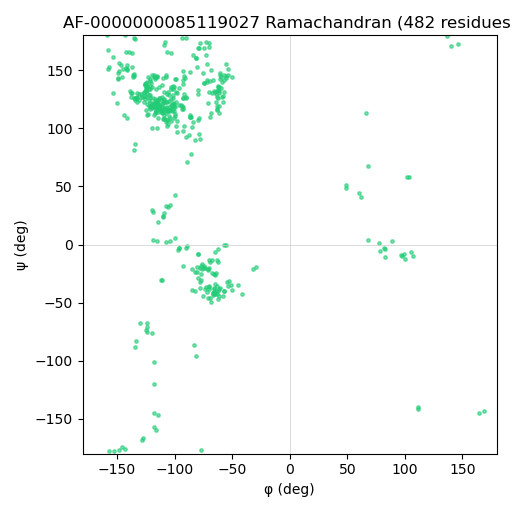B 1 228 ? 6.145 -59.219 -13.602 1 89.06 228 SER B C 1
ATOM 3508 O O . SER B 1 228 ? 6.617 -59.906 -12.68 1 89.06 228 SER B O 1
ATOM 3510 N N . LYS B 1 229 ? 6.316 -59.625 -14.961 1 88.56 229 LYS B N 1
ATOM 3511 C CA . LYS B 1 229 ? 6.953 -60.875 -15.336 1 88.56 229 LYS B CA 1
ATOM 3512 C C . LYS B 1 229 ? 8.336 -60.625 -15.93 1 88.56 229 LYS B C 1
ATOM 3514 O O . LYS B 1 229 ? 9.008 -61.594 -16.359 1 88.56 229 LYS B O 1
ATOM 3519 N N . GLY B 1 230 ? 8.742 -59.375 -15.969 1 88.06 230 GLY B N 1
ATOM 3520 C CA . GLY B 1 230 ? 10.07 -59.062 -16.484 1 88.06 230 GLY B CA 1
ATOM 3521 C C . GLY B 1 230 ? 10.031 -58.312 -17.797 1 88.06 230 GLY B C 1
ATOM 3522 O O . GLY B 1 230 ? 9.203 -57.406 -17.984 1 88.06 230 GLY B O 1
ATOM 3523 N N . ASP B 1 231 ? 11.023 -58.719 -18.75 1 90.56 231 ASP B N 1
ATOM 3524 C CA . ASP B 1 231 ? 11.211 -58 -20.016 1 90.56 231 ASP B CA 1
ATOM 3525 C C . ASP B 1 231 ? 10.141 -58.406 -21.031 1 90.56 231 ASP B C 1
ATOM 3527 O O . ASP B 1 231 ? 10.125 -59.562 -21.484 1 90.56 231 ASP B O 1
ATOM 3531 N N . LEU B 1 232 ? 9.188 -57.469 -21.328 1 88.12 232 LEU B N 1
ATOM 3532 C CA . LEU B 1 232 ? 8.117 -57.688 -22.297 1 88.12 232 LEU B CA 1
ATOM 3533 C C . LEU B 1 232 ? 8.633 -57.531 -23.734 1 88.12 232 LEU B C 1
ATOM 3535 O O . LEU B 1 232 ? 8.172 -58.219 -24.641 1 88.12 232 LEU B O 1
ATOM 3539 N N . THR B 1 233 ? 9.555 -56.688 -23.859 1 86.44 233 THR B N 1
ATOM 3540 C CA . THR B 1 233 ? 10.086 -56.375 -25.188 1 86.44 233 THR B CA 1
ATOM 3541 C C . THR B 1 233 ? 10.859 -57.562 -25.766 1 86.44 233 THR B C 1
ATOM 3543 O O . THR B 1 233 ? 10.68 -57.906 -26.922 1 86.44 233 THR B O 1
ATOM 3546 N N . ASN B 1 234 ? 11.781 -58.125 -24.969 1 86.38 234 ASN B N 1
ATOM 3547 C CA . ASN B 1 234 ? 12.633 -59.219 -25.453 1 86.38 234 ASN B CA 1
ATOM 3548 C C . ASN B 1 234 ? 12.219 -60.562 -24.875 1 86.38 234 ASN B C 1
ATOM 3550 O O . ASN B 1 234 ? 13.039 -61.469 -24.781 1 86.38 234 ASN B O 1
ATOM 3554 N N . HIS B 1 235 ? 10.93 -60.75 -24.625 1 84.44 235 HIS B N 1
ATOM 3555 C CA . HIS B 1 235 ? 10.516 -62.031 -24.062 1 84.44 235 HIS B CA 1
ATOM 3556 C C . HIS B 1 235 ? 10.383 -63.094 -25.156 1 84.44 235 HIS B C 1
ATOM 3558 O O . HIS B 1 235 ? 10.406 -62.781 -26.344 1 84.44 235 HIS B O 1
ATOM 3564 N N . SER B 1 236 ? 10.406 -64.438 -24.75 1 84.94 236 SER B N 1
ATOM 3565 C CA . SER B 1 236 ? 10.188 -65.562 -25.656 1 84.94 236 SER B CA 1
ATOM 3566 C C . SER B 1 236 ? 8.992 -66.375 -25.219 1 84.94 236 SER B C 1
ATOM 3568 O O . SER B 1 236 ? 8.555 -66.312 -24.078 1 84.94 236 SER B O 1
ATOM 3570 N N . ASN B 1 237 ? 8.25 -66.938 -26.156 1 84.81 237 ASN B N 1
ATOM 3571 C CA . ASN B 1 237 ? 7.262 -68 -25.922 1 84.81 237 ASN B CA 1
ATOM 3572 C C . ASN B 1 237 ? 7.75 -69.375 -26.406 1 84.81 237 ASN B C 1
ATOM 3574 O O . ASN B 1 237 ? 7.789 -69.625 -27.609 1 84.81 237 ASN B O 1
ATOM 3578 N N . HIS B 1 238 ? 8.133 -70.125 -25.438 1 82.25 238 HIS B N 1
ATOM 3579 C CA . HIS B 1 238 ? 8.695 -71.438 -25.75 1 82.25 238 HIS B CA 1
ATOM 3580 C C . HIS B 1 238 ? 9.945 -71.312 -26.625 1 82.25 238 HIS B C 1
ATOM 3582 O O . HIS B 1 238 ? 10.086 -72 -27.625 1 82.25 238 HIS B O 1
ATOM 3588 N N . GLY B 1 239 ? 10.766 -70.375 -26.234 1 77.88 239 GLY B N 1
ATOM 3589 C CA . GLY B 1 239 ? 12.047 -70.188 -26.906 1 77.88 239 GLY B CA 1
ATOM 3590 C C . GLY B 1 239 ? 11.969 -69.375 -28.156 1 77.88 239 GLY B C 1
ATOM 3591 O O . GLY B 1 239 ? 12.992 -68.938 -28.703 1 77.88 239 GLY B O 1
ATOM 3592 N N . TYR B 1 240 ? 10.68 -69.062 -28.688 1 80.12 240 TYR B N 1
ATOM 3593 C CA . TYR B 1 240 ? 10.555 -68.188 -29.875 1 80.12 240 TYR B CA 1
ATOM 3594 C C . TYR B 1 240 ? 10.352 -66.75 -29.5 1 80.12 240 TYR B C 1
ATOM 3596 O O . TYR B 1 240 ? 9.438 -66.438 -28.75 1 80.12 240 TYR B O 1
ATOM 3604 N N . GLY B 1 241 ? 11.266 -65.938 -29.859 1 74.31 241 GLY B N 1
ATOM 3605 C CA . GLY B 1 241 ? 11.18 -64.562 -29.641 1 74.31 241 GLY B CA 1
ATOM 3606 C C . GLY B 1 241 ? 10.172 -63.844 -30.547 1 74.31 241 GLY B C 1
ATOM 3607 O O . GLY B 1 241 ? 9.648 -64.438 -31.469 1 74.31 241 GLY B O 1
ATOM 3608 N N . ARG B 1 242 ? 9.812 -62.625 -30.141 1 73.06 242 ARG B N 1
ATOM 3609 C CA . ARG B 1 242 ? 8.938 -61.812 -30.984 1 73.06 242 ARG B CA 1
ATOM 3610 C C . ARG B 1 242 ? 9.555 -61.594 -32.344 1 73.06 242 ARG B C 1
ATOM 3612 O O . ARG B 1 242 ? 10.766 -61.406 -32.469 1 73.06 242 ARG B O 1
ATOM 3619 N N . ASP B 1 243 ? 8.859 -62 -33.562 1 58.88 243 ASP B N 1
ATOM 3620 C CA . ASP B 1 243 ? 9.375 -61.781 -34.906 1 58.88 243 ASP B CA 1
ATOM 3621 C C . ASP B 1 243 ? 9.547 -60.281 -35.188 1 58.88 243 ASP B C 1
ATOM 3623 O O . ASP B 1 243 ? 8.844 -59.469 -34.625 1 58.88 243 ASP B O 1
#

Secondary structure (DSSP, 8-state):
---HHHHHHHHHHSEEEEEEEEE--SS-TTEEEEEEE-SSS-EEEPPPEEBP--BSSS-B------TT-EEEEE-TTS-GGG-EEEP-B--SSSPPPTT-BTTEEEEEETTS-EEEEETTTTEEEEEESSEEEEEESSEEEEEESSEEEEE-SSEEEEE-SEEEEEEEEEEEEEEEEEEES-EEE-S-EEE--TTS-PEEEEESS-EEESS-EEESS-EE-SS--EETTEESTT-EETTEEB-/---HHHHHHHHHTSEEEEEEEEE-SSS-TTEEEEEEE-SSS-EEE---EEBB-EE-SSEEEE----TT-EEEEE-GGG-GGG-EEEP---BTTBPPPTT-BTTEEEEE-TTS-EEEEETTTTEEEEE-SSEEEEEESSEEEEEESSEEEEEESSEEEEE-SEEEEE-SEEEEEEEEEEEEEEEEEES-EEE--TTSSPPPEEESEEEEESS-EEESS-EEESS-EEETTEESTT-EETTEEP-

InterPro domains:
  IPR013046 Phage baseplate assembly protein V/Gp45 [TIGR01644] (7-238)
  IPR037026 Vgr protein, OB-fold domain superfamily [G3DSA:2.40.50.230] (2-92)

Solvent-accessible surface area (backbone atoms only — not comparable to full-atom values): 27686 Å² total; per-residue (Å²): 127,83,46,70,67,54,52,51,51,31,52,46,30,27,34,40,55,28,30,28,70,42,64,38,79,72,83,56,64,55,26,33,20,37,38,29,68,45,103,55,98,52,76,45,71,42,48,74,23,50,47,69,63,59,70,54,96,91,50,71,58,87,74,85,75,51,69,67,29,42,34,37,35,42,5,94,82,25,43,60,66,71,25,39,33,43,65,14,36,59,37,94,90,39,60,75,62,91,84,64,40,83,53,28,35,40,37,40,41,65,90,63,33,35,44,34,42,30,53,84,71,34,32,39,39,39,40,39,73,41,76,50,81,46,79,40,77,44,68,48,79,46,80,39,76,42,71,48,79,47,80,39,91,53,64,46,77,48,78,41,61,67,46,78,47,78,44,64,67,44,76,48,76,38,78,69,40,75,44,82,46,75,41,78,39,59,44,70,43,74,41,63,24,96,84,74,41,59,15,77,46,74,39,94,39,70,48,77,41,73,43,71,43,76,42,82,46,65,45,80,38,81,49,82,49,68,55,100,93,39,58,61,67,77,35,57,64,91,85,30,49,65,104,130,86,44,72,70,52,51,53,52,28,62,60,32,29,57,42,57,29,28,29,68,41,65,36,76,75,85,53,62,57,26,32,22,35,38,30,69,45,103,54,99,52,75,45,70,42,48,71,20,47,35,55,29,53,28,42,81,56,44,34,49,43,70,55,76,55,70,66,43,44,33,38,36,40,11,45,67,24,36,60,64,66,21,37,33,40,73,76,55,75,37,94,90,45,58,76,64,89,82,63,49,100,53,34,51,74,48,74,48,96,76,65,32,34,44,35,40,30,66,82,79,70,42,78,44,76,46,68,88,63,45,77,46,77,47,64,59,66,49,77,46,76,46,60,59,69,47,78,47,77,47,59,62,67,44,78,46,79,48,44,82,37,76,46,80,48,55,80,44,76,46,79,49,45,81,40,78,44,76,46,50,53,71,46,71,46,58,57,80,45,62,28,17,78,85,76,39,78,33,48,79,46,68,45,50,50,78,45,68,72,62,48,80,45,57,68,40,60,72,48,63,61,44,52,40,33,37,67,86,39,60,63,65,81,36,27,40,78,82,45,55,76,130

Nearest PDB structures (foldseek):
  4s37-assembly3_G  TM=7.196E-01  e=9.205E-11  Pseudomonas aeruginosa
  4s37-assembly6_Q  TM=6.993E-01  e=7.013E-10  Pseudomonas aeruginosa
  6j0m-assembly1_C  TM=6.264E-01  e=2.826E-05  Photorhabdus asymbiotica
  7aef-assembly1_q  TM=4.871E-01  e=3.506E-06  Algoriphagus machipongonensis
  6rbk-assembly1_C  TM=5.649E-01  e=9.678E-06  Serratia entomophila

Foldseek 3Di:
DQDPVNVVLLVQLQKFKWFWAAADPPPQQQWTWTFTDDVDPDTDIEPTAGEDFDDDPVDGDDDGDDGGFIWMWGDRRSDSNHTYTYGHDADPVHHDDPPDDPQKDWDADPVGWIWMAGNVVRDTDTDDDDDDDDDDDDDDDDDDDDDDDDDDDPDDDDDDPDDDDDDPDDDDDDPDDDDDDDDDDPDDDDAADPVRHDGDDDDPDDDDDPDDDDDPDDDDDPDFDADPVGTPQFDDDPPHTDD/DQDPVNVVLLVQLQKFKWFWADADPPPQQQWTWTFTDPVDPDTDIEATAGEDFDDDPVDGDDDGDDGGFMWMWGDVSSDSNHTYTYGDDQDPVHHDDPPDDPQKDWDADPVGWIWMAGNVVRDTDTDDDDDDDDDDDDDDDDDDDDDDDDDDDPDDDDDDPDDDDDDPDDDDDDPDDDDDDDDDDDDDDAAADPVRHGHDDDDPDDDDDDDDDDDPDDDDDPDFDADPVGTPQFDDDVNHTDD

Radius of gyration: 38.73 Å; Cα contacts (8 Å, |Δi|>4): 1054; chains: 2; bounding box: 40×132×71 Å

pLDDT: mean 84.02, std 10.53, range [50.06, 97.12]

Sequence (486 aa):
MISLSELKRRLENIIQIGTISATKNQEGKALARVVVHDVGEDKRVTDFLPVLSLANSFFRVFVPIRVGEQVLVISPFGDTNKGFIFRSIFNKGCKEPSGANENKTIIEFEDGAIISYDTKSSTLEVLNPNIINVKVGESVNVEVGQTIVVNVGQSAKIVAPTVDIESTTTTIKSTSINLIGNTLIQGGITTKGLSGGAGTFSIDGTLDITQKLSTGGDASIGGKITDSKGDLTNHSNHGYGRDMISLSELKRRLENIIQIGTISATKNQEGKALARVVVHDVGEDKRVTDFLPVLSLANSFFRVFVPIRVGEQVLVISPFGDTNKGFIFRSIFNKGCKEPSGANENKTIIEFEDGAIISYDTKSSTLEVLNPNIINVKVGESVNVEVGQTIVVNVGQSAKIVAPTVDIESTTTTIKSTSINLIGNTLIQGGITTKGLSGGAGTFSIDGTLDITQKLSTGGDASIGGKITDSKGDLTNHSNHGYGRD